Protein AF-C1FY36-F1 (afdb_monomer_lite)

Foldseek 3Di:
DDPVLLVVLQVVLVVCLVVVVLVSSLVSLVVSLVVLVVVLVVDPDPVVSVVSVVVSVVSVVVNVVSVVVVVVVVVVVVPDDDDDPDDDDDDPDDDPPDDDDDDPPPPDDDDDDDDDDDDDDDDDDDDDDDDDDDDDDDDDDDDDDDDDDDDDDDDDDDDDDDDDDDDDDDDDDPDDDDPQDPCVPHDPVVSVVCCVPPVDPDPPDDPLLQFDCVVVVVVCCVLPVCCLVCVVVCDDPNPRQDFPDDPDPDDDSVPTDDDDDDDLCPVPDDPVVLVSVQADGDDDAADLRRQLSLLCSLCVVAAADPVDDSSVLSVVCPQAHSVLSNQLSVQLQVVQLCVVCVPDDPVVVVVDDPVSSRDHRYPVSSVVSPVVRDHPDDPVSVVVVVVVCVVSHDD

InterPro domains:
  IPR003959 ATPase, AAA-type, core [PF00004] (253-285)
  IPR003960 ATPase, AAA-type, conserved site [PS00674] (257-276)
  IPR015415 Spastin/Vps4, C-terminal [PF09336] (354-393)
  IPR027417 P-loop containing nucleoside triphosphate hydrolase [G3DSA:3.40.50.300] (184-245)
  IPR027417 P-loop containing nucleoside triphosphate hydrolase [G3DSA:3.40.50.300] (254-386)
  IPR027417 P-loop containing nucleoside triphosphate hydrolase [SSF52540] (203-389)
  IPR041569 AAA ATPase, AAA+ lid domain [PF17862] (307-349)
  IPR048611 Katanin p60 ATPase-containing subunit A1, MIT domain [PF21126] (6-69)
  IPR048611 Katanin p60 ATPase-containing subunit A1, MIT domain [cd21748] (4-72)
  IPR050304 Microtubule-severing AAA ATPase [PTHR23074] (252-394)

Organism: Dasypus novemcinctus (NCBI:txid9361)

Structure (mmCIF, N/CA/C/O backbone):
data_AF-C1FY36-F1
#
_entry.id   AF-C1FY36-F1
#
loop_
_atom_site.group_PDB
_atom_site.id
_atom_site.type_symbol
_atom_site.label_atom_id
_atom_site.label_alt_id
_atom_site.label_comp_id
_atom_site.label_asym_id
_atom_site.label_entity_id
_atom_site.label_seq_id
_atom_site.pdbx_PDB_ins_code
_atom_site.Cartn_x
_atom_site.Cartn_y
_atom_site.Cartn_z
_atom_site.occupancy
_atom_site.B_iso_or_equiv
_atom_site.auth_seq_id
_atom_site.auth_comp_id
_atom_site.auth_asym_id
_atom_site.auth_atom_id
_atom_site.pdbx_PDB_model_num
ATOM 1 N N . MET A 1 1 ? 15.246 47.659 -27.496 1.00 62.78 1 MET A N 1
ATOM 2 C CA . MET A 1 1 ? 14.875 46.624 -26.509 1.00 62.78 1 MET A CA 1
ATOM 3 C C . MET A 1 1 ? 13.704 45.877 -27.103 1.00 62.78 1 MET A C 1
ATOM 5 O O . MET A 1 1 ? 12.718 46.534 -27.411 1.00 62.78 1 MET A O 1
ATOM 9 N N . ASN A 1 2 ? 13.821 44.571 -27.329 1.00 78.25 2 ASN A N 1
ATOM 10 C CA . ASN A 1 2 ? 12.680 43.774 -27.759 1.00 78.25 2 ASN A CA 1
ATOM 11 C C . ASN A 1 2 ? 11.994 43.206 -26.511 1.00 78.25 2 ASN A C 1
ATOM 13 O O . ASN A 1 2 ? 12.571 42.388 -25.798 1.00 78.25 2 ASN A O 1
ATOM 17 N N . LEU A 1 3 ? 10.787 43.686 -26.211 1.00 78.25 3 LEU A N 1
ATOM 18 C CA . LEU A 1 3 ? 10.040 43.248 -25.031 1.00 78.25 3 LEU A CA 1
ATOM 19 C C . LEU A 1 3 ? 9.672 41.757 -25.123 1.00 78.25 3 LEU A C 1
ATOM 21 O O . LEU A 1 3 ? 9.698 41.062 -24.111 1.00 78.25 3 LEU A O 1
ATOM 25 N N . ALA A 1 4 ? 9.408 41.257 -26.336 1.00 80.56 4 ALA A N 1
ATOM 26 C CA . ALA A 1 4 ? 9.060 39.858 -26.566 1.00 80.56 4 ALA A CA 1
ATOM 27 C C . ALA A 1 4 ? 10.217 38.906 -26.221 1.00 80.56 4 ALA A C 1
ATOM 29 O O . ALA A 1 4 ? 9.990 37.904 -25.552 1.00 80.56 4 ALA A O 1
ATOM 30 N N . GLU A 1 5 ? 11.458 39.249 -26.591 1.00 84.25 5 GLU A N 1
ATOM 31 C CA . GLU A 1 5 ? 12.657 38.470 -26.227 1.00 84.25 5 GLU A CA 1
ATOM 32 C C . GLU A 1 5 ? 12.860 38.404 -24.709 1.00 84.25 5 GLU A C 1
ATOM 34 O O . GLU A 1 5 ? 13.270 37.376 -24.181 1.00 84.25 5 GLU A O 1
ATOM 39 N N . ILE A 1 6 ? 12.567 39.486 -23.986 1.00 85.94 6 ILE A N 1
ATOM 40 C CA . ILE A 1 6 ? 12.712 39.534 -22.525 1.00 85.94 6 ILE A CA 1
ATOM 41 C C . ILE A 1 6 ? 11.669 38.642 -21.847 1.00 85.94 6 ILE A C 1
ATOM 43 O O . ILE A 1 6 ? 12.017 37.870 -20.954 1.00 85.94 6 ILE A O 1
ATOM 47 N N . CYS A 1 7 ? 10.415 38.689 -22.302 1.00 86.31 7 CYS A N 1
ATOM 48 C CA . CYS A 1 7 ? 9.356 37.814 -21.802 1.00 86.31 7 CYS A CA 1
ATOM 49 C C . CYS A 1 7 ? 9.603 36.334 -22.142 1.00 86.31 7 CYS A C 1
ATOM 51 O O . CYS A 1 7 ? 9.406 35.477 -21.283 1.00 86.31 7 CYS A O 1
ATOM 53 N N . ASP A 1 8 ? 10.063 36.029 -23.358 1.00 90.00 8 ASP A N 1
ATOM 54 C CA . ASP A 1 8 ? 10.371 34.662 -23.795 1.00 90.00 8 ASP 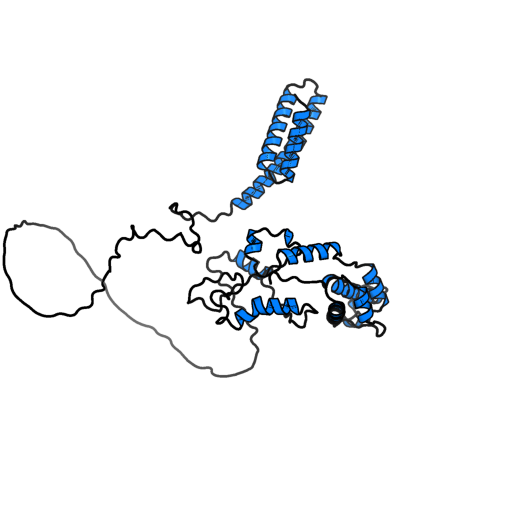A CA 1
ATOM 55 C C . ASP A 1 8 ? 11.569 34.070 -23.033 1.00 90.00 8 ASP A C 1
ATOM 57 O O . ASP A 1 8 ? 11.490 32.955 -22.521 1.00 90.00 8 ASP A O 1
ATOM 61 N N . ASN A 1 9 ? 12.647 34.840 -22.849 1.00 90.88 9 ASN A N 1
ATOM 62 C CA . ASN A 1 9 ? 13.802 34.401 -22.062 1.00 90.88 9 ASN A CA 1
ATOM 63 C C . ASN A 1 9 ? 13.467 34.236 -20.567 1.00 90.88 9 ASN A C 1
ATOM 65 O O . ASN A 1 9 ? 13.940 33.285 -19.947 1.00 90.88 9 ASN A O 1
ATOM 69 N N . ALA A 1 10 ? 12.623 35.099 -19.988 1.00 91.12 10 ALA A N 1
ATOM 70 C CA . ALA A 1 10 ? 12.152 34.930 -18.609 1.00 91.12 10 ALA A CA 1
ATOM 71 C C . ALA A 1 10 ? 11.277 33.672 -18.457 1.00 91.12 10 ALA A C 1
ATOM 73 O O . ALA A 1 10 ? 11.430 32.916 -17.497 1.00 91.12 10 ALA A O 1
ATOM 74 N N . LYS A 1 11 ? 10.400 33.401 -19.435 1.00 93.75 11 LYS A N 1
ATOM 75 C CA . LYS A 1 11 ? 9.596 32.174 -19.475 1.00 93.75 11 LYS A CA 1
ATOM 76 C C . LYS A 1 11 ? 10.481 30.926 -19.572 1.00 93.75 11 LYS A C 1
ATOM 78 O O . LYS A 1 11 ? 10.281 30.001 -18.791 1.00 93.75 11 LYS A O 1
ATOM 83 N N . LYS A 1 12 ? 11.488 30.930 -20.452 1.00 91.62 12 LYS A N 1
ATOM 84 C CA . LYS A 1 12 ? 12.477 29.844 -20.578 1.00 91.62 12 LYS A CA 1
ATOM 85 C C . LYS A 1 12 ? 13.265 29.622 -19.289 1.00 91.62 12 LYS A C 1
ATOM 87 O O . LYS A 1 12 ? 13.434 28.479 -18.888 1.00 91.62 12 LYS A O 1
ATOM 92 N N . GLY A 1 13 ? 13.688 30.687 -18.602 1.00 92.00 13 GLY A N 1
ATOM 93 C CA . GLY A 1 13 ? 14.336 30.588 -17.286 1.00 92.00 13 GLY A CA 1
ATOM 94 C C . GLY A 1 13 ? 13.490 29.809 -16.271 1.00 92.00 13 GLY A C 1
ATOM 95 O O . GLY A 1 13 ? 13.983 28.867 -15.647 1.00 92.00 13 GLY A O 1
ATOM 96 N N . ARG A 1 14 ? 12.195 30.137 -16.175 1.00 95.19 14 ARG A N 1
ATOM 97 C CA . ARG A 1 14 ? 11.223 29.431 -15.318 1.00 95.19 14 ARG A CA 1
ATOM 98 C C . ARG A 1 14 ? 10.979 27.984 -15.760 1.00 95.19 14 ARG A C 1
ATOM 100 O O . ARG A 1 14 ? 10.954 27.089 -14.923 1.00 95.19 14 ARG A O 1
ATOM 107 N N . GLU A 1 15 ? 10.842 27.741 -17.060 1.00 94.31 15 GLU A N 1
ATOM 108 C CA . GLU A 1 15 ? 10.626 26.403 -17.629 1.00 94.31 15 GLU A CA 1
ATOM 109 C C . GLU A 1 15 ? 11.820 25.468 -17.373 1.00 94.31 15 GLU A C 1
ATOM 111 O O . GLU A 1 15 ? 11.633 24.358 -16.880 1.00 94.31 15 GLU A O 1
ATOM 116 N N . TYR A 1 16 ? 13.057 25.932 -17.583 1.00 93.06 16 TYR A N 1
ATOM 117 C CA . TYR A 1 16 ? 14.257 25.148 -17.269 1.00 93.06 16 TYR A CA 1
ATOM 118 C C . TYR A 1 16 ? 14.433 24.883 -15.767 1.00 93.06 16 TYR A C 1
ATOM 120 O O . TYR A 1 16 ? 14.927 23.814 -15.412 1.00 93.06 16 TYR A O 1
ATOM 128 N N . ALA A 1 17 ? 13.996 25.795 -14.888 1.00 92.00 17 ALA A N 1
ATOM 129 C CA . ALA A 1 17 ? 13.980 25.548 -13.443 1.00 92.00 17 ALA A CA 1
ATOM 130 C C . ALA A 1 17 ? 12.999 24.422 -13.068 1.00 92.00 17 ALA A C 1
ATOM 132 O O . ALA A 1 17 ? 13.359 23.530 -12.306 1.00 92.00 17 ALA A O 1
ATOM 133 N N . LEU A 1 18 ? 11.790 24.422 -13.643 1.00 92.25 18 LEU A N 1
ATOM 134 C CA . LEU A 1 18 ? 10.784 23.372 -13.419 1.00 92.25 18 LEU A CA 1
ATOM 135 C C . LEU A 1 18 ? 11.202 22.007 -13.991 1.00 92.25 18 LEU A C 1
ATOM 137 O O . LEU A 1 18 ? 10.845 20.976 -13.431 1.00 92.25 18 LEU A O 1
ATOM 141 N N . LEU A 1 19 ? 11.978 21.996 -15.078 1.00 93.12 19 LEU A N 1
ATOM 142 C CA . LEU A 1 19 ? 12.549 20.786 -15.683 1.00 93.12 19 LEU A CA 1
ATOM 143 C C . LEU A 1 19 ? 13.853 20.311 -15.004 1.00 93.12 19 LEU A C 1
ATOM 145 O O . LEU A 1 19 ? 14.479 19.369 -15.486 1.00 93.12 19 LEU A O 1
ATOM 149 N N . GLY A 1 20 ? 14.295 20.957 -13.918 1.00 89.62 20 GLY A N 1
ATOM 150 C CA . GLY A 1 20 ? 15.498 20.575 -13.167 1.00 89.62 20 GLY A CA 1
ATOM 151 C C . GLY A 1 20 ? 16.837 20.915 -13.840 1.00 89.62 20 GLY A C 1
ATOM 152 O O . GLY A 1 20 ? 17.889 20.507 -13.353 1.00 89.62 20 GLY A O 1
ATOM 153 N N . ASN A 1 21 ? 16.833 21.672 -14.942 1.00 93.06 21 ASN A N 1
ATOM 154 C CA . ASN A 1 21 ? 18.039 22.120 -15.644 1.00 93.06 21 ASN A CA 1
ATOM 155 C C . ASN A 1 21 ? 18.460 23.508 -15.134 1.00 93.06 21 ASN A C 1
ATOM 157 O O . ASN A 1 21 ? 18.305 24.538 -15.803 1.00 93.06 21 ASN A O 1
ATOM 161 N N . TYR A 1 22 ? 18.951 23.526 -13.896 1.00 93.31 22 TYR A N 1
ATOM 162 C CA . TYR A 1 22 ? 19.238 24.756 -13.161 1.00 93.31 22 TYR A CA 1
ATOM 163 C C . TYR A 1 22 ? 20.382 25.578 -13.775 1.00 93.31 22 TYR A C 1
ATOM 165 O O . TYR A 1 22 ? 20.268 26.801 -13.835 1.00 93.31 22 TYR A O 1
ATOM 173 N N . ASP A 1 23 ? 21.421 24.934 -14.322 1.00 90.56 23 ASP A N 1
ATOM 174 C CA . ASP A 1 23 ? 22.532 25.618 -15.002 1.00 90.56 23 ASP A CA 1
ATOM 175 C C . ASP A 1 23 ? 22.037 26.462 -16.187 1.00 90.56 23 ASP A C 1
ATOM 177 O O . ASP A 1 23 ? 22.355 27.648 -16.307 1.00 90.56 23 ASP A O 1
ATOM 181 N N . SER A 1 24 ? 21.184 25.878 -17.039 1.00 92.31 24 SER A N 1
ATOM 182 C CA . SER A 1 24 ? 20.587 26.603 -18.167 1.00 92.31 24 SER A CA 1
ATOM 183 C C . SER A 1 24 ? 19.655 27.713 -17.676 1.00 92.31 24 SER A C 1
ATOM 185 O O . SER A 1 24 ? 19.707 28.833 -18.185 1.00 92.31 24 SER A O 1
ATOM 187 N N . SER A 1 25 ? 18.831 27.426 -16.660 1.00 94.06 25 SER A N 1
ATOM 188 C CA . SER A 1 25 ? 17.915 28.394 -16.042 1.00 94.06 25 SER A CA 1
ATOM 189 C C . SER A 1 25 ? 18.648 29.650 -15.547 1.00 94.06 25 SER A C 1
ATOM 191 O O . SER A 1 25 ? 18.265 30.769 -15.903 1.00 94.06 25 SER A O 1
ATOM 193 N N . MET A 1 26 ? 19.750 29.479 -14.805 1.00 93.25 26 MET A N 1
ATOM 194 C CA . MET A 1 26 ? 20.558 30.580 -14.271 1.00 93.25 26 MET A CA 1
ATOM 195 C C . MET A 1 26 ? 21.088 31.508 -15.371 1.00 93.25 26 MET A C 1
ATOM 197 O O . MET A 1 26 ? 21.032 32.730 -15.213 1.00 93.25 26 MET A O 1
ATOM 201 N N . VAL A 1 27 ? 21.536 30.958 -16.506 1.00 94.12 27 VAL A N 1
ATOM 202 C CA . VAL A 1 27 ? 22.015 31.748 -17.655 1.00 94.12 27 VAL A CA 1
ATOM 203 C C . VAL A 1 27 ? 20.896 32.614 -18.250 1.00 94.12 27 VAL A C 1
ATOM 205 O O . VAL A 1 27 ? 21.119 33.799 -18.523 1.00 94.12 27 VAL A O 1
ATOM 208 N N . TYR A 1 28 ? 19.677 32.077 -18.401 1.00 93.50 28 TYR A N 1
ATOM 209 C CA . TYR A 1 28 ? 18.528 32.855 -18.887 1.00 93.50 28 TYR A CA 1
ATOM 210 C C . TYR A 1 28 ? 18.156 33.994 -17.929 1.00 93.50 28 TYR A C 1
ATOM 212 O O . TYR A 1 28 ? 18.030 35.140 -18.370 1.00 93.50 28 TYR A O 1
ATOM 220 N N . TYR A 1 29 ? 18.049 33.722 -16.623 1.00 94.38 29 TYR A N 1
ATOM 221 C CA . TYR A 1 29 ? 17.773 34.759 -15.621 1.00 94.38 29 TYR A CA 1
ATOM 222 C C . TYR A 1 29 ? 18.849 35.854 -15.611 1.00 94.38 29 TYR A C 1
ATOM 224 O O . TYR A 1 29 ? 18.522 37.041 -15.686 1.00 94.38 29 TYR A O 1
ATOM 232 N N . GLN A 1 30 ? 20.133 35.481 -15.593 1.00 94.06 30 GLN A N 1
ATOM 233 C CA . GLN A 1 30 ? 21.247 36.433 -15.610 1.00 94.06 30 GLN A CA 1
ATOM 234 C C . GLN A 1 30 ? 21.208 37.322 -16.866 1.00 94.06 30 GLN A C 1
ATOM 236 O O . GLN A 1 30 ? 21.366 38.544 -16.769 1.00 94.06 30 GLN A O 1
ATOM 241 N N . GLY A 1 31 ? 20.932 36.733 -18.035 1.00 92.06 31 GLY A N 1
ATOM 242 C CA . GLY A 1 31 ? 20.764 37.455 -19.296 1.00 92.06 31 GLY A CA 1
ATOM 243 C C . GLY A 1 31 ? 19.615 38.467 -19.254 1.00 92.06 31 GLY A C 1
ATOM 244 O O . GLY A 1 31 ? 19.807 39.635 -19.605 1.00 92.06 31 GLY A O 1
ATOM 245 N N . VAL A 1 32 ? 18.441 38.057 -18.767 1.00 93.44 32 VAL A N 1
ATOM 246 C CA . VAL A 1 32 ? 17.261 38.929 -18.626 1.00 93.44 32 VAL A CA 1
ATOM 247 C C . VAL A 1 32 ? 17.523 40.073 -17.640 1.00 93.44 32 VAL A C 1
ATOM 249 O O . VAL A 1 32 ? 17.286 41.237 -17.974 1.00 93.44 32 VAL A O 1
ATOM 252 N N . ILE A 1 33 ? 18.089 39.786 -16.464 1.00 93.44 33 ILE A N 1
ATOM 253 C CA . ILE A 1 33 ? 18.414 40.794 -15.441 1.00 93.44 33 ILE A CA 1
ATOM 254 C C . ILE A 1 33 ? 19.389 41.846 -15.998 1.00 93.44 33 ILE A C 1
ATOM 256 O O . ILE A 1 33 ? 19.209 43.043 -15.753 1.00 93.44 33 ILE A O 1
ATOM 260 N N . GLN A 1 34 ? 20.388 41.443 -16.794 1.00 91.38 34 GLN A N 1
ATOM 261 C CA . GLN A 1 34 ? 21.317 42.372 -17.454 1.00 91.38 34 GLN A CA 1
ATOM 262 C C . GLN A 1 34 ? 20.665 43.201 -18.575 1.00 91.38 34 GLN A C 1
ATOM 264 O O . GLN A 1 34 ? 21.038 44.362 -18.780 1.00 91.38 34 GLN A O 1
ATOM 269 N N . GLN A 1 35 ? 19.709 42.638 -19.319 1.00 89.94 35 GLN A N 1
ATOM 270 C CA . GLN A 1 35 ? 18.953 43.373 -20.340 1.00 89.94 35 GLN A CA 1
ATOM 271 C C . GLN A 1 35 ? 18.037 44.428 -19.704 1.00 89.94 35 GLN A C 1
ATOM 273 O O . GLN A 1 35 ? 18.059 45.588 -20.123 1.00 89.94 35 GLN A O 1
ATOM 278 N N . ILE A 1 36 ? 17.309 44.066 -18.642 1.00 89.94 36 ILE A N 1
ATOM 279 C CA . ILE A 1 36 ? 16.473 45.004 -17.880 1.00 89.94 36 ILE A CA 1
ATOM 280 C C . ILE A 1 36 ? 17.344 46.077 -17.213 1.00 89.94 36 ILE A C 1
ATOM 282 O O . ILE A 1 36 ? 17.018 47.259 -17.295 1.00 89.94 36 ILE A O 1
ATOM 286 N N . HIS A 1 37 ? 18.495 45.716 -16.632 1.00 89.75 37 HIS A N 1
ATOM 287 C CA . HIS A 1 37 ? 19.413 46.691 -16.035 1.00 89.75 37 HIS A CA 1
ATOM 288 C C . HIS A 1 37 ? 19.891 47.746 -17.048 1.00 89.75 37 HIS A C 1
ATOM 290 O O . HIS A 1 37 ? 19.810 48.942 -16.760 1.00 89.75 37 HIS A O 1
ATOM 296 N N . ARG A 1 38 ? 20.314 47.332 -18.253 1.00 88.75 38 ARG A N 1
ATOM 297 C CA . ARG A 1 38 ? 20.663 48.265 -19.342 1.00 88.75 38 ARG A CA 1
ATOM 298 C C . ARG A 1 38 ? 19.474 49.128 -19.766 1.00 88.75 38 ARG A C 1
ATOM 300 O O . ARG A 1 38 ? 19.650 50.320 -20.008 1.00 88.75 38 ARG A O 1
ATOM 307 N N . HIS A 1 39 ? 18.259 48.580 -19.804 1.00 85.88 39 HIS A N 1
ATOM 308 C CA . HIS A 1 39 ? 17.081 49.389 -20.111 1.00 85.88 39 HIS A CA 1
ATOM 309 C C . HIS A 1 39 ? 16.791 50.442 -19.029 1.00 85.88 39 HIS A C 1
ATOM 311 O O . HIS A 1 39 ? 16.607 51.610 -19.369 1.00 85.88 39 HIS A O 1
ATOM 317 N N . CYS A 1 40 ? 16.862 50.091 -17.741 1.00 85.69 40 CYS A N 1
ATOM 318 C CA . CYS A 1 40 ? 16.690 51.025 -16.617 1.00 85.69 40 CYS A CA 1
ATOM 319 C C . CYS A 1 40 ? 17.679 52.205 -16.620 1.00 85.69 40 CYS A C 1
ATOM 321 O O . CYS A 1 40 ? 17.380 53.250 -16.039 1.00 85.69 40 CYS A O 1
ATOM 323 N N . GLN A 1 41 ? 18.848 52.058 -17.253 1.00 85.56 41 GLN A N 1
ATOM 324 C CA . GLN A 1 41 ? 19.798 53.156 -17.473 1.00 85.56 41 GLN A CA 1
ATOM 325 C C . GLN A 1 41 ? 19.359 54.093 -18.617 1.00 85.56 41 GLN A C 1
ATOM 327 O O . GLN A 1 41 ? 19.648 55.284 -18.575 1.00 85.56 41 GLN A O 1
ATOM 332 N N . SER A 1 42 ? 18.639 53.573 -19.618 1.00 85.44 42 SER A N 1
ATOM 333 C CA . SER A 1 42 ? 18.139 54.331 -20.779 1.00 85.44 42 SER A CA 1
ATOM 334 C C . SER A 1 42 ? 16.792 55.041 -20.557 1.00 85.44 42 SER A C 1
ATOM 336 O O . SER A 1 42 ? 16.481 56.005 -21.259 1.00 85.44 42 SER A O 1
ATOM 338 N N . VAL A 1 43 ? 15.985 54.586 -19.591 1.00 87.19 43 VAL A N 1
ATOM 339 C CA . VAL A 1 43 ? 14.660 55.155 -19.289 1.00 87.19 43 VAL A CA 1
ATOM 340 C C . VAL A 1 43 ? 14.793 56.478 -18.528 1.00 87.19 43 VAL A C 1
ATOM 342 O O . VAL A 1 43 ? 15.373 56.531 -17.443 1.00 87.19 43 VAL A O 1
ATOM 345 N N . ARG A 1 44 ? 14.207 57.545 -19.092 1.00 85.75 44 ARG A N 1
ATOM 346 C CA . ARG A 1 44 ? 14.178 58.897 -18.500 1.00 85.75 44 ARG A CA 1
ATOM 347 C C . ARG A 1 44 ? 13.007 59.136 -17.540 1.00 85.75 44 ARG A C 1
ATOM 349 O O . ARG A 1 44 ? 13.122 59.986 -16.667 1.00 85.75 44 ARG A O 1
ATOM 356 N N . ASP A 1 45 ? 11.900 58.413 -17.706 1.00 91.44 45 ASP A N 1
ATOM 357 C CA . ASP A 1 45 ? 10.695 58.539 -16.876 1.00 91.44 45 ASP A CA 1
ATOM 358 C C . ASP A 1 45 ? 10.880 57.821 -15.518 1.00 91.44 45 ASP A C 1
ATOM 360 O O . ASP A 1 45 ? 11.077 56.599 -15.507 1.00 91.44 45 ASP A O 1
ATOM 364 N N . PRO A 1 46 ? 10.799 58.530 -14.371 1.00 87.38 46 PRO A N 1
ATOM 365 C CA . PRO A 1 46 ? 10.929 57.926 -13.045 1.00 87.38 46 PRO A CA 1
ATOM 366 C C . PRO A 1 46 ? 9.890 56.836 -12.739 1.00 87.38 46 PRO A C 1
ATOM 368 O O . PRO A 1 46 ? 10.231 55.840 -12.103 1.00 87.38 46 PRO A O 1
ATOM 371 N N . ALA A 1 47 ? 8.644 56.985 -13.197 1.00 88.19 47 ALA A N 1
ATOM 372 C CA . ALA A 1 47 ? 7.560 56.052 -12.891 1.00 88.19 47 ALA A CA 1
ATOM 373 C C . ALA A 1 47 ? 7.719 54.731 -13.660 1.00 88.19 47 ALA A C 1
ATOM 375 O O . ALA A 1 47 ? 7.554 53.646 -13.098 1.00 88.19 47 ALA A O 1
ATOM 376 N N . VAL A 1 48 ? 8.103 54.810 -14.938 1.00 86.12 48 VAL A N 1
ATOM 377 C CA . VAL A 1 48 ? 8.419 53.626 -15.757 1.00 86.12 48 VAL A CA 1
ATOM 378 C C . VAL A 1 48 ? 9.703 52.953 -15.267 1.00 86.12 48 VAL A C 1
ATOM 380 O O . VAL A 1 48 ? 9.766 51.725 -15.200 1.00 86.12 48 VAL A O 1
ATOM 383 N N . LYS A 1 49 ? 10.708 53.735 -14.852 1.00 88.56 49 LYS A N 1
ATOM 384 C CA . LYS A 1 49 ? 11.947 53.214 -14.261 1.00 88.56 49 LYS A CA 1
ATOM 385 C C . LYS A 1 49 ? 11.689 52.446 -12.961 1.00 88.56 49 LYS A C 1
ATOM 387 O O . LYS A 1 49 ? 12.237 51.359 -12.808 1.00 88.56 49 LYS A O 1
ATOM 392 N N . GLY A 1 50 ? 10.815 52.951 -12.086 1.00 88.88 50 GLY A N 1
ATOM 393 C CA . GLY A 1 50 ? 10.404 52.255 -10.861 1.00 88.88 50 GLY A CA 1
ATOM 394 C C . GLY A 1 50 ? 9.767 50.888 -11.139 1.00 88.88 50 GLY A C 1
ATOM 395 O O . GLY A 1 50 ? 10.176 49.892 -10.548 1.00 88.88 50 GLY A O 1
ATOM 396 N N . LYS A 1 51 ? 8.849 50.804 -12.113 1.00 89.56 51 LYS A N 1
ATOM 397 C CA . LYS A 1 51 ? 8.225 49.529 -12.523 1.00 89.56 51 LYS A CA 1
ATOM 398 C C . LYS A 1 51 ? 9.245 48.515 -13.051 1.00 89.56 51 LYS A C 1
ATOM 400 O O . LYS A 1 51 ? 9.211 47.351 -12.666 1.00 89.56 51 LYS A O 1
ATOM 405 N N . TRP A 1 52 ? 10.190 48.946 -13.887 1.00 89.88 52 TRP A N 1
ATOM 406 C CA . TRP A 1 52 ? 11.260 48.062 -14.366 1.00 89.88 52 TRP A CA 1
ATOM 407 C C . TRP A 1 52 ? 12.255 47.655 -13.270 1.00 89.88 52 TRP A C 1
ATOM 409 O O . TRP A 1 52 ? 12.809 46.558 -13.327 1.00 89.88 52 TRP A O 1
ATOM 419 N N . GLN A 1 53 ? 12.482 48.507 -12.266 1.00 90.75 53 GLN A N 1
ATOM 420 C CA . GLN A 1 53 ? 13.266 48.145 -11.085 1.00 90.75 53 GLN A CA 1
ATOM 421 C C . GLN A 1 53 ? 12.550 47.095 -10.226 1.00 90.75 53 GLN A C 1
ATOM 423 O O . GLN A 1 53 ? 13.217 46.170 -9.774 1.00 90.75 53 GLN A O 1
ATOM 428 N N . GLN A 1 54 ? 11.224 47.180 -10.076 1.00 92.56 54 GLN A N 1
ATOM 429 C CA . GLN A 1 54 ? 10.423 46.161 -9.391 1.00 92.56 54 GLN A CA 1
ATOM 430 C C . GLN A 1 54 ? 10.492 44.802 -10.111 1.00 92.56 54 GLN A C 1
ATOM 432 O O . GLN A 1 54 ? 10.902 43.820 -9.504 1.00 92.56 54 GLN A O 1
ATOM 437 N N . VAL A 1 55 ? 10.210 44.748 -11.419 1.00 91.38 55 VAL A N 1
ATOM 438 C CA . VAL A 1 55 ? 10.289 43.493 -12.202 1.00 91.38 55 VAL A CA 1
ATOM 439 C C . VAL A 1 55 ? 11.701 42.889 -12.168 1.00 91.38 55 VAL A C 1
ATOM 441 O O . VAL A 1 55 ? 11.870 41.672 -12.132 1.00 91.38 55 VAL A O 1
ATOM 444 N N . ARG A 1 56 ? 12.746 43.729 -12.145 1.00 92.25 56 ARG A N 1
ATOM 445 C CA . ARG A 1 56 ? 14.129 43.265 -11.967 1.00 92.25 56 ARG A CA 1
ATOM 446 C C . ARG A 1 56 ? 14.369 42.651 -10.585 1.00 92.25 56 ARG A C 1
ATOM 448 O O . ARG A 1 56 ? 15.173 41.731 -10.501 1.00 92.25 56 ARG A O 1
ATOM 455 N N . GLN A 1 57 ? 13.742 43.180 -9.536 1.00 94.56 57 GLN A N 1
ATOM 456 C CA . GLN A 1 57 ? 13.869 42.672 -8.171 1.00 94.56 57 GLN A CA 1
ATOM 457 C C . GLN A 1 57 ? 13.193 41.299 -8.038 1.00 94.56 57 GLN A C 1
ATOM 459 O O . GLN A 1 57 ? 13.838 40.360 -7.587 1.00 94.56 57 GLN A O 1
ATOM 464 N N . GLU A 1 58 ? 11.969 41.156 -8.553 1.00 94.06 58 GLU A N 1
ATOM 465 C CA . GLU A 1 58 ? 11.226 39.884 -8.591 1.00 94.06 58 GLU A CA 1
ATOM 466 C C . GLU A 1 58 ? 12.026 38.778 -9.317 1.00 94.06 58 GLU A C 1
ATOM 468 O O . GLU A 1 58 ? 12.223 37.686 -8.788 1.00 94.06 58 GLU A O 1
ATOM 473 N N . LEU A 1 59 ? 12.597 39.080 -10.490 1.00 93.38 59 LEU A N 1
ATOM 474 C CA . LEU A 1 59 ? 13.444 38.131 -11.233 1.00 93.38 59 LEU A CA 1
ATOM 475 C C . LEU A 1 59 ? 14.788 37.824 -10.549 1.00 93.38 59 LEU A C 1
ATOM 477 O O . LEU A 1 59 ? 15.385 36.781 -10.815 1.00 93.38 59 LEU A O 1
ATOM 481 N N . LEU A 1 60 ? 15.294 38.723 -9.701 1.00 94.94 60 LEU A N 1
ATOM 482 C CA . LEU A 1 60 ? 16.522 38.504 -8.932 1.00 94.94 60 LEU A CA 1
ATOM 483 C C . LEU A 1 60 ? 16.258 37.589 -7.728 1.00 94.94 60 LEU A C 1
ATOM 485 O O . LEU A 1 60 ? 17.099 36.755 -7.408 1.00 94.94 60 LEU A O 1
ATOM 489 N N . GLU A 1 61 ? 15.077 37.687 -7.118 1.00 95.56 61 GLU A N 1
ATOM 490 C CA . GLU A 1 61 ? 14.613 36.758 -6.083 1.00 95.56 61 GLU A CA 1
ATOM 491 C C . GLU A 1 61 ? 14.398 35.345 -6.651 1.00 95.56 61 GLU A C 1
ATOM 493 O O . GLU A 1 61 ? 14.897 34.382 -6.071 1.00 95.56 61 GLU A O 1
ATOM 498 N N . GLU A 1 62 ? 13.771 35.210 -7.827 1.00 93.75 62 GLU A N 1
ATOM 499 C CA . GLU A 1 62 ? 13.669 33.922 -8.543 1.00 93.75 62 GLU A CA 1
ATOM 500 C C . GLU A 1 62 ? 15.053 33.329 -8.880 1.00 93.75 62 GLU A C 1
ATOM 502 O O . GLU A 1 62 ? 15.279 32.128 -8.717 1.00 93.75 62 GLU A O 1
ATOM 507 N N . TYR A 1 63 ? 16.013 34.162 -9.294 1.00 95.06 63 TYR A N 1
ATOM 508 C CA . TYR A 1 63 ? 17.386 33.727 -9.567 1.00 95.06 63 TYR A CA 1
ATOM 509 C C . TYR A 1 63 ? 18.116 33.220 -8.312 1.00 95.06 63 TYR A C 1
ATOM 511 O O . TYR A 1 63 ? 18.772 32.178 -8.364 1.00 95.06 63 TYR A O 1
ATOM 519 N N . GLU A 1 64 ? 18.003 33.918 -7.178 1.00 95.50 64 GLU A N 1
ATOM 520 C CA . GLU A 1 64 ? 18.627 33.478 -5.923 1.00 95.50 64 GLU A CA 1
ATOM 521 C C . GLU A 1 64 ? 17.965 32.202 -5.364 1.00 95.50 64 GLU A C 1
ATOM 523 O O . GLU A 1 64 ? 18.666 31.367 -4.793 1.00 95.50 64 GLU A O 1
ATOM 528 N N . GLN A 1 65 ? 16.668 31.966 -5.612 1.00 94.62 65 GLN A N 1
ATOM 529 C CA . GLN A 1 65 ? 16.023 30.675 -5.318 1.00 94.62 65 GLN A CA 1
ATOM 530 C C . GLN A 1 65 ? 16.645 29.528 -6.131 1.00 94.62 65 GLN A C 1
ATOM 532 O O . GLN A 1 65 ? 17.058 28.522 -5.553 1.00 94.62 65 GLN A O 1
ATOM 537 N N . VAL A 1 66 ? 16.782 29.685 -7.455 1.00 93.00 66 VAL A N 1
ATOM 538 C CA . VAL A 1 66 ? 17.428 28.675 -8.320 1.00 93.00 66 VAL A CA 1
ATOM 539 C C . VAL A 1 66 ? 18.878 28.423 -7.893 1.00 93.00 66 VAL A C 1
ATOM 541 O O . VAL A 1 66 ? 19.308 27.277 -7.786 1.00 93.00 66 VAL A O 1
ATOM 544 N N . LYS A 1 67 ? 19.621 29.484 -7.576 1.00 94.31 67 LYS A N 1
ATOM 545 C CA . LYS A 1 67 ? 21.004 29.412 -7.087 1.00 94.31 67 LYS A CA 1
ATOM 546 C C . LYS A 1 67 ? 21.115 28.716 -5.726 1.00 94.31 67 LYS A C 1
ATOM 548 O O . LYS A 1 67 ? 22.067 27.972 -5.505 1.00 94.31 67 LYS A O 1
ATOM 553 N N . SER A 1 68 ? 20.139 28.905 -4.835 1.00 95.19 68 SER A N 1
ATOM 554 C CA . SER A 1 68 ? 20.053 28.151 -3.580 1.00 95.19 68 SER A CA 1
ATOM 555 C C . SER A 1 68 ? 19.865 26.656 -3.842 1.00 95.19 68 SER A C 1
ATOM 557 O O . SER A 1 68 ? 20.546 25.853 -3.213 1.00 95.19 68 SER A O 1
ATOM 559 N N . ILE A 1 69 ? 19.000 26.277 -4.792 1.00 92.12 69 ILE A N 1
ATOM 560 C CA . ILE A 1 69 ? 18.803 24.871 -5.185 1.00 92.12 69 ILE A CA 1
ATOM 561 C C . ILE A 1 69 ? 20.107 24.277 -5.738 1.00 92.12 69 ILE A C 1
ATOM 563 O O . ILE A 1 69 ? 20.499 23.191 -5.314 1.00 92.12 69 ILE A O 1
ATOM 567 N N . VAL A 1 70 ? 20.826 24.997 -6.611 1.00 91.62 70 VAL A N 1
ATOM 568 C CA . VAL A 1 70 ? 22.146 24.564 -7.112 1.00 91.62 70 VAL A CA 1
ATOM 569 C C . VAL A 1 70 ? 23.139 24.363 -5.966 1.00 91.62 70 VAL A C 1
ATOM 571 O O . VAL A 1 70 ? 23.756 23.306 -5.894 1.00 91.62 70 VAL A O 1
ATOM 574 N N . SER A 1 71 ? 23.239 25.303 -5.023 1.00 91.50 71 SER A N 1
ATOM 575 C CA . SER A 1 71 ? 24.143 25.172 -3.872 1.00 91.50 71 SER A CA 1
ATOM 576 C C . SER A 1 71 ? 23.798 23.972 -2.979 1.00 91.50 71 SER A C 1
ATOM 578 O O . SER A 1 71 ? 24.697 23.269 -2.519 1.00 91.50 71 SER A O 1
ATOM 580 N N . THR A 1 72 ? 22.511 23.675 -2.780 1.00 89.75 72 THR A N 1
ATOM 581 C CA . THR A 1 72 ? 22.071 22.467 -2.067 1.00 89.75 72 THR A CA 1
ATOM 582 C C . THR A 1 72 ? 22.436 21.190 -2.841 1.00 89.75 72 THR A C 1
ATOM 584 O O . THR A 1 72 ? 22.972 20.247 -2.258 1.00 89.75 72 THR A O 1
ATOM 587 N N . LEU A 1 73 ? 22.249 21.168 -4.165 1.00 87.56 73 LEU A N 1
ATOM 588 C CA . LEU A 1 73 ? 22.683 20.057 -5.025 1.00 87.56 73 LEU A CA 1
ATOM 589 C C . LEU A 1 73 ? 24.208 19.884 -5.057 1.00 87.56 73 LEU A C 1
ATOM 591 O O . LEU A 1 73 ? 24.690 18.765 -5.217 1.00 87.56 73 LEU A O 1
ATOM 595 N N . GLU A 1 74 ? 24.975 20.962 -4.903 1.00 86.31 74 GLU A N 1
ATOM 596 C CA . GLU A 1 74 ? 26.430 20.914 -4.759 1.00 86.31 74 GLU A CA 1
ATOM 597 C C . GLU A 1 74 ? 26.859 20.410 -3.380 1.00 86.31 74 GLU A C 1
ATOM 599 O O . GLU A 1 74 ? 27.793 19.615 -3.317 1.00 86.31 74 GLU A O 1
ATOM 604 N N . SER A 1 75 ? 26.157 20.758 -2.291 1.00 83.00 75 SER A N 1
ATOM 605 C CA . SER A 1 75 ? 26.468 20.190 -0.969 1.00 83.00 75 SER A CA 1
ATOM 606 C C . SER A 1 75 ? 26.348 18.664 -0.948 1.00 83.00 75 SER A C 1
ATOM 608 O O . SER A 1 75 ? 27.238 18.000 -0.426 1.00 83.00 75 SER A O 1
ATOM 610 N N . PHE A 1 76 ? 25.361 18.090 -1.647 1.00 78.88 76 PHE A N 1
ATOM 611 C CA . PHE A 1 76 ? 25.237 16.635 -1.810 1.00 78.88 76 PHE A CA 1
ATOM 612 C C . PHE A 1 76 ? 26.342 15.991 -2.676 1.00 78.88 76 PHE A C 1
ATOM 614 O O . PHE A 1 76 ? 26.435 14.767 -2.730 1.00 78.88 76 PHE A O 1
ATOM 621 N N . LYS A 1 77 ? 27.184 16.779 -3.362 1.00 73.06 77 LYS A N 1
ATOM 622 C CA . LYS A 1 77 ? 28.356 16.293 -4.120 1.00 73.06 77 LYS A CA 1
ATOM 623 C C . LYS A 1 77 ? 29.670 16.402 -3.336 1.00 73.06 77 LYS A C 1
ATOM 625 O O . LYS A 1 77 ? 30.672 15.852 -3.790 1.00 73.06 77 LYS A O 1
ATOM 630 N N . ILE A 1 78 ? 29.688 17.138 -2.220 1.00 56.00 78 ILE A N 1
ATOM 631 C CA . ILE A 1 78 ? 30.908 17.433 -1.450 1.00 56.00 78 ILE A CA 1
ATOM 632 C C . ILE A 1 78 ? 31.277 16.291 -0.490 1.00 56.00 78 ILE A C 1
ATOM 634 O O . ILE A 1 78 ? 32.461 16.127 -0.202 1.00 56.00 78 ILE A O 1
ATOM 638 N N . ASP A 1 79 ? 30.328 15.426 -0.116 1.00 47.72 79 ASP A N 1
ATOM 639 C CA . ASP A 1 79 ? 30.584 14.181 0.631 1.00 47.72 79 ASP A CA 1
ATOM 640 C C . ASP A 1 79 ? 31.199 13.075 -0.253 1.00 47.72 79 ASP A C 1
ATOM 642 O O . ASP A 1 79 ? 30.719 11.943 -0.347 1.00 47.72 79 ASP A O 1
ATOM 646 N N . LYS A 1 80 ? 32.320 13.400 -0.904 1.00 46.12 80 LYS A N 1
ATOM 647 C CA . LYS A 1 80 ? 33.286 12.406 -1.370 1.00 46.12 80 LYS A CA 1
ATOM 648 C C . LYS A 1 80 ? 34.301 12.144 -0.251 1.00 46.12 80 LYS A C 1
ATOM 650 O O . LYS A 1 80 ? 34.950 13.094 0.191 1.00 46.12 80 LYS A O 1
ATOM 655 N N . PRO A 1 81 ? 34.516 10.884 0.176 1.00 47.25 81 PRO A N 1
ATOM 656 C CA . PRO A 1 81 ? 35.652 10.561 1.033 1.00 47.25 81 PRO A CA 1
ATOM 657 C C . PRO A 1 81 ? 36.973 10.888 0.306 1.00 47.25 81 PRO A C 1
ATOM 659 O O . PRO A 1 81 ? 37.009 10.863 -0.928 1.00 47.25 81 PRO A O 1
ATOM 662 N N . PRO A 1 82 ? 38.057 11.204 1.038 1.00 43.28 82 PRO A N 1
ATOM 663 C CA . PRO A 1 82 ? 39.306 11.674 0.442 1.00 43.28 82 PRO A CA 1
ATOM 664 C C . PRO A 1 82 ? 39.910 10.650 -0.528 1.00 43.28 82 PRO A C 1
ATOM 666 O O . PRO A 1 82 ? 40.018 9.464 -0.212 1.00 43.28 82 PRO A O 1
ATOM 669 N N . ASP A 1 83 ? 40.332 11.133 -1.700 1.00 37.09 83 ASP A N 1
ATOM 670 C CA . ASP A 1 83 ? 40.867 10.305 -2.782 1.00 37.09 83 ASP A CA 1
ATOM 671 C C . ASP A 1 83 ? 42.100 9.496 -2.337 1.00 37.09 83 ASP A C 1
ATOM 673 O O . ASP A 1 83 ? 43.149 10.045 -1.985 1.00 37.09 83 ASP A O 1
ATOM 677 N N . PHE A 1 84 ? 42.014 8.169 -2.455 1.00 35.12 84 PHE A N 1
ATOM 678 C CA . PHE A 1 84 ? 43.209 7.341 -2.604 1.00 35.12 84 PHE A CA 1
ATOM 679 C C . PHE A 1 84 ? 43.853 7.630 -3.972 1.00 35.12 84 PHE A C 1
ATOM 681 O O . PHE A 1 84 ? 43.133 7.839 -4.952 1.00 35.12 84 PHE A O 1
ATOM 688 N N . PRO A 1 85 ? 45.194 7.599 -4.095 1.00 38.50 85 PRO A N 1
ATOM 689 C CA . PRO A 1 85 ? 45.868 7.852 -5.362 1.00 38.50 85 PRO A CA 1
ATOM 690 C C . PRO A 1 85 ? 45.660 6.679 -6.330 1.00 38.50 85 PRO A C 1
ATOM 692 O O . PRO A 1 85 ? 46.462 5.744 -6.389 1.00 38.50 85 PRO A O 1
ATOM 695 N N . VAL A 1 86 ? 44.582 6.731 -7.114 1.00 33.25 86 VAL A N 1
ATOM 696 C CA . VAL A 1 86 ? 44.358 5.801 -8.223 1.00 33.25 86 VAL A CA 1
ATOM 697 C C . VAL A 1 86 ? 45.337 6.147 -9.340 1.00 33.25 86 VAL A C 1
ATOM 699 O O . VAL A 1 86 ? 45.213 7.168 -10.017 1.00 33.25 86 VAL A O 1
ATOM 702 N N . SER A 1 87 ? 46.331 5.283 -9.534 1.00 31.80 87 SER A N 1
ATOM 703 C CA . SER A 1 87 ? 47.175 5.326 -10.723 1.00 31.80 87 SER A CA 1
ATOM 704 C C . SER A 1 87 ? 46.300 5.050 -11.946 1.00 31.80 87 SER A C 1
ATOM 706 O O . SER A 1 87 ? 45.793 3.941 -12.103 1.00 31.80 87 SER A O 1
ATOM 708 N N . TYR A 1 88 ? 46.129 6.055 -12.806 1.00 34.97 88 TYR A N 1
ATOM 709 C CA . TYR A 1 88 ? 45.559 5.860 -14.136 1.00 34.97 88 TYR A CA 1
ATOM 710 C C . TYR A 1 88 ? 46.495 4.960 -14.950 1.00 34.97 88 TYR A C 1
ATOM 712 O O . TYR A 1 88 ? 47.497 5.411 -15.507 1.00 34.97 88 TYR A O 1
ATOM 720 N N . GLN A 1 89 ? 46.148 3.678 -15.024 1.00 32.62 89 GLN A N 1
ATOM 721 C CA . GLN A 1 89 ? 46.401 2.877 -16.210 1.00 32.62 89 GLN A CA 1
ATOM 722 C C . GLN A 1 89 ? 45.071 2.765 -16.951 1.00 32.62 89 GLN A C 1
ATOM 724 O O . GLN A 1 89 ? 44.152 2.103 -16.474 1.00 32.62 89 GLN A O 1
ATOM 729 N N . ASP A 1 90 ? 44.972 3.446 -18.094 1.00 39.97 90 ASP A N 1
ATOM 730 C CA . ASP A 1 90 ? 43.868 3.274 -19.038 1.00 39.97 90 ASP A CA 1
ATOM 731 C C . ASP A 1 90 ? 43.919 1.856 -19.624 1.00 39.97 90 ASP A C 1
ATOM 733 O O . ASP A 1 90 ? 44.566 1.604 -20.640 1.00 39.97 90 ASP A O 1
ATOM 737 N N . GLU A 1 91 ? 43.214 0.925 -18.988 1.00 32.50 91 GLU A N 1
ATOM 738 C CA . GLU A 1 91 ? 42.730 -0.295 -19.630 1.00 32.50 91 GLU A CA 1
ATOM 739 C C . GLU A 1 91 ? 41.198 -0.222 -19.671 1.00 32.50 91 GLU A C 1
ATOM 741 O O . GLU A 1 91 ? 40.561 -0.130 -18.615 1.00 32.50 91 GLU A O 1
ATOM 746 N N . PRO A 1 92 ? 40.569 -0.224 -20.863 1.00 41.06 92 PRO A N 1
ATOM 747 C CA . PRO A 1 92 ? 39.119 -0.166 -20.965 1.00 41.06 92 PRO A CA 1
ATOM 748 C C . PRO A 1 92 ? 38.505 -1.396 -20.296 1.00 41.06 92 PRO A C 1
ATOM 750 O O . PRO A 1 92 ? 38.864 -2.532 -20.607 1.00 41.06 92 PRO A O 1
ATOM 753 N N . PHE A 1 93 ? 37.558 -1.147 -19.390 1.00 47.50 93 PHE A N 1
ATOM 754 C CA . PHE A 1 93 ? 36.893 -2.146 -18.557 1.00 47.50 93 PHE A CA 1
ATOM 755 C C . PHE A 1 93 ? 36.308 -3.291 -19.406 1.00 47.50 93 PHE A C 1
ATOM 757 O O . PHE A 1 93 ? 35.226 -3.169 -19.985 1.00 47.50 93 PHE A O 1
ATOM 764 N N . ARG A 1 94 ? 37.037 -4.410 -19.506 1.00 45.81 94 ARG A N 1
ATOM 765 C CA . ARG A 1 94 ? 36.555 -5.622 -20.176 1.00 45.81 94 ARG A CA 1
ATOM 766 C C . ARG A 1 94 ? 35.687 -6.414 -19.214 1.00 45.81 94 ARG A C 1
ATOM 768 O O . ARG A 1 94 ? 36.172 -6.906 -18.199 1.00 45.81 94 ARG A O 1
ATOM 775 N N . ASP A 1 95 ? 34.427 -6.573 -19.592 1.00 47.88 95 ASP A N 1
ATOM 776 C CA . ASP A 1 95 ? 33.496 -7.509 -18.972 1.00 47.88 95 ASP A CA 1
ATOM 777 C C . ASP A 1 95 ? 34.093 -8.939 -18.964 1.00 47.88 95 ASP A C 1
ATOM 779 O O . ASP A 1 95 ? 34.385 -9.475 -20.042 1.00 47.88 95 ASP A O 1
ATOM 783 N N . PRO A 1 96 ? 34.271 -9.579 -17.788 1.00 54.53 96 PRO A N 1
ATOM 784 C CA . PRO A 1 96 ? 34.754 -10.957 -17.679 1.00 54.53 96 PRO A CA 1
ATOM 785 C C . PRO A 1 96 ? 33.891 -12.007 -18.399 1.00 54.53 96 PRO A C 1
ATOM 787 O O . PRO A 1 96 ? 34.364 -13.124 -18.611 1.00 54.53 96 PRO A O 1
ATOM 790 N N . ALA A 1 97 ? 32.646 -11.683 -18.769 1.00 54.16 97 ALA A N 1
ATOM 791 C CA . ALA A 1 97 ? 31.725 -12.579 -19.467 1.00 54.16 97 ALA A CA 1
ATOM 792 C C . ALA A 1 97 ? 31.787 -12.487 -21.008 1.00 54.16 97 ALA A C 1
ATOM 794 O O . ALA A 1 97 ? 31.227 -13.348 -21.692 1.00 54.16 97 ALA A O 1
ATOM 795 N N . VAL A 1 98 ? 32.469 -11.488 -21.588 1.00 54.53 98 VAL A N 1
ATOM 796 C CA . VAL A 1 98 ? 32.530 -11.310 -23.052 1.00 54.53 98 VAL A CA 1
ATOM 797 C C . VAL A 1 98 ? 33.735 -12.043 -23.641 1.00 54.53 98 VAL A C 1
ATOM 799 O O . VAL A 1 98 ? 34.872 -11.570 -23.601 1.00 54.53 98 VAL A O 1
ATOM 802 N N . TRP A 1 99 ? 33.477 -13.203 -24.248 1.00 47.75 99 TRP A N 1
ATOM 803 C CA . TRP A 1 99 ? 34.504 -13.988 -24.934 1.00 47.75 99 TRP A CA 1
ATOM 804 C C . TRP A 1 99 ? 34.976 -13.271 -26.218 1.00 47.75 99 TRP A C 1
ATOM 806 O O . TRP A 1 99 ? 34.163 -13.050 -27.120 1.00 47.75 99 TRP A O 1
ATOM 816 N N . PRO A 1 100 ? 36.268 -12.912 -26.363 1.00 54.84 100 PRO A N 1
ATOM 817 C CA . PRO A 1 100 ? 36.773 -12.334 -27.606 1.00 54.84 100 PRO A CA 1
ATOM 818 C C . PRO A 1 100 ? 36.794 -13.393 -28.723 1.00 54.84 100 PRO A C 1
ATOM 820 O O . PRO A 1 100 ? 37.026 -14.572 -28.440 1.00 54.84 100 PRO A O 1
ATOM 823 N N . PRO A 1 101 ? 36.600 -13.015 -30.002 1.00 48.84 101 PRO A N 1
ATOM 824 C CA . PRO A 1 101 ? 36.669 -13.969 -31.107 1.00 48.84 101 PRO A CA 1
ATOM 825 C C . PRO A 1 101 ? 38.034 -14.685 -31.132 1.00 48.84 101 PRO A C 1
ATOM 827 O O . PRO A 1 101 ? 39.058 -14.066 -30.826 1.00 48.84 101 PRO A O 1
ATOM 830 N N . PRO A 1 102 ? 38.077 -15.987 -31.474 1.00 48.19 102 PRO A N 1
ATOM 831 C CA . PRO A 1 102 ? 39.297 -16.780 -31.386 1.00 48.19 102 PRO A CA 1
ATOM 832 C C . PRO A 1 102 ? 40.388 -16.238 -32.314 1.00 48.19 102 PRO A C 1
ATOM 834 O O . PRO A 1 102 ? 40.165 -16.008 -33.503 1.00 48.19 102 PRO A O 1
ATOM 837 N N . VAL A 1 103 ? 41.588 -16.059 -31.760 1.00 52.12 103 VAL A N 1
ATOM 838 C CA . VAL A 1 103 ? 42.750 -15.532 -32.487 1.00 52.12 103 VAL A CA 1
ATOM 839 C C . VAL A 1 103 ? 43.179 -16.522 -33.584 1.00 52.12 103 VAL A C 1
ATOM 841 O O . VAL A 1 103 ? 43.354 -17.705 -33.272 1.00 52.12 103 VAL A O 1
ATOM 844 N N . PRO A 1 104 ? 43.394 -16.085 -34.842 1.00 43.44 104 PRO A N 1
ATOM 845 C CA . PRO A 1 104 ? 43.924 -16.945 -35.898 1.00 43.44 104 PRO A CA 1
ATOM 846 C C . PRO A 1 104 ? 45.256 -17.604 -35.507 1.00 43.44 104 PRO A C 1
ATOM 848 O O . PRO A 1 104 ? 46.094 -17.005 -34.831 1.00 43.44 104 PRO A O 1
ATOM 851 N N . ALA A 1 105 ? 45.452 -18.849 -35.947 1.00 50.25 105 ALA A N 1
ATOM 852 C CA . ALA A 1 105 ? 46.449 -19.776 -35.399 1.00 50.25 105 ALA A CA 1
ATOM 853 C C . ALA A 1 105 ? 47.932 -19.371 -35.574 1.00 50.25 105 ALA A C 1
ATOM 855 O O . ALA A 1 105 ? 48.807 -20.008 -34.990 1.00 50.25 105 ALA A O 1
ATOM 856 N N . GLU A 1 106 ? 48.230 -18.326 -36.345 1.00 47.00 106 GLU A N 1
ATOM 857 C CA . GLU A 1 106 ? 49.591 -17.967 -36.768 1.00 47.00 106 GLU A CA 1
ATOM 858 C C . GLU A 1 106 ? 50.406 -17.189 -35.715 1.00 47.00 106 GLU A C 1
ATOM 860 O O . GLU A 1 106 ? 51.621 -17.082 -35.844 1.00 47.00 106 GLU A O 1
ATOM 865 N N . HIS A 1 107 ? 49.777 -16.683 -34.643 1.00 47.41 107 HIS A N 1
ATOM 866 C CA . HIS A 1 107 ? 50.424 -15.778 -33.671 1.00 47.41 107 HIS A CA 1
ATOM 867 C C . HIS A 1 107 ? 50.638 -16.358 -32.256 1.00 47.41 107 HIS A C 1
ATOM 869 O O . HIS A 1 107 ? 50.879 -15.613 -31.303 1.00 47.41 107 HIS A O 1
ATOM 875 N N . ARG A 1 108 ? 50.583 -17.685 -32.070 1.00 38.56 108 ARG A N 1
ATOM 876 C CA . ARG A 1 108 ? 50.789 -18.302 -30.744 1.00 38.56 108 ARG A CA 1
ATOM 877 C C . ARG A 1 108 ? 52.266 -18.618 -30.468 1.00 38.56 108 ARG A C 1
ATOM 879 O O . ARG A 1 108 ? 52.773 -19.657 -30.880 1.00 38.56 108 ARG A O 1
ATOM 886 N N . ALA A 1 109 ? 52.940 -17.755 -29.706 1.00 42.31 109 ALA A N 1
ATOM 887 C CA . ALA A 1 109 ? 54.288 -18.032 -29.200 1.00 42.31 109 ALA A CA 1
ATOM 888 C C . ALA A 1 109 ? 54.303 -19.227 -28.205 1.00 42.31 109 ALA A C 1
ATOM 890 O O . ALA A 1 109 ? 53.326 -19.413 -27.469 1.00 42.31 109 ALA A O 1
ATOM 891 N N . PRO A 1 110 ? 55.382 -20.039 -28.134 1.00 41.69 110 PRO A N 1
ATOM 892 C CA . PRO A 1 110 ? 55.421 -21.221 -27.268 1.00 41.69 110 PRO A CA 1
ATOM 893 C C . PRO A 1 110 ? 55.562 -20.859 -25.776 1.00 41.69 110 PRO A C 1
ATOM 895 O O . PRO A 1 110 ? 56.343 -19.966 -25.438 1.00 41.69 110 PRO A O 1
ATOM 898 N N . PRO A 1 111 ? 54.886 -21.567 -24.851 1.00 37.72 111 PRO A N 1
ATOM 899 C CA . PRO A 1 111 ? 54.988 -21.289 -23.420 1.00 37.72 111 PRO A CA 1
ATOM 900 C C . PRO A 1 111 ? 56.321 -21.776 -22.826 1.00 37.72 111 PRO A C 1
ATOM 902 O O . PRO A 1 111 ? 56.707 -22.935 -22.992 1.00 37.72 111 PRO A O 1
ATOM 905 N N . GLN A 1 112 ? 57.002 -20.918 -22.059 1.00 37.47 112 GLN A N 1
ATOM 906 C CA . GLN A 1 112 ? 58.171 -21.331 -21.277 1.00 37.47 112 GLN A CA 1
ATOM 907 C C . GLN A 1 112 ? 57.762 -22.100 -20.014 1.00 37.47 112 GLN A C 1
ATOM 909 O O . GLN A 1 112 ? 57.175 -21.550 -19.083 1.00 37.47 112 GLN A O 1
ATOM 914 N N . ILE A 1 113 ? 58.140 -23.377 -19.954 1.00 37.72 113 ILE A N 1
ATOM 915 C CA . ILE A 1 113 ? 57.914 -24.240 -18.791 1.00 37.72 113 ILE A CA 1
ATOM 916 C C . ILE A 1 113 ? 58.974 -23.943 -17.719 1.00 37.72 113 ILE A C 1
ATOM 918 O O . ILE A 1 113 ? 60.111 -24.410 -17.811 1.00 37.72 113 ILE A O 1
ATOM 922 N N . ARG A 1 114 ? 58.598 -23.225 -16.652 1.00 32.72 114 ARG A N 1
ATOM 923 C CA . ARG A 1 114 ? 59.398 -23.173 -15.416 1.00 32.72 114 ARG A CA 1
ATOM 924 C C . ARG A 1 114 ? 59.312 -24.526 -14.700 1.00 32.72 114 ARG A C 1
ATOM 926 O O . ARG A 1 114 ? 58.305 -24.833 -14.070 1.00 32.72 114 ARG A O 1
ATOM 933 N N . ARG A 1 115 ? 60.369 -25.339 -14.789 1.00 31.27 115 ARG A N 1
ATOM 934 C CA . ARG A 1 115 ? 60.494 -26.579 -14.004 1.00 31.27 115 ARG A CA 1
ATOM 935 C C . ARG A 1 115 ? 60.896 -26.269 -12.562 1.00 31.27 115 ARG A C 1
ATOM 937 O O . ARG A 1 115 ? 61.873 -25.561 -12.331 1.00 31.27 115 ARG A O 1
ATOM 944 N N . LEU A 1 116 ? 60.176 -26.854 -11.608 1.00 31.52 116 LEU A N 1
ATOM 945 C CA . LEU A 1 116 ? 60.562 -26.887 -10.199 1.00 31.52 116 LEU A CA 1
ATOM 946 C C . LEU A 1 116 ? 61.657 -27.954 -10.011 1.00 31.52 116 LEU A C 1
ATOM 948 O O . LEU A 1 116 ? 61.480 -29.095 -10.439 1.00 31.52 116 LEU A O 1
ATOM 952 N N . ASN A 1 117 ? 62.791 -27.592 -9.407 1.00 29.38 117 ASN A N 1
ATOM 953 C CA . ASN A 1 117 ? 63.902 -28.524 -9.190 1.00 29.38 117 ASN A CA 1
ATOM 954 C C . ASN A 1 117 ? 63.595 -29.497 -8.039 1.00 29.38 117 ASN A C 1
ATOM 956 O O . ASN A 1 117 ? 63.188 -29.072 -6.960 1.00 29.38 117 ASN A O 1
ATOM 960 N N . ARG A 1 118 ? 63.854 -30.792 -8.255 1.00 30.84 118 ARG A N 1
ATOM 961 C CA . ARG A 1 118 ? 63.861 -31.831 -7.216 1.00 30.84 118 ARG A CA 1
ATOM 962 C C . ARG A 1 118 ? 65.119 -32.682 -7.388 1.00 30.84 118 ARG A C 1
ATOM 964 O O . ARG A 1 118 ? 65.317 -33.268 -8.449 1.00 30.84 118 ARG A O 1
ATOM 971 N N . ASP A 1 119 ? 65.963 -32.723 -6.362 1.00 30.42 119 ASP A N 1
ATOM 972 C CA . ASP A 1 119 ? 67.281 -33.363 -6.402 1.00 30.42 119 ASP A CA 1
ATOM 973 C C . ASP A 1 119 ? 67.238 -34.883 -6.622 1.00 30.42 119 ASP A C 1
ATOM 975 O O . ASP A 1 119 ? 66.676 -35.614 -5.807 1.00 30.42 119 ASP A O 1
ATOM 979 N N . VAL A 1 120 ? 67.955 -35.363 -7.648 1.00 30.44 120 VAL A N 1
ATOM 980 C CA . VAL A 1 120 ? 68.526 -36.722 -7.720 1.00 30.44 120 VAL A CA 1
ATOM 981 C C . VAL A 1 120 ? 69.866 -36.659 -8.475 1.00 30.44 120 VAL A C 1
ATOM 983 O O . VAL A 1 120 ? 69.924 -36.180 -9.605 1.00 30.44 120 VAL A O 1
ATOM 986 N N . ARG A 1 121 ? 70.958 -37.150 -7.868 1.00 28.89 121 ARG A N 1
ATOM 987 C CA . ARG A 1 121 ? 72.284 -37.311 -8.517 1.00 28.89 121 ARG A CA 1
ATOM 988 C C . ARG A 1 121 ? 72.352 -38.632 -9.301 1.00 28.89 121 ARG A C 1
ATOM 990 O O . ARG A 1 121 ? 71.772 -39.611 -8.834 1.00 28.89 121 ARG A O 1
ATOM 997 N N . PRO A 1 122 ? 73.156 -38.720 -10.382 1.00 28.70 122 PRO A N 1
ATOM 998 C CA . PRO A 1 122 ? 74.350 -39.583 -10.284 1.00 28.70 122 PRO A CA 1
ATOM 999 C C . PRO A 1 122 ? 75.620 -39.159 -11.082 1.00 28.70 122 PRO A C 1
ATOM 1001 O O . PRO A 1 122 ? 75.569 -38.809 -12.251 1.00 28.70 122 PRO A O 1
ATOM 1004 N N . LEU A 1 123 ? 76.769 -39.292 -10.400 1.00 24.97 123 LEU A N 1
ATOM 1005 C CA . LEU A 1 123 ? 78.073 -39.881 -10.802 1.00 24.97 123 LEU A CA 1
ATOM 1006 C C . LEU A 1 123 ? 78.805 -39.561 -12.154 1.00 24.97 123 LEU A C 1
ATOM 1008 O O . LEU A 1 123 ? 78.414 -40.062 -13.196 1.00 24.97 123 LEU A O 1
ATOM 1012 N N . ARG A 1 124 ? 79.989 -38.900 -12.041 1.00 24.69 124 ARG A N 1
ATOM 1013 C CA . ARG A 1 124 ? 81.283 -38.975 -12.821 1.00 24.69 124 ARG A CA 1
ATOM 1014 C C . ARG A 1 124 ? 81.267 -39.154 -14.368 1.00 24.69 124 ARG A C 1
ATOM 1016 O O . ARG A 1 124 ? 80.702 -40.116 -14.860 1.00 24.69 124 ARG A O 1
ATOM 1023 N N . LYS A 1 125 ? 82.079 -38.415 -15.163 1.00 26.33 125 LYS A N 1
ATOM 1024 C CA . LYS A 1 125 ? 83.572 -38.509 -15.196 1.00 26.33 125 LYS A CA 1
ATOM 1025 C C . LYS A 1 125 ? 84.304 -37.382 -16.003 1.00 26.33 125 LYS A C 1
ATOM 1027 O O . LYS A 1 125 ? 83.801 -36.961 -17.031 1.00 26.33 125 LYS A O 1
ATOM 1032 N N . GLU A 1 126 ? 85.486 -36.972 -15.504 1.00 24.20 126 GLU A N 1
ATOM 1033 C CA . GLU A 1 126 ? 86.741 -36.400 -16.110 1.00 24.20 126 GLU A CA 1
ATOM 1034 C C . GLU A 1 126 ? 86.753 -35.439 -17.359 1.00 24.20 126 GLU A C 1
ATOM 1036 O O . GLU A 1 126 ? 86.309 -35.848 -18.421 1.00 24.20 126 GLU A O 1
ATOM 1041 N N . ILE A 1 127 ? 87.103 -34.120 -17.271 1.00 26.39 127 ILE A N 1
ATOM 1042 C CA . ILE A 1 127 ? 88.398 -33.329 -17.454 1.00 26.39 127 ILE A CA 1
ATOM 1043 C C . ILE A 1 127 ? 89.190 -33.464 -18.800 1.00 26.39 127 ILE A C 1
ATOM 1045 O O . ILE A 1 127 ? 89.048 -34.511 -19.422 1.00 26.39 127 ILE A O 1
ATOM 1049 N N . PRO A 1 128 ? 90.109 -32.529 -19.234 1.00 38.84 128 PRO A N 1
ATOM 1050 C CA . PRO A 1 128 ? 90.446 -31.138 -18.792 1.00 38.84 128 PRO A CA 1
ATOM 1051 C C . PRO A 1 128 ? 90.782 -30.050 -19.881 1.00 38.84 128 PRO A C 1
ATOM 1053 O O . PRO A 1 128 ? 91.094 -30.363 -21.024 1.00 38.84 128 PRO A O 1
ATOM 1056 N N . GLY A 1 129 ? 90.912 -28.772 -19.451 1.00 26.33 129 GLY A N 1
ATOM 1057 C CA . GLY A 1 129 ? 91.803 -27.731 -20.046 1.00 26.33 129 GLY A CA 1
ATOM 1058 C C . GLY A 1 129 ? 91.128 -26.434 -20.562 1.00 26.33 129 GLY A C 1
ATOM 1059 O O . GLY A 1 129 ? 90.100 -26.517 -21.216 1.00 26.33 129 GLY A O 1
ATOM 1060 N N . GLY A 1 130 ? 91.632 -25.203 -20.338 1.00 27.91 130 GLY A N 1
ATOM 1061 C CA . GLY A 1 130 ? 92.715 -24.728 -19.452 1.00 27.91 130 GLY A CA 1
ATOM 1062 C C . GLY A 1 130 ? 93.045 -23.213 -19.601 1.00 27.91 130 GLY A C 1
ATOM 1063 O O . GLY A 1 130 ? 92.949 -22.690 -20.701 1.00 27.91 130 GLY A O 1
ATOM 1064 N N . ALA A 1 131 ? 93.508 -22.566 -18.508 1.00 27.66 131 ALA A N 1
ATOM 1065 C CA . ALA A 1 131 ? 94.228 -21.261 -18.410 1.00 27.66 131 ALA A CA 1
ATOM 1066 C C . ALA A 1 131 ? 93.504 -19.949 -18.892 1.00 27.66 131 ALA A C 1
ATOM 1068 O O . ALA A 1 131 ? 92.597 -20.010 -19.704 1.00 27.66 131 ALA A O 1
ATOM 1069 N N . ALA A 1 132 ? 93.814 -18.709 -18.446 1.00 28.67 132 ALA A N 1
ATOM 1070 C CA . ALA A 1 132 ? 94.885 -18.195 -17.567 1.00 28.67 132 ALA A CA 1
ATOM 1071 C C . ALA A 1 132 ? 94.602 -16.779 -16.947 1.00 28.67 132 ALA A C 1
ATOM 1073 O O . ALA A 1 132 ? 93.847 -16.005 -17.522 1.00 28.67 132 ALA A O 1
ATOM 1074 N N . ARG A 1 133 ? 95.385 -16.414 -15.902 1.00 28.95 133 ARG A N 1
ATOM 1075 C CA . ARG A 1 133 ? 95.831 -15.054 -15.438 1.00 28.95 133 ARG A CA 1
ATOM 1076 C C . ARG A 1 133 ? 94.901 -14.124 -14.599 1.00 28.95 133 ARG A C 1
ATOM 1078 O O . ARG A 1 133 ? 93.799 -13.785 -14.997 1.00 28.95 133 ARG A O 1
ATOM 1085 N N . GLY A 1 134 ? 95.438 -13.657 -13.450 1.00 24.44 134 GLY A N 1
ATOM 1086 C CA . GLY A 1 134 ? 94.987 -12.496 -12.629 1.00 24.44 134 GLY A CA 1
ATOM 1087 C C . GLY A 1 134 ? 95.782 -11.205 -12.964 1.00 24.44 134 GLY A C 1
ATOM 1088 O O . GLY A 1 134 ? 96.139 -11.100 -14.138 1.00 24.44 134 GLY A O 1
ATOM 1089 N N . PRO A 1 135 ? 96.162 -10.279 -12.027 1.00 40.19 135 PRO A N 1
ATOM 1090 C CA . PRO A 1 135 ? 96.107 -10.334 -10.544 1.00 40.19 135 PRO A CA 1
ATOM 1091 C C . PRO A 1 135 ? 95.733 -9.020 -9.750 1.00 40.19 135 PRO A C 1
ATOM 1093 O O . PRO A 1 135 ? 95.853 -7.910 -10.244 1.00 40.19 135 PRO A O 1
ATOM 1096 N N . VAL A 1 136 ? 95.341 -9.190 -8.470 1.00 27.50 136 VAL A N 1
ATOM 1097 C CA . VAL A 1 136 ? 95.801 -8.554 -7.185 1.00 27.50 136 VAL A CA 1
ATOM 1098 C C . VAL A 1 136 ? 96.100 -7.031 -7.006 1.00 27.50 136 VAL A C 1
ATOM 1100 O O . VAL A 1 136 ? 97.023 -6.494 -7.606 1.00 27.50 136 VAL A O 1
ATOM 1103 N N . GLY A 1 137 ? 95.509 -6.441 -5.938 1.00 27.16 137 GLY A N 1
ATOM 1104 C CA . GLY A 1 137 ? 96.020 -5.315 -5.098 1.00 27.16 137 GLY A CA 1
ATOM 1105 C C . GLY A 1 137 ? 94.957 -4.834 -4.069 1.00 27.16 137 GLY A C 1
ATOM 1106 O O . GLY A 1 137 ? 93.864 -4.490 -4.491 1.00 27.16 137 GLY A O 1
ATOM 1107 N N . ARG A 1 138 ? 95.051 -5.030 -2.731 1.00 26.36 138 ARG A N 1
ATOM 1108 C CA . ARG A 1 138 ? 95.817 -4.318 -1.652 1.00 26.36 138 ARG A CA 1
ATOM 1109 C C . ARG A 1 138 ? 95.597 -2.781 -1.596 1.00 26.36 138 ARG A C 1
ATOM 1111 O O . ARG A 1 138 ? 95.737 -2.159 -2.633 1.00 26.36 138 ARG A O 1
ATOM 1118 N N . ALA A 1 139 ? 95.381 -2.096 -0.452 1.00 24.75 139 ALA A N 1
ATOM 1119 C CA . ALA A 1 139 ? 95.079 -2.479 0.950 1.00 24.75 139 ALA A CA 1
ATOM 1120 C C . ALA A 1 139 ? 94.594 -1.257 1.814 1.00 24.75 139 ALA A C 1
ATOM 1122 O O . ALA A 1 139 ? 94.797 -0.125 1.401 1.00 24.75 139 ALA A O 1
ATOM 1123 N N . HIS A 1 140 ? 93.993 -1.548 2.990 1.00 26.73 140 HIS A N 1
ATOM 1124 C CA . HIS A 1 140 ? 93.761 -0.822 4.288 1.00 26.73 140 HIS A CA 1
ATOM 1125 C C . HIS A 1 140 ? 94.614 0.437 4.694 1.00 26.73 140 HIS A C 1
ATOM 1127 O O . HIS A 1 140 ? 95.541 0.722 3.943 1.00 26.73 140 HIS A O 1
ATOM 1133 N N . PRO A 1 141 ? 94.464 1.119 5.893 1.00 42.19 141 PRO A N 1
ATOM 1134 C CA . PRO A 1 141 ? 93.679 0.812 7.143 1.00 42.19 141 PRO A CA 1
ATOM 1135 C C . PRO A 1 141 ? 93.053 1.981 8.018 1.00 42.19 141 PRO A C 1
ATOM 1137 O O . PRO A 1 141 ? 93.411 3.136 7.852 1.00 42.19 141 PRO A O 1
ATOM 1140 N N . ILE A 1 142 ? 92.287 1.607 9.086 1.00 28.66 142 ILE A N 1
ATOM 1141 C CA . ILE A 1 142 ? 92.221 2.191 10.488 1.00 28.66 142 ILE A CA 1
ATOM 1142 C C . ILE A 1 142 ? 91.570 3.609 10.697 1.00 28.66 142 ILE A C 1
ATOM 1144 O O . ILE A 1 142 ? 91.707 4.463 9.839 1.00 28.66 142 ILE A O 1
ATOM 1148 N N . ALA A 1 143 ? 90.815 3.966 11.772 1.00 27.64 143 ALA A N 1
ATOM 1149 C CA . ALA A 1 143 ? 90.745 3.501 13.183 1.00 27.64 143 ALA A CA 1
ATOM 1150 C C . ALA A 1 143 ? 89.383 3.708 13.934 1.00 27.64 143 ALA A C 1
ATOM 1152 O O . ALA A 1 143 ? 88.733 4.714 13.694 1.00 27.64 143 ALA A O 1
ATOM 1153 N N . LYS A 1 144 ? 89.124 2.863 14.968 1.00 27.09 144 LYS A N 1
ATOM 1154 C CA . LYS A 1 144 ? 88.501 3.129 16.316 1.00 27.09 144 LYS A CA 1
ATOM 1155 C C . LYS A 1 144 ? 87.047 3.693 16.424 1.00 27.09 144 LYS A C 1
ATOM 1157 O O . LYS A 1 144 ? 86.633 4.480 15.595 1.00 27.09 144 LYS A O 1
ATOM 1162 N N . SER A 1 145 ? 86.212 3.366 17.433 1.00 28.25 145 SER A N 1
ATOM 1163 C CA . SER A 1 145 ? 86.353 2.504 18.638 1.00 28.25 145 SER A CA 1
ATOM 1164 C C . SER A 1 145 ? 85.001 2.048 19.257 1.00 28.25 145 SER A C 1
ATOM 1166 O O . SER A 1 145 ? 84.078 2.837 19.388 1.00 28.25 145 SER A O 1
ATOM 1168 N N . GLU A 1 146 ? 84.962 0.781 19.694 1.00 26.00 146 GLU A N 1
ATOM 1169 C CA . GLU A 1 146 ? 84.416 0.247 20.973 1.00 26.00 146 GLU A CA 1
ATOM 1170 C C . GLU A 1 146 ? 82.917 0.373 21.392 1.00 26.00 146 GLU A C 1
ATOM 1172 O O . GLU A 1 146 ? 82.458 1.306 22.039 1.00 26.00 146 GLU A O 1
ATOM 1177 N N . LYS A 1 147 ? 82.209 -0.730 21.088 1.00 26.09 147 LYS A N 1
ATOM 1178 C CA . LYS A 1 147 ? 81.234 -1.564 21.856 1.00 26.09 147 LYS A CA 1
ATOM 1179 C C . LYS A 1 147 ? 81.509 -1.750 23.389 1.00 26.09 147 LYS A C 1
ATOM 1181 O O . LYS A 1 147 ? 82.588 -1.352 23.810 1.00 26.09 1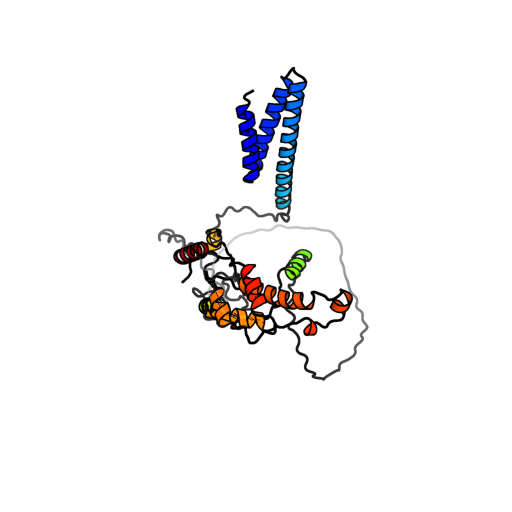47 LYS A O 1
ATOM 1186 N N . PRO A 1 148 ? 80.741 -2.569 24.181 1.00 40.94 148 PRO A N 1
ATOM 1187 C CA . PRO A 1 148 ? 79.324 -3.033 24.113 1.00 40.94 148 PRO A CA 1
ATOM 1188 C C . PRO A 1 148 ? 78.588 -3.209 25.492 1.00 40.94 148 PRO A C 1
ATOM 1190 O O . PRO A 1 148 ? 79.164 -3.051 26.563 1.00 40.94 148 PRO A O 1
ATOM 1193 N N . SER A 1 149 ? 77.379 -3.800 25.431 1.00 24.62 149 SER A N 1
ATOM 1194 C CA . SER A 1 149 ? 76.915 -4.979 26.224 1.00 24.62 149 SER A CA 1
ATOM 1195 C C . SER A 1 149 ? 75.853 -4.801 27.321 1.00 24.62 149 SER A C 1
ATOM 1197 O O . SER A 1 149 ? 75.579 -3.709 27.801 1.00 24.62 149 SER A O 1
ATOM 1199 N N . ALA A 1 150 ? 75.183 -5.920 27.622 1.00 29.80 150 ALA A N 1
ATOM 1200 C CA . ALA A 1 150 ? 73.904 -6.012 28.321 1.00 29.80 150 ALA A CA 1
ATOM 1201 C C . ALA A 1 150 ? 73.929 -7.048 29.466 1.00 29.80 150 ALA A C 1
ATOM 1203 O O . ALA A 1 150 ? 74.917 -7.759 29.652 1.00 29.80 150 ALA A O 1
ATOM 1204 N N . SER A 1 151 ? 72.762 -7.200 30.110 1.00 26.97 151 SER A N 1
ATOM 1205 C CA . SER A 1 151 ? 72.300 -8.272 31.019 1.00 26.97 151 SER A CA 1
ATOM 1206 C C . SER A 1 151 ? 72.348 -7.999 32.530 1.00 26.97 151 SER A C 1
ATOM 1208 O O . SER A 1 151 ? 73.397 -7.695 33.094 1.00 26.97 151 SER A O 1
ATOM 1210 N N . ARG A 1 152 ? 71.195 -8.215 33.190 1.00 28.55 152 ARG A N 1
ATOM 1211 C CA . ARG A 1 152 ? 71.020 -9.232 34.250 1.00 28.55 152 ARG A CA 1
ATOM 1212 C C . ARG A 1 152 ? 69.559 -9.391 34.701 1.00 28.55 152 ARG A C 1
ATOM 1214 O O . ARG A 1 152 ? 68.849 -8.410 34.887 1.00 28.55 152 ARG A O 1
ATOM 1221 N N . ASP A 1 153 ? 69.171 -10.650 34.899 1.00 27.61 153 ASP A N 1
ATOM 1222 C CA . ASP A 1 153 ? 67.966 -11.133 35.590 1.00 27.61 153 ASP A CA 1
ATOM 1223 C C . ASP A 1 153 ? 67.741 -10.533 36.995 1.00 27.61 153 ASP A C 1
ATOM 1225 O O . ASP A 1 153 ? 68.720 -10.328 37.716 1.00 27.61 153 ASP A O 1
ATOM 1229 N N . LYS A 1 154 ? 66.473 -10.427 37.453 1.00 30.11 154 LYS A N 1
ATOM 1230 C CA . LYS A 1 154 ? 65.855 -11.445 38.352 1.00 30.11 154 LYS A CA 1
ATOM 1231 C C . LYS A 1 154 ? 64.430 -11.138 38.881 1.00 30.11 154 LYS A C 1
ATOM 1233 O O . LYS A 1 154 ? 64.217 -10.145 39.560 1.00 30.11 154 LYS A O 1
ATOM 1238 N N . ASP A 1 155 ? 63.547 -12.123 38.676 1.00 26.84 155 ASP A N 1
ATOM 1239 C CA . ASP A 1 155 ? 62.655 -12.798 39.652 1.00 26.84 155 ASP A CA 1
ATOM 1240 C C . ASP A 1 155 ? 61.496 -12.131 40.454 1.00 26.84 155 ASP A C 1
ATOM 1242 O O . ASP A 1 155 ? 61.621 -11.081 41.072 1.00 26.84 155 ASP A O 1
ATOM 1246 N N . HIS A 1 156 ? 60.431 -12.950 40.595 1.00 27.31 156 HIS A N 1
ATOM 1247 C CA . HIS A 1 156 ? 59.342 -12.975 41.609 1.00 27.31 156 HIS A CA 1
ATOM 1248 C C . HIS A 1 156 ? 58.265 -11.851 41.579 1.00 27.31 156 HIS A C 1
ATOM 1250 O O . HIS A 1 156 ? 58.552 -10.682 41.781 1.00 27.31 156 HIS A O 1
ATOM 1256 N N . ARG A 1 157 ? 56.950 -12.131 41.478 1.00 28.72 157 ARG A N 1
ATOM 1257 C CA . ARG A 1 157 ? 56.134 -13.048 42.314 1.00 28.72 157 ARG A CA 1
ATOM 1258 C C . ARG A 1 157 ? 54.836 -13.520 41.631 1.00 28.72 157 ARG A C 1
ATOM 1260 O O . ARG A 1 157 ? 54.260 -12.815 40.813 1.00 28.72 157 ARG A O 1
ATOM 1267 N N . ALA A 1 158 ? 54.325 -14.669 42.081 1.00 28.80 158 ALA A N 1
ATOM 1268 C CA . ALA A 1 158 ? 53.052 -15.261 41.657 1.00 28.80 158 ALA A CA 1
ATOM 1269 C C . ALA A 1 158 ? 51.880 -15.002 42.631 1.00 28.80 158 ALA A C 1
ATOM 1271 O O . ALA A 1 158 ? 52.095 -14.816 43.831 1.00 28.80 158 ALA A O 1
ATOM 1272 N N . ARG A 1 159 ? 50.643 -15.147 42.127 1.00 29.95 159 ARG A N 1
ATOM 1273 C CA . ARG A 1 159 ? 49.463 -15.632 42.874 1.00 29.95 159 ARG A CA 1
ATOM 1274 C C . ARG A 1 159 ? 48.548 -16.469 41.955 1.00 29.95 159 ARG A C 1
ATOM 1276 O O . ARG A 1 159 ? 48.015 -15.933 40.992 1.00 29.95 159 ARG A O 1
ATOM 1283 N N . GLY A 1 160 ? 48.347 -17.755 42.280 1.00 27.11 160 GLY A N 1
ATOM 1284 C CA . GLY A 1 160 ? 47.082 -18.474 41.983 1.00 27.11 160 GLY A CA 1
ATOM 1285 C C . GLY A 1 160 ? 45.976 -17.998 42.955 1.00 27.11 160 GLY A C 1
ATOM 1286 O O . GLY A 1 160 ? 46.237 -17.071 43.718 1.00 27.11 160 GLY A O 1
ATOM 1287 N N . ARG A 1 161 ? 44.758 -18.542 43.090 1.00 30.92 161 ARG A N 1
ATOM 1288 C CA . ARG A 1 161 ? 44.160 -19.895 42.942 1.00 30.92 161 ARG A CA 1
ATOM 1289 C C . ARG A 1 161 ? 42.611 -19.718 43.021 1.00 30.92 161 ARG A C 1
ATOM 1291 O O . ARG A 1 161 ? 42.198 -18.677 43.523 1.00 30.92 161 ARG A O 1
ATOM 1298 N N . ASP A 1 162 ? 41.688 -20.611 42.641 1.00 30.33 162 ASP A N 1
ATOM 1299 C CA . ASP A 1 162 ? 41.711 -21.966 42.050 1.00 30.33 162 ASP A CA 1
ATOM 1300 C C . ASP A 1 162 ? 40.339 -22.271 41.364 1.00 30.33 162 ASP A C 1
ATOM 1302 O O . ASP A 1 162 ? 39.432 -21.444 41.364 1.00 30.33 162 ASP A O 1
ATOM 1306 N N . ASP A 1 163 ? 40.202 -23.475 40.803 1.00 32.06 163 ASP A N 1
ATOM 1307 C CA . ASP A 1 163 ? 39.008 -24.152 40.249 1.00 32.06 163 ASP A CA 1
ATOM 1308 C C . ASP A 1 163 ? 37.815 -24.366 41.236 1.00 32.06 163 ASP A C 1
ATOM 1310 O O . ASP A 1 163 ? 38.043 -24.739 42.389 1.00 32.06 163 ASP A O 1
ATOM 1314 N N . LYS A 1 164 ? 36.556 -24.220 40.752 1.00 33.44 164 LYS A N 1
ATOM 1315 C CA . LYS A 1 164 ? 35.392 -25.165 40.863 1.00 33.44 164 LYS A CA 1
ATOM 1316 C C . LYS A 1 164 ? 33.995 -24.523 40.938 1.00 33.44 164 LYS A C 1
ATOM 1318 O O . LYS A 1 164 ? 33.691 -23.758 41.846 1.00 33.44 164 LYS A O 1
ATOM 1323 N N . GLY A 1 165 ? 33.082 -25.015 40.092 1.00 26.70 165 GLY A N 1
ATOM 1324 C CA . GLY A 1 165 ? 31.628 -24.821 40.219 1.00 26.70 165 GLY A CA 1
ATOM 1325 C C . GLY A 1 165 ? 30.842 -25.530 39.108 1.00 26.70 165 GLY A C 1
ATOM 1326 O O . GLY A 1 165 ? 30.689 -24.987 38.021 1.00 26.70 165 GLY A O 1
ATOM 1327 N N . ARG A 1 166 ? 30.369 -26.764 39.343 1.00 33.53 166 ARG A N 1
ATOM 1328 C CA . ARG A 1 166 ? 29.684 -27.602 38.332 1.00 33.53 166 ARG A CA 1
ATOM 1329 C C . ARG A 1 166 ? 28.209 -27.814 38.711 1.00 33.53 166 ARG A C 1
ATOM 1331 O O . ARG A 1 166 ? 27.959 -28.188 39.852 1.00 33.53 166 ARG A O 1
ATOM 1338 N N . LYS A 1 167 ? 27.305 -27.730 37.716 1.00 31.05 167 LYS A N 1
ATOM 1339 C CA . LYS A 1 167 ? 25.826 -27.915 37.770 1.00 31.05 167 LYS A CA 1
ATOM 1340 C C . LYS A 1 167 ? 25.067 -26.755 38.448 1.00 31.05 167 LYS A C 1
ATOM 1342 O O . LYS A 1 167 ? 25.430 -26.333 39.532 1.00 31.05 167 LYS A O 1
ATOM 1347 N N . ASN A 1 168 ? 24.016 -26.207 37.836 1.00 26.41 168 ASN A N 1
ATOM 1348 C CA . ASN A 1 168 ? 22.794 -26.942 37.484 1.00 26.41 168 ASN A CA 1
ATOM 1349 C C . ASN A 1 168 ? 22.217 -26.627 36.092 1.00 26.41 168 ASN A C 1
ATOM 1351 O O . ASN A 1 168 ? 22.465 -25.566 35.534 1.00 26.41 168 ASN A O 1
ATOM 1355 N N . MET A 1 169 ? 21.418 -27.561 35.570 1.00 36.06 169 MET A N 1
ATOM 1356 C CA . MET A 1 169 ? 20.531 -27.330 34.424 1.00 36.06 169 MET A CA 1
ATOM 1357 C C . MET A 1 169 ? 19.252 -26.651 34.925 1.00 36.06 169 MET A C 1
ATOM 1359 O O . MET A 1 169 ? 18.682 -27.099 35.920 1.00 36.06 169 MET A O 1
ATOM 1363 N N . GLN A 1 170 ? 18.795 -25.618 34.227 1.00 29.19 170 GLN A N 1
ATOM 1364 C CA . GLN A 1 170 ? 17.424 -25.124 34.300 1.00 29.19 170 GLN A CA 1
ATOM 1365 C C . GLN A 1 170 ? 17.087 -24.561 32.920 1.00 29.19 170 GLN A C 1
ATOM 1367 O O . GLN A 1 170 ? 17.799 -23.687 32.426 1.00 29.19 170 GLN A O 1
ATOM 1372 N N . ASP A 1 171 ? 16.055 -25.106 32.286 1.00 36.03 171 ASP A N 1
ATOM 1373 C CA . ASP A 1 171 ? 15.650 -24.715 30.942 1.00 36.03 171 ASP A CA 1
ATOM 1374 C C . ASP A 1 171 ? 15.165 -23.261 30.909 1.00 36.03 171 ASP A C 1
ATOM 1376 O O . ASP A 1 171 ? 14.294 -22.852 31.677 1.00 36.03 171 ASP A O 1
ATOM 1380 N N . GLY A 1 172 ? 15.724 -22.491 29.982 1.00 26.55 172 GLY A N 1
ATOM 1381 C CA . GLY A 1 172 ? 15.279 -21.154 29.627 1.00 26.55 172 GLY A CA 1
ATOM 1382 C C . GLY A 1 172 ? 15.602 -20.952 28.158 1.00 26.55 172 GLY A C 1
ATOM 1383 O O . GLY A 1 172 ? 16.774 -20.966 27.786 1.00 26.55 172 GLY A O 1
ATOM 1384 N N . ALA A 1 173 ? 14.571 -20.845 27.319 1.00 33.22 173 ALA A N 1
ATOM 1385 C CA . ALA A 1 173 ? 14.745 -20.659 25.886 1.00 33.22 173 ALA A CA 1
ATOM 1386 C C . ALA A 1 173 ? 15.492 -19.342 25.640 1.00 33.22 173 ALA A C 1
ATOM 1388 O O . ALA A 1 173 ? 14.946 -18.263 25.869 1.00 33.22 173 ALA A O 1
ATOM 1389 N N . SER A 1 174 ? 16.750 -19.438 25.210 1.00 30.44 174 SER A N 1
ATOM 1390 C CA . SER A 1 174 ? 17.517 -18.283 24.766 1.00 30.44 174 SER A CA 1
ATOM 1391 C C . SER A 1 174 ? 16.923 -17.802 23.450 1.00 30.44 174 SER A C 1
ATOM 1393 O O . SER A 1 174 ? 17.119 -18.442 22.413 1.00 30.44 174 SER A O 1
ATOM 1395 N N . ASP A 1 175 ? 16.189 -16.694 23.523 1.00 35.81 175 ASP A N 1
ATOM 1396 C CA . ASP A 1 175 ? 15.833 -15.892 22.359 1.00 35.81 175 ASP A CA 1
ATOM 1397 C C . ASP A 1 175 ? 17.103 -15.650 21.531 1.00 35.81 175 ASP A C 1
ATOM 1399 O O . ASP A 1 175 ? 18.170 -15.354 22.081 1.00 35.81 175 ASP A O 1
ATOM 1403 N N . GLY A 1 176 ? 17.026 -15.911 20.229 1.00 37.34 176 GLY A N 1
ATOM 1404 C CA . GLY A 1 176 ? 18.211 -15.986 19.384 1.00 37.34 176 GLY A CA 1
ATOM 1405 C C . GLY A 1 176 ? 18.784 -14.597 19.151 1.00 37.34 176 GLY A C 1
ATOM 1406 O O . GLY A 1 176 ? 18.306 -13.902 18.258 1.00 37.34 176 GLY A O 1
ATOM 1407 N N . GLU A 1 177 ? 19.808 -14.201 19.916 1.00 42.25 177 GLU A N 1
ATOM 1408 C CA . GLU A 1 177 ? 20.540 -12.959 19.656 1.00 42.25 177 GLU A CA 1
ATOM 1409 C C . GLU A 1 177 ? 21.066 -12.976 18.216 1.00 42.25 177 GLU A C 1
ATOM 1411 O O . GLU A 1 177 ? 22.011 -13.693 17.877 1.00 42.25 177 GLU A O 1
ATOM 1416 N N . ILE A 1 178 ? 20.422 -12.177 17.362 1.00 57.06 178 ILE A N 1
ATOM 1417 C CA . ILE A 1 178 ? 20.855 -11.938 15.989 1.00 57.06 178 ILE A CA 1
ATOM 1418 C C . ILE A 1 178 ? 22.293 -11.402 16.068 1.00 57.06 178 ILE A C 1
ATOM 1420 O O . ILE A 1 178 ? 22.522 -10.436 16.805 1.00 57.06 178 ILE A O 1
ATOM 1424 N N . PRO A 1 179 ? 23.268 -11.998 15.352 1.00 57.00 179 PRO A N 1
ATOM 1425 C CA . PRO A 1 179 ? 24.645 -11.525 15.379 1.00 57.00 179 PRO A CA 1
ATOM 1426 C C . PRO A 1 179 ? 24.706 -10.047 14.990 1.00 57.00 179 PRO A C 1
ATOM 1428 O O . PRO A 1 179 ? 24.398 -9.689 13.854 1.00 57.00 179 PRO A O 1
ATOM 1431 N N . LYS A 1 180 ? 25.083 -9.187 15.942 1.00 60.50 180 LYS A N 1
ATOM 1432 C CA . LYS A 1 180 ? 25.253 -7.753 15.684 1.00 60.50 180 LYS A CA 1
ATOM 1433 C C . LYS A 1 180 ? 26.355 -7.544 14.657 1.00 60.50 180 LYS A C 1
ATOM 1435 O O . LYS A 1 180 ? 27.390 -8.213 14.718 1.00 60.50 180 LYS A O 1
ATOM 1440 N N . PHE A 1 181 ? 26.134 -6.616 13.734 1.00 70.31 181 PHE A N 1
ATOM 1441 C CA . PHE A 1 181 ? 27.114 -6.312 12.706 1.00 70.31 181 PHE A CA 1
ATOM 1442 C C . PHE A 1 181 ? 28.356 -5.673 13.343 1.00 70.31 181 PHE A C 1
ATOM 1444 O O . PHE A 1 181 ? 28.256 -4.679 14.066 1.00 70.31 181 PHE A O 1
ATOM 1451 N N . ASP A 1 182 ? 29.540 -6.236 13.089 1.00 65.25 182 ASP A N 1
ATOM 1452 C CA . ASP A 1 182 ? 30.790 -5.615 13.526 1.00 65.25 182 ASP A CA 1
ATOM 1453 C C . ASP A 1 182 ? 31.107 -4.422 12.616 1.00 65.25 182 ASP A C 1
ATOM 1455 O O . ASP A 1 182 ? 31.717 -4.558 11.556 1.00 65.25 182 ASP A O 1
ATOM 1459 N N . GLY A 1 183 ? 30.668 -3.235 13.037 1.00 63.28 183 GLY A N 1
ATOM 1460 C CA . GLY A 1 183 ? 30.890 -1.967 12.339 1.00 63.28 183 GLY A CA 1
ATOM 1461 C C . GLY A 1 183 ? 32.349 -1.490 12.300 1.00 63.28 183 GLY A C 1
ATOM 1462 O O . GLY A 1 183 ? 32.591 -0.332 11.961 1.00 63.28 183 GLY A O 1
ATOM 1463 N N . ALA A 1 184 ? 33.332 -2.324 12.658 1.00 66.06 184 ALA A N 1
ATOM 1464 C CA . ALA A 1 184 ? 34.753 -1.996 12.599 1.00 66.06 184 ALA A CA 1
ATOM 1465 C C . ALA A 1 184 ? 35.208 -1.619 11.172 1.00 66.06 184 ALA A C 1
ATOM 1467 O O . ALA A 1 184 ? 35.499 -2.472 10.336 1.00 66.06 184 ALA A O 1
ATOM 1468 N N . GLY A 1 185 ? 35.312 -0.311 10.913 1.00 69.56 185 GLY A N 1
ATOM 1469 C CA . GLY A 1 185 ? 35.709 0.259 9.617 1.00 69.56 185 GLY A CA 1
ATOM 1470 C C . GLY A 1 185 ? 34.612 1.058 8.905 1.00 69.56 185 GLY A C 1
ATOM 1471 O O . GLY A 1 185 ? 34.902 1.687 7.890 1.00 69.56 185 GLY A O 1
ATOM 1472 N N . TYR A 1 186 ? 33.392 1.081 9.447 1.00 79.12 186 TYR A N 1
ATOM 1473 C CA . TYR A 1 186 ? 32.268 1.880 8.955 1.00 79.12 186 TYR A CA 1
ATOM 1474 C C . TYR A 1 186 ? 31.885 2.971 9.962 1.00 79.12 186 TYR A C 1
ATOM 1476 O O . TYR A 1 186 ? 32.280 2.924 11.130 1.00 79.12 186 TYR A O 1
ATOM 1484 N N . ASP A 1 187 ? 31.118 3.965 9.512 1.00 84.62 187 ASP A N 1
ATOM 1485 C CA . ASP A 1 187 ? 30.544 4.960 10.417 1.00 84.62 187 ASP A CA 1
ATOM 1486 C C . ASP A 1 187 ? 29.515 4.283 11.336 1.00 84.62 187 ASP A C 1
ATOM 1488 O O . ASP A 1 187 ? 28.550 3.666 10.875 1.00 84.62 187 ASP A O 1
ATOM 1492 N N . ARG A 1 188 ? 29.749 4.375 12.647 1.00 83.69 188 ARG A N 1
ATOM 1493 C CA . ARG A 1 188 ? 28.918 3.727 13.663 1.00 83.69 188 ARG A CA 1
ATOM 1494 C C . ARG A 1 188 ? 27.526 4.340 13.737 1.00 83.69 188 ARG A C 1
ATOM 1496 O O . ARG A 1 188 ? 26.574 3.596 13.951 1.00 83.69 188 ARG A O 1
ATOM 1503 N N . ASP A 1 189 ? 27.409 5.645 13.512 1.00 84.56 189 ASP A N 1
ATOM 1504 C CA . ASP A 1 189 ? 26.134 6.357 13.592 1.00 84.56 189 ASP A CA 1
ATOM 1505 C C . ASP A 1 189 ? 25.255 5.997 12.380 1.00 84.56 189 ASP A C 1
ATOM 1507 O O . ASP A 1 189 ? 24.039 5.838 12.505 1.00 84.56 189 ASP A O 1
ATOM 1511 N N . LEU A 1 190 ? 25.881 5.767 11.215 1.00 86.00 190 LEU A N 1
ATOM 1512 C CA . LEU A 1 190 ? 25.212 5.235 10.025 1.00 86.00 190 LEU A CA 1
ATOM 1513 C C . LEU A 1 190 ? 24.731 3.793 10.246 1.00 86.00 190 LEU A C 1
ATOM 1515 O O . LEU A 1 190 ? 23.585 3.480 9.929 1.00 86.00 190 LEU A O 1
ATOM 1519 N N . VAL A 1 191 ? 25.583 2.917 10.795 1.00 86.81 191 VAL A N 1
ATOM 1520 C CA . VAL A 1 191 ? 25.207 1.524 11.098 1.00 86.81 191 VAL A CA 1
ATOM 1521 C C . VAL A 1 191 ? 24.044 1.482 12.092 1.00 86.81 191 VAL A C 1
ATOM 1523 O O . VAL A 1 191 ? 23.070 0.783 11.834 1.00 86.81 191 VAL A O 1
ATOM 1526 N N . GLU A 1 192 ? 24.086 2.268 13.171 1.00 85.38 192 GLU A N 1
ATOM 1527 C CA . GLU A 1 192 ? 23.006 2.312 14.166 1.00 85.38 192 GLU A CA 1
ATOM 1528 C C . GLU A 1 192 ? 21.692 2.865 13.581 1.00 85.38 192 GLU A C 1
ATOM 1530 O O . GLU A 1 192 ? 20.616 2.345 13.882 1.00 85.38 192 GLU A O 1
ATOM 1535 N N . ALA A 1 193 ? 21.754 3.859 12.686 1.00 86.12 193 ALA A N 1
ATOM 1536 C CA . ALA A 1 193 ? 20.575 4.343 11.965 1.00 86.12 193 ALA A CA 1
ATOM 1537 C C . ALA A 1 193 ? 19.960 3.259 11.058 1.00 86.12 193 ALA A C 1
ATOM 1539 O O . ALA A 1 193 ? 18.743 3.066 11.070 1.00 86.12 193 ALA A O 1
ATOM 1540 N N . LEU A 1 194 ? 20.786 2.513 10.315 1.00 86.50 194 LEU A N 1
ATOM 1541 C CA . LEU A 1 194 ? 20.330 1.419 9.450 1.00 86.50 194 LEU A CA 1
ATOM 1542 C C . LEU A 1 194 ? 19.779 0.234 10.263 1.00 86.50 194 LEU A C 1
ATOM 1544 O O . LEU A 1 194 ? 18.722 -0.295 9.921 1.00 86.50 194 LEU A O 1
ATOM 1548 N N . GLU A 1 195 ? 20.437 -0.158 11.360 1.00 85.25 195 GLU A N 1
ATOM 1549 C CA . GLU A 1 195 ? 19.941 -1.203 12.267 1.00 85.25 195 GLU A CA 1
ATOM 1550 C C . GLU A 1 195 ? 18.599 -0.810 12.904 1.00 85.25 195 GLU A C 1
ATOM 1552 O O . GLU A 1 195 ? 17.704 -1.647 13.012 1.00 85.25 195 GLU A O 1
ATOM 1557 N N . ARG A 1 196 ? 18.412 0.462 13.277 1.00 83.62 196 ARG A N 1
ATOM 1558 C CA . ARG A 1 196 ? 17.152 0.955 13.854 1.00 83.62 196 ARG A CA 1
ATOM 1559 C C . ARG A 1 196 ? 16.007 1.005 12.838 1.00 83.62 196 ARG A C 1
ATOM 1561 O O . ARG A 1 196 ? 14.884 0.647 13.191 1.00 83.62 196 ARG A O 1
ATOM 1568 N N . ASP A 1 197 ? 16.277 1.476 11.621 1.00 83.06 197 ASP A N 1
ATOM 1569 C CA . ASP A 1 197 ? 15.226 1.843 10.661 1.00 83.06 197 ASP A CA 1
ATOM 1570 C C . ASP A 1 197 ? 14.921 0.741 9.626 1.00 83.06 197 ASP A C 1
ATOM 1572 O O . ASP A 1 197 ? 13.808 0.698 9.101 1.00 83.06 197 ASP A O 1
ATOM 1576 N N . ILE A 1 198 ? 15.869 -0.166 9.341 1.00 82.06 198 ILE A N 1
ATOM 1577 C CA . ILE A 1 198 ? 15.714 -1.239 8.335 1.00 82.06 198 ILE A CA 1
ATOM 1578 C C . ILE A 1 198 ? 15.497 -2.615 8.976 1.00 82.06 198 ILE A C 1
ATOM 1580 O O . ILE A 1 198 ? 14.712 -3.411 8.452 1.00 82.06 198 ILE A O 1
ATOM 1584 N N . VAL A 1 199 ? 16.158 -2.927 10.100 1.00 77.38 199 VAL A N 1
ATOM 1585 C CA . VAL A 1 199 ? 16.042 -4.252 10.738 1.00 77.38 199 VAL A CA 1
ATOM 1586 C C . VAL A 1 199 ? 14.727 -4.342 11.512 1.00 77.38 199 VAL A C 1
ATOM 1588 O O . VAL A 1 199 ? 14.644 -4.139 12.724 1.00 77.38 199 VAL A O 1
ATOM 1591 N N . SER A 1 200 ? 13.662 -4.671 10.782 1.00 65.00 200 SER A N 1
ATOM 1592 C CA . SER A 1 200 ? 12.367 -4.990 11.369 1.00 65.00 200 SER A CA 1
ATOM 1593 C C . SER A 1 200 ? 12.511 -6.189 12.309 1.00 65.00 200 SER A C 1
ATOM 1595 O O . SER A 1 200 ? 12.895 -7.278 11.880 1.00 65.00 200 SER A O 1
ATOM 1597 N N . ARG A 1 201 ? 12.194 -5.995 13.596 1.00 64.56 201 ARG A N 1
ATOM 1598 C CA . ARG A 1 201 ? 12.104 -7.090 14.574 1.00 64.56 201 ARG A CA 1
ATOM 1599 C C . ARG A 1 201 ? 11.080 -8.093 14.063 1.00 64.56 201 ARG A C 1
ATOM 1601 O O . ARG A 1 201 ? 9.909 -7.731 13.979 1.00 64.56 201 ARG A O 1
ATOM 1608 N N . ASN A 1 202 ? 11.541 -9.299 13.728 1.00 60.00 202 ASN A N 1
ATOM 1609 C CA . ASN A 1 202 ? 10.826 -10.337 12.985 1.00 60.00 202 ASN A CA 1
ATOM 1610 C C . ASN A 1 202 ? 9.300 -10.299 13.198 1.00 60.00 202 ASN A C 1
ATOM 1612 O O . ASN A 1 202 ? 8.814 -10.846 14.192 1.00 60.00 202 ASN A O 1
ATOM 1616 N N . PRO A 1 203 ? 8.522 -9.690 12.282 1.00 65.94 203 PRO A N 1
ATOM 1617 C CA . PRO A 1 203 ? 7.084 -9.865 12.301 1.00 65.94 203 PRO A CA 1
ATOM 1618 C C . PRO A 1 203 ? 6.830 -11.320 11.899 1.00 65.94 203 PRO A C 1
ATOM 1620 O O . PRO A 1 203 ? 7.112 -11.706 10.766 1.00 65.94 203 PRO A O 1
ATOM 1623 N N . SER A 1 204 ? 6.363 -12.138 12.845 1.00 74.25 204 SER A N 1
ATOM 1624 C CA . SER A 1 204 ? 6.165 -13.588 12.688 1.00 74.25 204 SER A CA 1
ATOM 1625 C C . SER A 1 204 ? 4.977 -13.925 11.775 1.00 74.25 204 SER A C 1
ATOM 1627 O O . SER A 1 204 ? 4.012 -14.556 12.201 1.00 74.25 204 SER A O 1
ATOM 1629 N N . ILE A 1 205 ? 5.039 -13.468 10.525 1.00 84.06 205 ILE A N 1
ATOM 1630 C CA . ILE A 1 205 ? 4.053 -13.704 9.472 1.00 84.06 205 ILE A CA 1
ATOM 1631 C C . ILE A 1 205 ? 4.322 -15.070 8.849 1.00 84.06 205 ILE A C 1
ATOM 1633 O O . ILE A 1 205 ? 5.398 -15.311 8.296 1.00 84.06 205 ILE A O 1
ATOM 1637 N N . HIS A 1 206 ? 3.333 -15.955 8.906 1.00 85.75 206 HIS A N 1
ATOM 1638 C CA . HIS A 1 206 ? 3.405 -17.273 8.293 1.00 85.75 206 HIS A CA 1
ATOM 1639 C C . HIS A 1 206 ? 2.675 -17.280 6.947 1.00 85.75 206 HIS A C 1
ATOM 164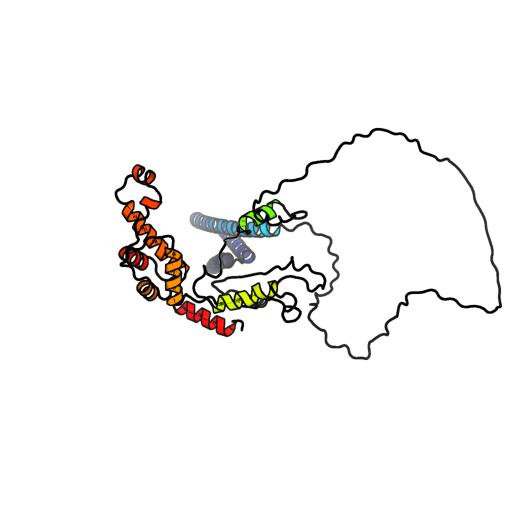1 O O . HIS A 1 206 ? 1.855 -16.417 6.636 1.00 85.75 206 HIS A O 1
ATOM 1647 N N . TRP A 1 207 ? 2.944 -18.299 6.128 1.00 86.00 207 TRP A N 1
ATOM 1648 C CA . TRP A 1 207 ? 2.274 -18.469 4.833 1.00 86.00 207 TRP A CA 1
ATOM 1649 C C . TRP A 1 207 ? 0.752 -18.637 4.933 1.00 86.00 207 TRP A C 1
ATOM 1651 O O . TRP A 1 207 ? 0.059 -18.386 3.946 1.00 86.00 207 TRP A O 1
ATOM 1661 N N . ASP A 1 208 ? 0.271 -19.051 6.106 1.00 83.06 208 ASP A N 1
ATOM 1662 C CA . ASP A 1 208 ? -1.137 -19.296 6.421 1.00 83.06 208 ASP A CA 1
ATOM 1663 C C . ASP A 1 208 ? -1.862 -18.022 6.908 1.00 83.06 208 ASP A C 1
ATOM 1665 O O . ASP A 1 208 ? -3.091 -17.974 6.903 1.00 83.06 208 ASP A O 1
ATOM 1669 N N . ASP A 1 209 ? -1.117 -16.968 7.273 1.00 82.88 209 ASP A N 1
ATOM 1670 C CA . ASP A 1 209 ? -1.659 -15.639 7.607 1.00 82.88 209 ASP A CA 1
ATOM 1671 C C . ASP A 1 209 ? -1.914 -14.781 6.349 1.00 82.88 209 ASP A C 1
ATOM 1673 O O . ASP A 1 209 ? -2.547 -13.726 6.408 1.00 82.88 209 ASP A O 1
ATOM 1677 N N . ILE A 1 210 ? -1.428 -15.237 5.191 1.00 86.44 210 ILE A N 1
ATOM 1678 C CA . ILE A 1 210 ? -1.658 -14.633 3.878 1.00 86.44 210 ILE A CA 1
ATOM 1679 C C . ILE A 1 210 ? -2.796 -15.416 3.214 1.00 86.44 210 ILE A C 1
ATOM 1681 O O . ILE A 1 210 ? -2.640 -16.604 2.948 1.00 86.44 210 ILE A O 1
ATOM 1685 N N . ALA A 1 211 ? -3.922 -14.781 2.900 1.00 86.25 211 ALA A N 1
ATOM 1686 C CA . ALA A 1 211 ? -4.994 -15.415 2.121 1.00 86.25 211 ALA A CA 1
ATOM 1687 C C . ALA A 1 211 ? -4.652 -15.487 0.619 1.00 86.25 211 ALA A C 1
ATOM 1689 O O . ALA A 1 211 ? -3.895 -14.647 0.128 1.00 86.25 211 ALA A O 1
ATOM 1690 N N . ASP A 1 212 ? -5.262 -16.434 -0.109 1.00 85.81 212 ASP A N 1
ATOM 1691 C CA . ASP A 1 212 ? -5.142 -16.560 -1.580 1.00 85.81 212 ASP A CA 1
ATOM 1692 C C . ASP A 1 212 ? -3.668 -16.718 -2.047 1.00 85.81 212 ASP A C 1
ATOM 1694 O O . ASP A 1 212 ? -2.798 -17.169 -1.288 1.00 85.81 212 ASP A O 1
ATOM 1698 N N . LEU A 1 213 ? -3.364 -16.312 -3.284 1.00 88.62 213 LEU A N 1
ATOM 1699 C CA . LEU A 1 213 ? -2.021 -16.146 -3.843 1.00 88.62 213 LEU A CA 1
ATOM 1700 C C . LEU A 1 213 ? -1.202 -17.445 -3.932 1.00 88.62 213 LEU A C 1
ATOM 1702 O O . LEU A 1 213 ? 0.027 -17.396 -3.881 1.00 88.62 213 LEU A O 1
ATOM 1706 N N . GLU A 1 214 ? -1.832 -18.612 -4.091 1.00 89.00 214 GLU A N 1
ATOM 1707 C CA . GLU A 1 214 ? -1.151 -19.915 -4.104 1.00 89.00 214 GLU A CA 1
ATOM 1708 C C . GLU A 1 214 ? -0.025 -19.995 -5.147 1.00 89.00 214 GLU A C 1
ATOM 1710 O O . GLU A 1 214 ? 1.071 -20.462 -4.828 1.00 89.00 214 GLU A O 1
ATOM 1715 N N . GLU A 1 215 ? -0.249 -19.493 -6.366 1.00 87.19 215 GLU A N 1
ATOM 1716 C CA . GLU A 1 215 ? 0.769 -19.521 -7.424 1.00 87.19 215 GLU A CA 1
ATOM 1717 C C . GLU A 1 215 ? 1.916 -18.537 -7.135 1.00 87.19 215 GLU A C 1
ATOM 1719 O O . GLU A 1 215 ? 3.083 -18.895 -7.273 1.00 87.19 215 GLU A O 1
ATOM 1724 N N . ALA A 1 216 ? 1.623 -17.337 -6.621 1.00 88.19 216 ALA A N 1
ATOM 1725 C CA . ALA A 1 216 ? 2.657 -16.383 -6.214 1.00 88.19 216 ALA A CA 1
ATOM 1726 C C . ALA A 1 216 ? 3.481 -16.907 -5.021 1.00 88.19 216 ALA A C 1
ATOM 1728 O O . ALA A 1 216 ? 4.708 -16.830 -5.041 1.00 88.19 216 ALA A O 1
ATOM 1729 N N . LYS A 1 217 ? 2.834 -17.517 -4.017 1.00 90.31 217 LYS A N 1
ATOM 1730 C CA . LYS A 1 217 ? 3.492 -18.201 -2.889 1.00 90.31 217 LYS A CA 1
ATOM 1731 C C . LYS A 1 217 ? 4.386 -19.342 -3.370 1.00 90.31 217 LYS A C 1
ATOM 1733 O O . LYS A 1 217 ? 5.494 -19.496 -2.866 1.00 90.31 217 LYS A O 1
ATOM 1738 N N . LYS A 1 218 ? 3.924 -20.145 -4.332 1.00 88.88 218 LYS A N 1
ATOM 1739 C CA . LYS A 1 218 ? 4.689 -21.241 -4.943 1.00 88.88 218 LYS A CA 1
ATOM 1740 C C . LYS A 1 218 ? 5.921 -20.716 -5.684 1.00 88.88 218 LYS A C 1
ATOM 1742 O O . LYS A 1 218 ? 7.020 -21.170 -5.382 1.00 88.88 218 LYS A O 1
ATOM 1747 N N . LEU A 1 219 ? 5.755 -19.727 -6.564 1.00 87.00 219 LEU A N 1
ATOM 1748 C CA . LEU A 1 219 ? 6.853 -19.096 -7.307 1.00 87.00 219 LEU A CA 1
ATOM 1749 C C . LEU A 1 219 ? 7.879 -18.433 -6.376 1.00 87.00 219 LEU A C 1
ATOM 1751 O O . LEU A 1 219 ? 9.080 -18.544 -6.607 1.00 87.00 219 LEU A O 1
ATOM 1755 N N . LEU A 1 220 ? 7.428 -17.788 -5.297 1.00 86.25 220 LEU A N 1
ATOM 1756 C CA . LEU A 1 220 ? 8.306 -17.174 -4.299 1.00 86.25 220 LEU A CA 1
ATOM 1757 C C . LEU A 1 220 ? 9.046 -18.252 -3.486 1.00 86.25 220 LEU A C 1
ATOM 1759 O O . LEU A 1 220 ? 10.262 -18.178 -3.339 1.00 86.25 220 LEU A O 1
ATOM 1763 N N . ARG A 1 221 ? 8.365 -19.316 -3.034 1.00 86.56 221 ARG A N 1
ATOM 1764 C CA . ARG A 1 221 ? 9.014 -20.475 -2.387 1.00 86.56 221 ARG A CA 1
ATOM 1765 C C . ARG A 1 221 ? 10.058 -21.135 -3.295 1.00 86.56 221 ARG A C 1
ATOM 1767 O O . ARG A 1 221 ? 11.122 -21.505 -2.808 1.00 86.56 221 ARG A O 1
ATOM 1774 N N . GLU A 1 222 ? 9.784 -21.251 -4.591 1.00 83.75 222 GLU A N 1
ATOM 1775 C CA . GLU A 1 222 ? 10.727 -21.782 -5.579 1.00 83.75 222 GLU A CA 1
ATOM 1776 C C . GLU A 1 222 ? 11.941 -20.866 -5.788 1.00 83.75 222 GLU A C 1
ATOM 1778 O O . GLU A 1 222 ? 13.070 -21.349 -5.769 1.00 83.75 222 GLU A O 1
ATOM 1783 N N . ALA A 1 223 ? 11.732 -19.554 -5.918 1.00 78.94 223 ALA A N 1
ATOM 1784 C CA . ALA A 1 223 ? 12.807 -18.587 -6.140 1.00 78.94 223 ALA A CA 1
ATOM 1785 C C . ALA A 1 223 ? 13.677 -18.321 -4.894 1.00 78.94 223 ALA A C 1
ATOM 1787 O O . ALA A 1 223 ? 14.856 -18.009 -5.032 1.00 78.94 223 ALA A O 1
ATOM 1788 N N . VAL A 1 224 ? 13.101 -18.431 -3.691 1.00 80.62 224 VAL A N 1
ATOM 1789 C CA . VAL A 1 224 ? 13.723 -18.002 -2.423 1.00 80.62 224 VAL A CA 1
ATOM 1790 C C . VAL A 1 224 ? 14.071 -19.173 -1.510 1.00 80.62 224 VAL A C 1
ATOM 1792 O O . VAL A 1 224 ? 15.199 -19.288 -1.041 1.00 80.62 224 VAL A O 1
ATOM 1795 N N . VAL A 1 225 ? 13.110 -20.060 -1.241 1.00 80.50 225 VAL A N 1
ATOM 1796 C CA . VAL A 1 225 ? 13.242 -21.078 -0.185 1.00 80.50 225 VAL A CA 1
ATOM 1797 C C . VAL A 1 225 ? 13.965 -22.326 -0.693 1.00 80.50 225 VAL A C 1
ATOM 1799 O O . VAL A 1 225 ? 14.812 -22.868 0.017 1.00 80.50 225 VAL A O 1
ATOM 1802 N N . LEU A 1 226 ? 13.695 -22.773 -1.926 1.00 78.81 226 LEU A N 1
ATOM 1803 C CA . LEU A 1 226 ? 14.376 -23.945 -2.494 1.00 78.81 226 LEU A CA 1
ATOM 1804 C C . LEU A 1 226 ? 15.906 -23.778 -2.605 1.00 78.81 226 LEU A C 1
ATOM 1806 O O . LEU A 1 226 ? 16.603 -24.731 -2.253 1.00 78.81 226 LEU A O 1
ATOM 1810 N N . PRO A 1 227 ? 16.462 -22.612 -2.992 1.00 75.81 227 PRO A N 1
ATOM 1811 C CA . PRO A 1 227 ? 17.902 -22.370 -2.919 1.00 75.81 227 PRO A CA 1
ATOM 1812 C C . PRO A 1 227 ? 18.507 -22.503 -1.523 1.00 75.81 227 PRO A C 1
ATOM 1814 O O . PRO A 1 227 ? 19.590 -23.067 -1.382 1.00 75.81 227 PRO A O 1
ATOM 1817 N N . MET A 1 228 ? 17.804 -22.018 -0.495 1.00 76.31 228 MET A N 1
ATOM 1818 C CA . MET A 1 228 ? 18.247 -22.127 0.898 1.00 76.31 228 MET A CA 1
ATOM 1819 C C . MET A 1 228 ? 18.213 -23.581 1.388 1.00 76.31 228 MET A C 1
ATOM 1821 O O . MET A 1 228 ? 19.058 -23.988 2.180 1.00 76.31 228 MET A O 1
ATOM 1825 N N . TRP A 1 229 ? 17.242 -24.375 0.924 1.00 77.25 229 TRP A N 1
ATOM 1826 C CA . TRP A 1 229 ? 17.073 -25.778 1.321 1.00 77.25 229 TRP A CA 1
ATOM 1827 C C . TRP A 1 229 ? 17.932 -26.756 0.508 1.00 77.25 229 TRP A C 1
ATOM 1829 O O . TRP A 1 229 ? 18.240 -27.843 0.995 1.00 77.25 229 TRP A O 1
ATOM 1839 N N . MET A 1 230 ? 18.311 -26.407 -0.724 1.00 74.50 230 MET A N 1
ATOM 1840 C CA . MET A 1 230 ? 19.045 -27.291 -1.637 1.00 74.50 230 MET A CA 1
ATOM 1841 C C . MET A 1 230 ? 20.203 -26.572 -2.365 1.00 74.50 230 MET A C 1
ATOM 1843 O O . MET A 1 230 ? 20.270 -26.598 -3.600 1.00 74.50 230 MET A O 1
ATOM 1847 N N . PRO A 1 231 ? 21.165 -25.971 -1.637 1.00 73.00 231 PRO A N 1
ATOM 1848 C CA . PRO A 1 231 ? 22.245 -25.173 -2.229 1.00 73.00 231 PRO A CA 1
ATOM 1849 C C . PRO A 1 231 ? 23.145 -25.965 -3.195 1.00 73.00 231 PRO A C 1
ATOM 1851 O O . PRO A 1 231 ? 23.781 -25.381 -4.068 1.00 73.00 231 PRO A O 1
ATOM 1854 N N . ASP A 1 232 ? 23.185 -27.298 -3.093 1.00 73.69 232 ASP A N 1
ATOM 1855 C CA . ASP A 1 232 ? 23.913 -28.162 -4.030 1.00 73.69 232 ASP A CA 1
ATOM 1856 C C . ASP A 1 232 ? 23.263 -28.282 -5.416 1.00 73.69 232 ASP A C 1
ATOM 1858 O O . ASP A 1 232 ? 23.963 -28.513 -6.402 1.00 73.69 232 ASP A O 1
ATOM 1862 N N . PHE A 1 233 ? 21.943 -28.108 -5.514 1.00 75.56 233 PHE A N 1
ATOM 1863 C CA . PHE A 1 233 ? 21.203 -28.205 -6.776 1.00 75.56 233 PHE A CA 1
ATOM 1864 C C . PHE A 1 233 ? 21.168 -26.872 -7.531 1.00 75.56 233 PHE A C 1
ATOM 1866 O O . PHE A 1 233 ? 21.223 -26.856 -8.764 1.00 75.56 233 PHE A O 1
ATOM 1873 N N . PHE A 1 234 ? 21.135 -25.755 -6.798 1.00 69.12 234 PHE A N 1
ATOM 1874 C CA . PHE A 1 234 ? 21.100 -24.392 -7.335 1.00 69.12 234 PHE A CA 1
ATOM 1875 C C . PHE A 1 234 ? 22.514 -23.849 -7.648 1.00 69.12 234 PHE A C 1
ATOM 1877 O O . PHE A 1 234 ? 22.895 -22.741 -7.273 1.00 69.12 234 PHE A O 1
ATOM 1884 N N . LYS A 1 235 ? 23.321 -24.658 -8.352 1.00 68.19 235 LYS A N 1
ATOM 1885 C CA . LYS A 1 235 ? 24.695 -24.334 -8.781 1.00 68.19 235 LYS A CA 1
ATOM 1886 C C . LYS A 1 235 ? 24.778 -24.071 -10.290 1.00 68.19 235 LYS A C 1
ATOM 1888 O O . LYS A 1 235 ? 23.977 -24.566 -11.085 1.00 68.19 235 LYS A O 1
ATOM 1893 N N . GLY A 1 236 ? 25.791 -23.308 -10.705 1.00 70.94 236 GLY A N 1
ATOM 1894 C CA . GLY A 1 236 ? 26.064 -23.033 -12.122 1.00 70.94 236 GLY A CA 1
ATOM 1895 C C . GLY A 1 236 ? 24.959 -22.208 -12.789 1.00 70.94 236 GLY A C 1
ATOM 1896 O O . GLY A 1 236 ? 24.749 -21.064 -12.406 1.00 70.94 236 GLY A O 1
ATOM 1897 N N . ILE A 1 237 ? 24.275 -22.791 -13.779 1.00 67.50 237 ILE A N 1
ATOM 1898 C CA . ILE A 1 237 ? 23.162 -22.162 -14.522 1.00 67.50 237 ILE A CA 1
ATOM 1899 C C . ILE A 1 237 ? 21.888 -22.075 -13.661 1.00 67.50 237 ILE A C 1
ATOM 1901 O O . ILE A 1 237 ? 21.037 -21.232 -13.904 1.00 67.50 237 ILE A O 1
ATOM 1905 N N . ARG A 1 238 ? 21.757 -22.922 -12.631 1.00 64.25 238 ARG A N 1
ATOM 1906 C CA . ARG A 1 238 ? 20.602 -22.945 -11.718 1.00 64.25 238 ARG A CA 1
ATOM 1907 C C . ARG A 1 238 ? 20.800 -22.069 -10.480 1.00 64.25 238 ARG A C 1
ATOM 1909 O O . ARG A 1 238 ? 20.197 -22.349 -9.453 1.00 64.25 238 ARG A O 1
ATOM 1916 N N . ARG A 1 239 ? 21.690 -21.075 -10.517 1.00 66.94 239 ARG A N 1
ATOM 1917 C CA . ARG A 1 239 ? 21.822 -20.143 -9.387 1.00 66.94 239 ARG A CA 1
ATOM 1918 C C . ARG A 1 239 ? 20.510 -19.364 -9.206 1.00 66.94 239 ARG A C 1
ATOM 1920 O O . ARG A 1 239 ? 19.820 -19.137 -10.198 1.00 66.94 239 ARG A O 1
ATOM 1927 N N . PRO A 1 240 ? 20.164 -18.951 -7.979 1.00 64.31 240 PRO A N 1
ATOM 1928 C CA . PRO A 1 240 ? 19.044 -18.041 -7.758 1.00 64.31 240 PRO A CA 1
ATOM 1929 C C . PRO A 1 240 ? 19.311 -16.705 -8.452 1.00 64.31 240 PRO A C 1
ATOM 1931 O O . PRO A 1 240 ? 20.470 -16.288 -8.544 1.00 64.31 240 PRO A O 1
ATOM 1934 N N . CYS A 1 241 ? 18.249 -16.040 -8.906 1.00 56.50 241 CYS A N 1
ATOM 1935 C CA . CYS A 1 241 ? 18.324 -14.712 -9.515 1.00 56.50 241 CYS A CA 1
ATOM 1936 C C . CYS A 1 241 ? 19.080 -13.734 -8.596 1.00 56.50 241 CYS A C 1
ATOM 1938 O O . CYS A 1 241 ? 18.843 -13.722 -7.389 1.00 56.50 241 CYS A O 1
ATOM 1940 N N . GLU A 1 242 ? 19.999 -12.965 -9.190 1.00 55.06 242 GLU A N 1
ATOM 1941 C CA . GLU A 1 242 ? 21.084 -12.178 -8.571 1.00 55.06 242 GLU A CA 1
ATOM 1942 C C . GLU A 1 242 ? 21.047 -11.978 -7.038 1.00 55.06 242 GLU A C 1
ATOM 1944 O O . GLU A 1 242 ? 20.704 -10.916 -6.517 1.00 55.06 242 GLU A O 1
ATOM 1949 N N . GLY A 1 243 ? 21.558 -12.974 -6.309 1.00 43.12 243 GLY A N 1
ATOM 1950 C CA . GLY A 1 243 ? 22.232 -12.725 -5.037 1.00 43.12 243 GLY A CA 1
ATOM 1951 C C . GLY A 1 243 ? 23.690 -12.336 -5.294 1.00 43.12 243 GLY A C 1
ATOM 1952 O O . GLY A 1 243 ? 24.391 -13.041 -6.022 1.00 43.12 243 GLY A O 1
ATOM 1953 N N . VAL A 1 244 ? 24.172 -11.239 -4.695 1.00 39.12 244 VAL A N 1
ATOM 1954 C CA . VAL A 1 244 ? 25.577 -10.790 -4.820 1.00 39.12 244 VAL A CA 1
ATOM 1955 C C . VAL A 1 244 ? 26.483 -11.658 -3.935 1.00 39.12 244 VAL A C 1
ATOM 1957 O O . VAL A 1 244 ? 27.009 -11.225 -2.915 1.00 39.12 244 VAL A O 1
ATOM 1960 N N . GLY A 1 245 ? 26.634 -12.920 -4.334 1.00 39.06 245 GLY A N 1
ATOM 1961 C CA . GLY A 1 245 ? 27.596 -13.878 -3.801 1.00 39.06 245 GLY A CA 1
ATOM 1962 C C . GLY A 1 245 ? 28.569 -14.269 -4.906 1.00 39.06 245 GLY A C 1
ATOM 1963 O O . GLY A 1 245 ? 28.162 -14.811 -5.938 1.00 39.06 245 GLY A O 1
ATOM 1964 N N . GLY A 1 246 ? 29.853 -13.968 -4.712 1.00 39.22 246 GLY A N 1
ATOM 1965 C CA . GLY A 1 246 ? 30.894 -14.281 -5.684 1.00 39.22 246 GLY A CA 1
ATOM 1966 C C . GLY A 1 246 ? 30.921 -15.774 -6.016 1.00 39.22 246 GLY A C 1
ATOM 1967 O O . GLY A 1 246 ? 30.763 -16.633 -5.156 1.00 39.22 246 GLY A O 1
ATOM 1968 N N . ALA A 1 247 ? 31.142 -16.114 -7.285 1.00 40.31 247 ALA A N 1
ATOM 1969 C CA . ALA A 1 247 ? 31.344 -17.498 -7.698 1.00 40.31 247 ALA A CA 1
ATOM 1970 C C . ALA A 1 247 ? 32.772 -17.979 -7.367 1.00 40.31 247 ALA A C 1
ATOM 1972 O O . ALA A 1 247 ? 33.510 -18.383 -8.263 1.00 40.31 247 ALA A O 1
ATOM 1973 N N . LEU A 1 248 ? 33.160 -17.937 -6.090 1.00 41.50 248 LEU A N 1
ATOM 1974 C CA . LEU A 1 248 ? 34.382 -18.559 -5.588 1.00 41.50 248 LEU A CA 1
ATOM 1975 C C . LEU A 1 248 ? 34.015 -19.828 -4.814 1.00 41.50 248 LEU A C 1
ATOM 1977 O O . LEU A 1 248 ? 33.087 -19.846 -4.013 1.00 41.50 248 LEU A O 1
ATOM 1981 N N . GLU A 1 249 ? 34.750 -20.914 -5.054 1.00 47.41 249 GLU A N 1
ATOM 1982 C CA . GLU A 1 249 ? 34.415 -22.270 -4.579 1.00 47.41 249 GLU A CA 1
ATOM 1983 C C . GLU A 1 249 ? 34.564 -22.474 -3.052 1.00 47.41 249 GLU A C 1
ATOM 1985 O O . GLU A 1 249 ? 34.560 -23.606 -2.580 1.00 47.41 249 GLU A O 1
ATOM 1990 N N . ASN A 1 250 ? 34.711 -21.391 -2.279 1.00 44.59 250 ASN A N 1
ATOM 1991 C CA . ASN A 1 250 ? 34.930 -21.391 -0.830 1.00 44.59 250 ASN A CA 1
ATOM 1992 C C . ASN A 1 250 ? 34.088 -20.335 -0.079 1.00 44.59 250 ASN A C 1
ATOM 1994 O O . ASN A 1 250 ? 34.425 -19.999 1.056 1.00 44.59 250 ASN A O 1
ATOM 1998 N N . ASP A 1 251 ? 33.030 -19.785 -0.685 1.00 51.16 251 ASP A N 1
ATOM 1999 C CA . ASP A 1 251 ? 32.117 -18.901 0.048 1.00 51.16 251 ASP A CA 1
ATOM 2000 C C . ASP A 1 251 ? 31.211 -19.691 1.008 1.00 51.16 251 ASP A C 1
ATOM 2002 O O . ASP A 1 251 ? 30.617 -20.715 0.663 1.00 51.16 251 ASP A O 1
ATOM 2006 N N . ASP A 1 252 ? 31.145 -19.203 2.245 1.00 54.66 252 ASP A N 1
ATOM 2007 C CA . ASP A 1 252 ? 30.363 -19.775 3.339 1.00 54.66 252 ASP A CA 1
ATOM 2008 C C . ASP A 1 252 ? 28.854 -19.663 3.028 1.00 54.66 252 ASP A C 1
ATOM 2010 O O . ASP A 1 252 ? 28.387 -18.552 2.751 1.00 54.66 252 ASP A O 1
ATOM 2014 N N . PRO A 1 253 ? 28.064 -20.759 3.093 1.00 54.78 253 PRO A N 1
ATOM 2015 C CA . PRO A 1 253 ? 26.619 -20.717 2.850 1.00 54.78 253 PRO A CA 1
ATOM 2016 C C . PRO A 1 253 ? 25.853 -19.755 3.775 1.00 54.78 253 PRO A C 1
ATOM 2018 O O . PRO A 1 253 ? 24.715 -19.410 3.464 1.00 54.78 253 PRO A O 1
ATOM 2021 N N . SER A 1 254 ? 26.457 -19.284 4.874 1.00 56.72 254 SER A N 1
ATOM 2022 C CA . SER A 1 254 ? 25.890 -18.234 5.732 1.00 56.72 254 SER A CA 1
ATOM 2023 C C . SER A 1 254 ? 25.758 -16.856 5.055 1.00 56.72 254 SER A C 1
ATOM 2025 O O . SER A 1 254 ? 24.990 -16.021 5.530 1.00 56.72 254 SER A O 1
ATOM 2027 N N . LYS A 1 255 ? 26.467 -16.598 3.944 1.00 64.19 255 LYS A N 1
ATOM 2028 C CA . LYS A 1 255 ? 26.586 -15.268 3.307 1.00 64.19 255 LYS A CA 1
ATOM 2029 C C . LYS A 1 255 ? 25.675 -15.060 2.090 1.00 64.19 255 LYS A C 1
ATOM 2031 O O . LYS A 1 255 ? 26.038 -14.363 1.143 1.00 64.19 255 LYS A O 1
ATOM 2036 N N . MET A 1 256 ? 24.488 -15.662 2.088 1.00 66.00 256 MET A N 1
ATOM 2037 C CA . MET A 1 256 ? 23.509 -15.463 1.016 1.00 66.00 256 MET A CA 1
ATOM 2038 C C . MET A 1 256 ? 22.753 -14.138 1.203 1.00 66.00 256 MET A C 1
ATOM 2040 O O . MET A 1 256 ? 21.914 -14.018 2.092 1.00 66.00 256 MET A O 1
ATOM 2044 N N . VAL A 1 257 ? 23.014 -13.157 0.334 1.00 75.94 257 VAL A N 1
ATOM 2045 C CA . VAL A 1 257 ? 22.216 -11.923 0.236 1.00 75.94 257 VAL A CA 1
ATOM 2046 C C . VAL A 1 257 ? 21.208 -12.069 -0.897 1.00 75.94 257 VAL A C 1
ATOM 2048 O O . VAL A 1 257 ? 21.583 -12.409 -2.017 1.00 75.94 257 VAL A O 1
ATOM 2051 N N . MET A 1 258 ? 19.941 -11.778 -0.614 1.00 76.06 258 MET A N 1
ATOM 2052 C CA . MET A 1 258 ? 18.841 -11.802 -1.576 1.00 76.06 258 MET A CA 1
ATOM 2053 C C . MET A 1 258 ? 18.137 -10.446 -1.588 1.00 76.06 258 MET A C 1
ATOM 2055 O O . MET A 1 258 ? 17.873 -9.876 -0.530 1.00 76.06 258 MET A O 1
ATOM 2059 N N . VAL A 1 259 ? 17.790 -9.956 -2.779 1.00 84.00 259 VAL A N 1
ATOM 2060 C CA . VAL A 1 259 ? 17.041 -8.707 -2.958 1.00 84.00 259 VAL A CA 1
ATOM 2061 C C . VAL A 1 259 ? 15.622 -9.028 -3.418 1.00 84.00 259 VAL A C 1
ATOM 2063 O O . VAL A 1 259 ? 15.424 -9.606 -4.483 1.00 84.00 259 VAL A O 1
ATOM 2066 N N . LEU A 1 260 ? 14.628 -8.626 -2.625 1.00 86.75 260 LEU A N 1
ATOM 2067 C CA . LEU A 1 260 ? 13.218 -8.640 -3.015 1.00 86.75 260 LEU A CA 1
ATOM 2068 C C . LEU A 1 260 ? 12.758 -7.198 -3.239 1.00 86.75 260 LEU A C 1
ATOM 2070 O O . LEU A 1 260 ? 12.988 -6.335 -2.394 1.00 86.75 260 LEU A O 1
ATOM 2074 N N . ALA A 1 261 ? 12.106 -6.943 -4.371 1.00 89.88 261 ALA A N 1
ATOM 2075 C CA . ALA A 1 261 ? 11.582 -5.631 -4.737 1.00 89.88 261 ALA A CA 1
ATOM 2076 C C . ALA A 1 261 ? 10.074 -5.712 -5.000 1.00 89.88 261 ALA A C 1
ATOM 2078 O O . ALA A 1 261 ? 9.586 -6.690 -5.565 1.00 89.88 261 ALA A O 1
ATOM 2079 N N . ALA A 1 262 ? 9.346 -4.662 -4.623 1.00 91.88 262 ALA A N 1
ATOM 2080 C CA . ALA A 1 262 ? 7.921 -4.504 -4.889 1.00 91.88 262 ALA A CA 1
ATOM 2081 C C . ALA A 1 262 ? 7.662 -3.118 -5.494 1.00 91.88 262 ALA A C 1
ATOM 2083 O O . ALA A 1 262 ? 8.267 -2.131 -5.077 1.00 91.88 262 ALA A O 1
ATOM 2084 N N . THR A 1 263 ? 6.768 -3.038 -6.481 1.00 92.56 263 THR A N 1
ATOM 2085 C CA . THR A 1 263 ? 6.355 -1.776 -7.108 1.00 92.56 263 THR A CA 1
ATOM 2086 C C . THR A 1 263 ? 4.902 -1.850 -7.562 1.00 92.56 263 THR A C 1
ATOM 2088 O O . THR A 1 263 ? 4.439 -2.902 -7.997 1.00 92.56 263 THR A O 1
ATOM 2091 N N . ASN A 1 264 ? 4.212 -0.710 -7.523 1.00 92.88 264 ASN A N 1
ATOM 2092 C CA . ASN A 1 264 ? 2.901 -0.524 -8.152 1.00 92.88 264 ASN A CA 1
ATOM 2093 C C . ASN A 1 264 ? 3.027 0.049 -9.580 1.00 92.88 264 ASN A C 1
ATOM 2095 O O . ASN A 1 264 ? 2.040 0.186 -10.291 1.00 92.88 264 ASN A O 1
ATOM 2099 N N . PHE A 1 265 ? 4.238 0.409 -10.013 1.00 92.06 265 PHE A N 1
ATOM 2100 C CA . PHE A 1 265 ? 4.487 1.083 -11.286 1.00 92.06 265 PHE A CA 1
ATOM 2101 C C . PHE A 1 265 ? 5.625 0.386 -12.057 1.00 92.06 265 PHE A C 1
ATOM 2103 O O . PHE A 1 265 ? 6.718 0.933 -12.204 1.00 92.06 265 PHE A O 1
ATOM 2110 N N . PRO A 1 266 ? 5.418 -0.857 -12.536 1.00 91.12 266 PRO A N 1
ATOM 2111 C CA . PRO A 1 266 ? 6.481 -1.667 -13.142 1.00 91.12 266 PRO A CA 1
ATOM 2112 C C . PRO A 1 266 ? 6.949 -1.151 -14.516 1.00 91.12 266 PRO A C 1
ATOM 2114 O O . PRO A 1 266 ? 8.052 -1.465 -14.958 1.00 91.12 266 PRO A O 1
ATOM 2117 N N . TRP A 1 267 ? 6.142 -0.319 -15.180 1.00 92.69 267 TRP A N 1
ATOM 2118 C CA . TRP A 1 267 ? 6.498 0.394 -16.414 1.00 92.69 267 TRP A CA 1
ATOM 2119 C C . TRP A 1 267 ? 7.479 1.557 -16.192 1.00 92.69 267 TRP A C 1
ATOM 2121 O O . TRP A 1 267 ? 8.175 1.919 -17.135 1.00 92.69 267 TRP A O 1
ATOM 2131 N N . ASP A 1 268 ? 7.570 2.103 -14.973 1.00 93.81 268 ASP A N 1
ATOM 2132 C CA . ASP A 1 268 ? 8.506 3.187 -14.631 1.00 93.81 268 ASP A CA 1
ATOM 2133 C C . ASP A 1 268 ? 9.905 2.650 -14.249 1.00 93.81 268 ASP A C 1
ATOM 2135 O O . ASP A 1 268 ? 10.832 3.422 -14.011 1.00 93.81 268 ASP A O 1
ATOM 2139 N N . ILE A 1 269 ? 10.086 1.320 -14.223 1.00 90.75 269 ILE A N 1
ATOM 2140 C CA . ILE A 1 269 ? 11.392 0.678 -14.029 1.00 90.75 269 ILE A CA 1
ATOM 2141 C C . ILE A 1 269 ? 12.193 0.729 -15.337 1.00 90.75 269 ILE A C 1
ATOM 2143 O O . ILE A 1 269 ? 11.771 0.207 -16.377 1.00 90.75 269 ILE A O 1
ATOM 2147 N N . ASP A 1 270 ? 13.388 1.311 -15.273 1.00 92.69 270 ASP A N 1
ATOM 2148 C CA . ASP A 1 270 ? 14.319 1.400 -16.395 1.00 92.69 270 ASP A CA 1
ATOM 2149 C C . ASP A 1 270 ? 14.805 0.015 -16.868 1.00 92.69 270 ASP A C 1
ATOM 2151 O O . ASP A 1 270 ? 14.620 -1.009 -16.207 1.00 92.69 270 ASP A O 1
ATOM 2155 N N . GLU A 1 271 ? 15.418 -0.049 -18.050 1.00 87.44 271 GLU A N 1
ATOM 2156 C CA . GLU A 1 271 ? 15.882 -1.327 -18.601 1.00 87.44 271 GLU A CA 1
ATOM 2157 C C . GLU A 1 271 ? 17.005 -1.952 -17.753 1.00 87.44 271 GLU A C 1
ATOM 2159 O O . GLU A 1 271 ? 17.041 -3.175 -17.591 1.00 87.44 271 GLU A O 1
ATOM 2164 N N . ALA A 1 272 ? 17.898 -1.143 -17.168 1.00 88.56 272 ALA A N 1
ATOM 2165 C CA . ALA A 1 272 ? 19.039 -1.662 -16.423 1.00 88.56 272 ALA A CA 1
ATOM 2166 C C . ALA A 1 272 ? 18.607 -2.341 -15.115 1.00 88.56 272 ALA A C 1
ATOM 2168 O O . ALA A 1 272 ? 19.100 -3.431 -14.814 1.00 88.56 272 ALA A O 1
ATOM 2169 N N . LEU A 1 273 ? 17.652 -1.768 -14.370 1.00 86.62 273 LEU A N 1
ATOM 2170 C CA . LEU A 1 273 ? 17.112 -2.414 -13.174 1.00 86.62 273 LEU A CA 1
ATOM 2171 C C . LEU A 1 273 ? 16.189 -3.593 -13.526 1.00 86.62 273 LEU A C 1
ATOM 2173 O O . LEU A 1 273 ? 16.267 -4.633 -12.869 1.00 86.62 273 LEU A O 1
ATOM 2177 N N . ARG A 1 274 ? 15.393 -3.507 -14.608 1.00 85.62 274 ARG A N 1
ATOM 2178 C CA . ARG A 1 274 ? 14.590 -4.651 -15.102 1.00 85.62 274 ARG A CA 1
ATOM 2179 C C . ARG A 1 274 ? 15.445 -5.875 -15.424 1.00 85.62 274 ARG A C 1
ATOM 2181 O O . ARG A 1 274 ? 15.003 -6.996 -15.176 1.00 85.62 274 ARG A O 1
ATOM 2188 N N . ARG A 1 275 ? 16.651 -5.679 -15.968 1.00 85.81 275 ARG A N 1
ATOM 2189 C CA . ARG A 1 275 ? 17.585 -6.772 -16.288 1.00 85.81 275 ARG A CA 1
ATOM 2190 C C . ARG A 1 275 ? 18.121 -7.499 -15.052 1.00 85.81 275 ARG A C 1
ATOM 2192 O O . ARG A 1 275 ? 18.363 -8.692 -15.160 1.00 85.81 275 ARG A O 1
ATOM 2199 N N . ARG A 1 276 ? 18.261 -6.817 -13.909 1.00 85.75 276 ARG A N 1
ATOM 2200 C CA . ARG A 1 276 ? 18.684 -7.420 -12.625 1.00 85.75 276 ARG A CA 1
ATOM 2201 C C . ARG A 1 276 ? 17.538 -8.131 -11.906 1.00 85.75 276 ARG A C 1
ATOM 2203 O O . ARG A 1 276 ? 17.710 -9.187 -11.307 1.00 85.75 276 ARG A O 1
ATOM 2210 N N . LEU A 1 277 ? 16.334 -7.572 -11.999 1.00 86.19 277 LEU A N 1
ATOM 2211 C CA . LEU A 1 277 ? 15.111 -8.167 -11.461 1.00 86.19 277 LEU A CA 1
ATOM 2212 C C . LEU A 1 277 ? 14.575 -9.244 -12.420 1.00 86.19 277 LEU A C 1
ATOM 2214 O O . LEU A 1 277 ? 13.571 -9.023 -13.089 1.00 86.19 277 LEU A O 1
ATOM 2218 N N . GLU A 1 278 ? 15.261 -10.384 -12.542 1.00 81.88 278 GLU A N 1
ATOM 2219 C CA . GLU A 1 278 ? 14.948 -11.432 -13.535 1.00 81.88 278 GLU A CA 1
ATOM 2220 C C . GLU A 1 278 ? 13.568 -12.089 -13.351 1.00 81.88 278 GLU A C 1
ATOM 2222 O O . GLU A 1 278 ? 12.809 -12.211 -14.317 1.00 81.88 278 GLU A O 1
ATOM 2227 N N . LYS A 1 279 ? 13.221 -12.506 -12.125 1.00 84.19 279 LYS A N 1
ATOM 2228 C CA . LYS A 1 279 ? 11.921 -13.119 -11.810 1.00 84.19 279 LYS A CA 1
ATOM 2229 C C . LYS A 1 279 ? 10.926 -12.026 -11.408 1.00 84.19 279 LYS A C 1
ATOM 2231 O O . LYS A 1 279 ? 11.154 -11.304 -10.441 1.00 84.19 279 LYS A O 1
ATOM 2236 N N . ARG A 1 280 ? 9.809 -11.912 -12.134 1.00 88.50 280 ARG A N 1
ATOM 2237 C CA . ARG A 1 280 ? 8.725 -10.952 -11.862 1.00 88.50 280 ARG A CA 1
ATOM 2238 C C . ARG A 1 280 ? 7.433 -11.712 -11.602 1.00 88.50 280 ARG A C 1
ATOM 2240 O O . ARG A 1 280 ? 6.885 -12.340 -12.504 1.00 88.50 280 ARG A O 1
ATOM 2247 N N . ILE A 1 281 ? 6.962 -11.656 -10.361 1.00 88.88 281 ILE A N 1
ATOM 2248 C CA . ILE A 1 281 ? 5.740 -12.327 -9.915 1.00 88.88 281 ILE A CA 1
ATOM 2249 C C . ILE A 1 281 ? 4.627 -11.279 -9.857 1.00 88.88 281 ILE A C 1
ATOM 2251 O O . ILE A 1 281 ? 4.758 -10.280 -9.152 1.00 88.88 281 ILE A O 1
ATOM 2255 N N . TYR A 1 282 ? 3.536 -11.502 -10.590 1.00 90.38 282 TYR A N 1
ATOM 2256 C CA . TYR A 1 282 ? 2.341 -10.670 -10.467 1.00 90.38 282 TYR A CA 1
ATOM 2257 C C . TYR A 1 282 ? 1.577 -11.033 -9.193 1.00 90.38 282 TYR A C 1
ATOM 2259 O O . TYR A 1 282 ? 1.342 -12.211 -8.923 1.00 90.38 282 TYR A O 1
ATOM 2267 N N . ILE A 1 283 ? 1.178 -10.018 -8.427 1.00 92.00 283 ILE A N 1
ATOM 2268 C CA . ILE A 1 283 ? 0.326 -10.165 -7.246 1.00 92.00 283 ILE A CA 1
ATOM 2269 C C . ILE A 1 283 ? -1.073 -9.650 -7.622 1.00 92.00 283 ILE A C 1
ATOM 2271 O O . ILE A 1 283 ? -1.275 -8.434 -7.652 1.00 92.00 283 ILE A O 1
ATOM 2275 N N . PRO A 1 284 ? -2.025 -10.537 -7.973 1.00 91.75 284 PRO A N 1
ATOM 2276 C CA . PRO A 1 284 ? -3.380 -10.137 -8.339 1.00 91.75 284 PRO A CA 1
ATOM 2277 C C . PRO A 1 284 ? -4.187 -9.629 -7.136 1.00 91.75 284 PRO A C 1
ATOM 2279 O O . PRO A 1 284 ? -3.835 -9.840 -5.973 1.00 91.75 284 PRO A O 1
ATOM 2282 N N . LEU A 1 285 ? -5.327 -8.998 -7.429 1.00 93.00 285 LEU A N 1
ATOM 2283 C CA . LEU A 1 285 ? -6.365 -8.741 -6.430 1.00 93.00 285 LEU A CA 1
ATOM 2284 C C . LEU A 1 285 ? -6.979 -10.063 -5.923 1.00 93.00 285 LEU A C 1
ATOM 2286 O O . LEU A 1 285 ? -7.075 -11.023 -6.690 1.00 93.00 285 LEU A O 1
ATOM 2290 N N . PRO A 1 286 ? -7.438 -10.118 -4.659 1.00 92.62 286 PRO A N 1
ATOM 2291 C CA . PRO A 1 286 ? -7.969 -11.341 -4.063 1.00 92.62 286 PRO A CA 1
ATOM 2292 C C . PRO A 1 286 ? -9.255 -11.824 -4.755 1.00 92.62 286 PRO A C 1
ATOM 2294 O O . PRO A 1 286 ? -10.200 -11.057 -4.998 1.00 92.62 286 PRO A O 1
ATOM 2297 N N . THR A 1 287 ? -9.318 -13.132 -5.010 1.00 91.81 287 THR A N 1
ATOM 2298 C CA . THR A 1 287 ? -10.502 -13.828 -5.539 1.00 91.81 287 THR A CA 1
ATOM 2299 C C . THR A 1 287 ? -11.662 -13.794 -4.538 1.00 91.81 287 THR A C 1
ATOM 2301 O O . THR A 1 287 ? -11.469 -13.482 -3.366 1.00 91.81 287 THR A O 1
ATOM 2304 N N . ALA A 1 288 ? -12.885 -14.156 -4.943 1.00 90.19 288 ALA A N 1
ATOM 2305 C CA . ALA A 1 288 ? -14.028 -14.207 -4.017 1.00 90.19 288 ALA A CA 1
ATOM 2306 C C . ALA A 1 288 ? -13.753 -15.078 -2.767 1.00 90.19 288 ALA A C 1
ATOM 2308 O O . ALA A 1 288 ? -14.089 -14.680 -1.651 1.00 90.19 288 ALA A O 1
ATOM 2309 N N . LYS A 1 289 ? -13.056 -16.213 -2.939 1.00 89.88 289 LYS A N 1
ATOM 2310 C CA . LYS A 1 289 ? -12.587 -17.067 -1.834 1.00 89.88 289 LYS A CA 1
ATOM 2311 C C . LYS A 1 289 ? -11.531 -16.356 -0.981 1.00 89.88 289 LYS A C 1
ATOM 2313 O O . LYS A 1 289 ? -11.686 -16.294 0.237 1.00 89.88 289 LYS A O 1
ATOM 2318 N N . GLY A 1 290 ? -10.516 -15.764 -1.613 1.00 90.75 290 GLY A N 1
ATOM 2319 C CA . GLY A 1 290 ? -9.478 -14.992 -0.929 1.00 90.75 290 GLY A CA 1
ATOM 2320 C C . GLY A 1 290 ? -10.032 -13.832 -0.103 1.00 90.75 290 GLY A C 1
ATOM 2321 O O . GLY A 1 290 ? -9.595 -13.607 1.020 1.00 90.75 290 GLY A O 1
ATOM 2322 N N . ARG A 1 291 ? -11.060 -13.130 -0.598 1.00 93.06 291 ARG A N 1
ATOM 2323 C CA . ARG A 1 291 ? -11.735 -12.045 0.135 1.00 93.06 291 ARG A CA 1
ATOM 2324 C C . ARG A 1 291 ? -12.483 -12.562 1.364 1.00 93.06 291 ARG A C 1
ATOM 2326 O O . ARG A 1 291 ? -12.376 -11.949 2.423 1.00 93.06 291 ARG A O 1
ATOM 2333 N N . ALA A 1 292 ? -13.165 -13.705 1.268 1.00 91.50 292 ALA A N 1
ATOM 2334 C CA . ALA A 1 292 ? -13.801 -14.341 2.424 1.00 91.50 292 ALA A CA 1
ATOM 2335 C C . ALA A 1 292 ? -12.774 -14.801 3.482 1.00 91.50 292 ALA A C 1
ATOM 2337 O O . ALA A 1 292 ? -13.024 -14.672 4.681 1.00 91.50 292 ALA A O 1
ATOM 2338 N N . GLU A 1 293 ? -11.606 -15.294 3.061 1.00 90.31 293 GLU A N 1
ATOM 2339 C CA . GLU A 1 293 ? -10.492 -15.639 3.958 1.00 90.31 293 GLU A CA 1
ATOM 2340 C C . GLU A 1 293 ? -9.863 -14.392 4.603 1.00 90.31 293 GLU A C 1
ATOM 2342 O O . GLU A 1 293 ? -9.674 -14.370 5.819 1.00 90.31 293 GLU A O 1
ATOM 2347 N N . LEU A 1 294 ? -9.634 -13.315 3.842 1.00 91.06 294 LEU A N 1
ATOM 2348 C CA . LEU A 1 294 ? -9.153 -12.033 4.373 1.00 91.06 294 LEU A CA 1
ATOM 2349 C C . LEU A 1 294 ? -10.105 -11.446 5.417 1.00 91.06 294 LEU A C 1
ATOM 2351 O O . LEU A 1 294 ? -9.636 -10.981 6.455 1.00 91.06 294 LEU A O 1
ATOM 2355 N N . LEU A 1 295 ? -11.421 -11.482 5.182 1.00 91.38 295 LEU A N 1
ATOM 2356 C CA . LEU A 1 295 ? -12.412 -11.060 6.178 1.00 91.38 295 LEU A CA 1
ATOM 2357 C C . LEU A 1 295 ? -12.287 -11.901 7.461 1.00 91.38 295 LEU A C 1
ATOM 2359 O O . LEU A 1 295 ? -12.208 -11.340 8.550 1.00 91.38 295 LEU A O 1
ATOM 2363 N N . LYS A 1 296 ? -12.175 -13.232 7.345 1.00 89.56 296 LYS A N 1
ATOM 2364 C CA . LYS A 1 296 ? -12.014 -14.149 8.492 1.00 89.56 296 LYS A CA 1
ATOM 2365 C C . LYS A 1 296 ? -10.713 -13.914 9.274 1.00 89.56 296 LYS A C 1
ATOM 2367 O O . LYS A 1 296 ? -10.711 -14.060 10.492 1.00 89.56 296 LYS A O 1
ATOM 2372 N N . ILE A 1 297 ? -9.625 -13.524 8.607 1.00 89.06 297 ILE A N 1
ATOM 2373 C CA . ILE A 1 297 ? -8.354 -13.166 9.261 1.00 89.06 297 ILE A CA 1
ATOM 2374 C C . ILE A 1 297 ? -8.471 -11.811 9.975 1.00 89.06 297 ILE A C 1
ATOM 2376 O O . ILE A 1 297 ? -8.161 -11.720 11.160 1.00 89.06 297 ILE A O 1
ATOM 2380 N N . ASN A 1 298 ? -8.972 -10.775 9.294 1.00 89.00 298 ASN A N 1
ATOM 2381 C CA . ASN A 1 298 ? -9.090 -9.420 9.853 1.00 89.00 298 ASN A CA 1
ATOM 2382 C C . ASN A 1 298 ? -10.098 -9.319 11.011 1.00 89.00 298 ASN A C 1
ATOM 2384 O O . ASN A 1 298 ? -9.961 -8.448 11.865 1.00 89.00 298 ASN A O 1
ATOM 2388 N N . LEU A 1 299 ? -11.107 -10.192 11.040 1.00 88.12 299 LEU A N 1
ATOM 2389 C CA . LEU A 1 299 ? -12.160 -10.201 12.059 1.00 88.12 299 LEU A CA 1
ATOM 2390 C C . LEU A 1 299 ? -11.908 -11.235 13.171 1.00 88.12 299 LEU A C 1
ATOM 2392 O O . LEU A 1 299 ? -12.747 -11.392 14.048 1.00 88.12 299 LEU A O 1
ATOM 2396 N N . ARG A 1 300 ? -10.743 -11.903 13.195 1.00 86.38 300 ARG A N 1
ATOM 2397 C CA . ARG A 1 300 ? -10.380 -12.891 14.234 1.00 86.38 300 ARG A CA 1
ATOM 2398 C C . ARG A 1 300 ? -10.391 -12.308 15.659 1.00 86.38 300 ARG A C 1
ATOM 2400 O O . ARG A 1 300 ? -10.635 -13.044 16.608 1.00 86.38 300 ARG A O 1
ATOM 2407 N N . GLU A 1 301 ? -10.133 -11.008 15.804 1.00 84.25 301 GLU A N 1
ATOM 2408 C CA . GLU A 1 301 ? -10.117 -10.280 17.088 1.00 84.25 301 GLU A CA 1
ATOM 2409 C C . GLU A 1 301 ? -11.422 -9.503 17.376 1.00 84.25 301 GLU A C 1
ATOM 2411 O O . GLU A 1 301 ? -11.484 -8.710 18.319 1.00 84.25 301 GLU A O 1
ATOM 2416 N N . VAL A 1 302 ? -12.457 -9.660 16.544 1.00 86.25 302 VAL A N 1
ATOM 2417 C CA . VAL A 1 302 ? -13.657 -8.812 16.565 1.00 86.25 302 VAL A CA 1
ATOM 2418 C C . VAL A 1 302 ? -14.913 -9.671 16.661 1.00 86.25 302 VAL A C 1
ATOM 2420 O O . VAL A 1 302 ? -15.138 -10.553 15.837 1.00 86.25 302 VAL A O 1
ATOM 2423 N N . GLU A 1 303 ? -15.762 -9.387 17.647 1.00 87.00 303 GLU A N 1
ATOM 2424 C CA . GLU A 1 303 ? -17.062 -10.046 17.760 1.00 87.00 303 GLU A CA 1
ATOM 2425 C C . GLU A 1 303 ? -18.000 -9.596 16.630 1.00 87.00 303 GLU A C 1
ATOM 2427 O O . GLU A 1 303 ? -18.114 -8.405 16.322 1.00 87.00 303 GLU A O 1
ATOM 2432 N N . LEU A 1 304 ? -18.674 -10.564 16.011 1.00 88.56 304 LEU A N 1
ATOM 2433 C CA . LEU A 1 304 ? -19.607 -10.355 14.908 1.00 88.56 304 LEU A CA 1
ATOM 2434 C C . LEU A 1 304 ? -21.020 -10.739 15.340 1.00 88.56 304 LEU A C 1
ATOM 2436 O O . LEU A 1 304 ? -21.227 -11.761 15.992 1.00 88.56 304 LEU A O 1
ATOM 2440 N N . ASP A 1 305 ? -21.986 -9.929 14.926 1.00 89.56 305 ASP A N 1
ATOM 2441 C CA . ASP A 1 305 ? -23.409 -10.247 15.017 1.00 89.56 305 ASP A CA 1
ATOM 2442 C C . ASP A 1 305 ? -23.720 -11.507 14.163 1.00 89.56 305 ASP A C 1
ATOM 2444 O O . ASP A 1 305 ? -23.293 -11.547 13.002 1.00 89.56 305 ASP A O 1
ATOM 2448 N N . PRO A 1 306 ? -24.426 -12.544 14.673 1.00 86.25 306 PRO A N 1
ATOM 2449 C CA . PRO A 1 306 ? -24.763 -13.759 13.909 1.00 86.25 306 PRO A CA 1
ATOM 2450 C C . PRO A 1 306 ? -25.512 -13.504 12.590 1.00 86.25 306 PRO A C 1
ATOM 2452 O O . PRO A 1 306 ? -25.494 -14.358 11.704 1.00 86.25 306 PRO A O 1
ATOM 2455 N N . ASP A 1 307 ? -26.125 -12.330 12.437 1.00 87.38 307 ASP A N 1
ATOM 2456 C CA . ASP A 1 307 ? -26.806 -11.879 11.219 1.00 87.38 307 ASP A CA 1
ATOM 2457 C C . ASP A 1 307 ? -25.838 -11.525 10.058 1.00 87.38 307 ASP A C 1
ATOM 2459 O O . ASP A 1 307 ? -26.272 -11.211 8.942 1.00 87.38 307 ASP A O 1
ATOM 2463 N N . ILE A 1 308 ? -24.519 -11.537 10.296 1.00 87.25 308 ILE A N 1
ATOM 2464 C CA . ILE A 1 308 ? -23.488 -11.211 9.301 1.00 87.25 308 ILE A CA 1
ATOM 2465 C C . ILE A 1 308 ? -23.049 -12.459 8.528 1.00 87.25 308 ILE A C 1
ATOM 2467 O O . ILE A 1 308 ? -22.340 -13.323 9.039 1.00 87.25 308 ILE A O 1
ATOM 2471 N N . GLN A 1 309 ? -23.376 -12.489 7.235 1.00 87.81 309 GLN A N 1
ATOM 2472 C CA . GLN A 1 309 ? -22.823 -13.453 6.284 1.00 87.81 309 GLN A CA 1
ATOM 2473 C C . GLN A 1 309 ? -21.575 -12.859 5.614 1.00 87.81 309 GLN A C 1
ATOM 2475 O O . GLN A 1 309 ? -21.639 -11.841 4.922 1.00 87.81 309 GLN A O 1
ATOM 2480 N N . LEU A 1 310 ? -20.419 -13.482 5.858 1.00 87.81 310 LEU A N 1
ATOM 2481 C CA . LEU A 1 310 ? -19.112 -13.044 5.346 1.00 87.81 310 LEU A CA 1
ATOM 2482 C C . LEU A 1 310 ? -19.011 -13.245 3.829 1.00 87.81 310 LEU A C 1
ATOM 2484 O O . LEU A 1 310 ? -18.349 -12.476 3.137 1.00 87.81 310 LEU A O 1
ATOM 2488 N N . GLU A 1 311 ? -19.687 -14.271 3.326 1.00 89.25 311 GLU A N 1
ATOM 2489 C CA . GLU A 1 311 ? -19.758 -14.662 1.924 1.00 89.25 311 GLU A CA 1
ATOM 2490 C C . GLU A 1 311 ? -20.480 -13.591 1.074 1.00 89.25 311 GLU A C 1
ATOM 2492 O O . GLU A 1 311 ? -19.912 -13.137 0.079 1.00 89.25 311 GLU A O 1
ATOM 2497 N N . ASP A 1 312 ? -21.636 -13.081 1.522 1.00 90.50 312 ASP A N 1
ATOM 2498 C CA . ASP A 1 312 ? -22.344 -11.940 0.905 1.00 90.50 312 ASP A CA 1
ATOM 2499 C C . ASP A 1 312 ? -21.458 -10.684 0.827 1.00 90.50 312 ASP A C 1
ATOM 2501 O O . ASP A 1 312 ? -21.448 -9.949 -0.166 1.00 90.50 312 ASP A O 1
ATOM 2505 N N . ILE A 1 313 ? -20.707 -10.409 1.900 1.00 90.38 313 ILE A N 1
ATOM 2506 C CA . ILE A 1 313 ? -19.795 -9.262 1.955 1.00 90.38 313 ILE A CA 1
ATOM 2507 C C . ILE A 1 313 ? -18.640 -9.475 0.966 1.00 90.38 313 ILE A C 1
ATOM 2509 O O . ILE A 1 313 ? -18.299 -8.543 0.240 1.00 90.38 313 ILE A O 1
ATOM 2513 N N . ALA A 1 314 ? -18.080 -10.688 0.886 1.00 92.25 314 ALA A N 1
ATOM 2514 C CA . ALA A 1 314 ? -16.997 -11.046 -0.032 1.00 92.25 314 ALA A CA 1
ATOM 2515 C C . ALA A 1 314 ? -17.390 -10.917 -1.518 1.00 92.25 314 ALA A C 1
ATOM 2517 O O . ALA A 1 314 ? -16.555 -10.510 -2.336 1.00 92.25 314 ALA A O 1
ATOM 2518 N N . GLU A 1 315 ? -18.645 -11.211 -1.870 1.00 92.00 315 GLU A N 1
ATOM 2519 C CA . GLU A 1 315 ? -19.198 -10.955 -3.206 1.00 92.00 315 GLU A CA 1
ATOM 2520 C C . GLU A 1 315 ? -19.299 -9.443 -3.478 1.00 92.00 315 GLU A C 1
ATOM 2522 O O . GLU A 1 315 ? -18.792 -8.952 -4.486 1.00 92.00 315 GLU A O 1
ATOM 2527 N N . LYS A 1 316 ? -19.842 -8.674 -2.525 1.00 90.69 316 LYS A N 1
ATOM 2528 C CA . LYS A 1 316 ? -20.067 -7.223 -2.658 1.00 90.69 316 LYS A CA 1
ATOM 2529 C C . LYS A 1 316 ? -18.786 -6.375 -2.732 1.00 90.69 316 LYS A C 1
ATOM 2531 O O . LYS A 1 316 ? -18.828 -5.272 -3.276 1.00 90.69 316 LYS A O 1
ATOM 2536 N N . ILE A 1 317 ? -17.660 -6.867 -2.209 1.00 91.94 317 ILE A N 1
ATOM 2537 C CA . ILE A 1 317 ? -16.340 -6.198 -2.234 1.00 91.94 317 ILE A CA 1
ATOM 2538 C C . ILE A 1 317 ? -15.455 -6.628 -3.416 1.00 91.94 317 ILE A C 1
ATOM 2540 O O . ILE A 1 317 ? -14.228 -6.696 -3.314 1.00 91.94 317 ILE A O 1
ATOM 2544 N N . GLU A 1 318 ? -16.053 -6.932 -4.566 1.00 92.25 318 GLU A N 1
ATOM 2545 C CA . GLU A 1 318 ? -15.292 -7.251 -5.772 1.00 92.25 318 GLU A CA 1
ATOM 2546 C C . GLU A 1 318 ? -14.381 -6.092 -6.229 1.00 92.25 318 GLU A C 1
ATOM 2548 O O . GLU A 1 318 ? -14.782 -4.927 -6.324 1.00 92.25 318 GLU A O 1
ATOM 2553 N N . GLY A 1 319 ? -13.119 -6.425 -6.517 1.00 91.06 319 GLY A N 1
ATOM 2554 C CA . GLY A 1 319 ? -12.085 -5.466 -6.913 1.00 91.06 319 GLY A CA 1
ATOM 2555 C C . GLY A 1 319 ? -11.451 -4.677 -5.761 1.00 91.06 319 GLY A C 1
ATOM 2556 O O . GLY A 1 319 ? -10.687 -3.755 -6.028 1.00 91.06 319 GLY A O 1
ATOM 2557 N N . TYR A 1 320 ? -11.744 -5.007 -4.499 1.00 93.88 320 TYR A N 1
ATOM 2558 C CA . TYR A 1 320 ? -11.059 -4.423 -3.341 1.00 93.88 320 TYR A CA 1
ATOM 2559 C C . TYR A 1 320 ? -9.682 -5.072 -3.152 1.00 93.88 320 TYR A C 1
ATOM 2561 O O . TYR A 1 320 ? -9.540 -6.292 -3.263 1.00 93.88 320 TYR A O 1
ATOM 2569 N N . SER A 1 321 ? -8.669 -4.267 -2.827 1.00 94.00 321 SER A N 1
ATOM 2570 C CA . SER A 1 321 ? -7.364 -4.778 -2.398 1.00 94.00 321 SER A CA 1
ATOM 2571 C C . SER A 1 321 ? -7.427 -5.318 -0.965 1.00 94.00 321 SER A C 1
ATOM 2573 O O . SER A 1 321 ? -8.326 -4.970 -0.198 1.00 94.00 321 SER A O 1
ATOM 2575 N N . GLY A 1 322 ? -6.437 -6.118 -0.552 1.00 90.88 322 GLY A N 1
ATOM 2576 C CA . GLY A 1 322 ? -6.349 -6.578 0.841 1.00 90.88 322 GLY A CA 1
ATOM 2577 C C . GLY A 1 322 ? -6.319 -5.425 1.855 1.00 90.88 322 GLY A C 1
ATOM 2578 O O . GLY A 1 322 ? -6.960 -5.513 2.900 1.00 90.88 322 GLY A O 1
ATOM 2579 N N . ALA A 1 323 ? -5.673 -4.306 1.507 1.00 92.12 323 ALA A N 1
ATOM 2580 C CA . ALA A 1 323 ? -5.652 -3.100 2.332 1.00 92.12 323 ALA A CA 1
ATOM 2581 C C . ALA A 1 323 ? -7.039 -2.441 2.444 1.00 92.12 323 ALA A C 1
ATOM 2583 O O . ALA A 1 323 ? -7.429 -2.026 3.535 1.00 92.12 323 ALA A O 1
ATOM 2584 N N . ASP A 1 324 ? -7.810 -2.388 1.353 1.00 94.62 324 ASP A N 1
ATOM 2585 C CA . ASP A 1 324 ? -9.178 -1.852 1.377 1.00 94.62 324 ASP A CA 1
ATOM 2586 C C . ASP A 1 324 ? -10.087 -2.714 2.272 1.00 94.62 324 ASP A C 1
ATOM 2588 O O . ASP A 1 324 ? -10.868 -2.178 3.057 1.00 94.62 324 ASP A O 1
ATOM 2592 N N . ILE A 1 325 ? -9.936 -4.044 2.226 1.00 93.50 325 ILE A N 1
ATOM 2593 C CA . ILE A 1 325 ? -10.687 -4.995 3.066 1.00 93.50 325 ILE A CA 1
ATOM 2594 C C . ILE A 1 325 ? -10.332 -4.819 4.549 1.00 93.50 325 ILE A C 1
ATOM 2596 O O . ILE A 1 325 ? -11.232 -4.709 5.386 1.00 93.50 325 ILE A O 1
ATOM 2600 N N . THR A 1 326 ? -9.042 -4.719 4.887 1.00 92.75 326 THR A N 1
ATOM 2601 C CA . THR A 1 326 ? -8.587 -4.399 6.252 1.00 92.75 326 THR A CA 1
ATOM 2602 C C . THR A 1 326 ? -9.134 -3.052 6.728 1.00 92.75 326 THR A C 1
ATOM 2604 O O . THR A 1 326 ? -9.588 -2.942 7.868 1.00 92.75 326 THR A O 1
ATOM 2607 N N . ASN A 1 327 ? -9.158 -2.034 5.864 1.00 94.12 327 ASN A N 1
ATOM 2608 C CA . ASN A 1 327 ? -9.715 -0.724 6.197 1.00 94.12 327 ASN A CA 1
ATOM 2609 C C . ASN A 1 327 ? -11.233 -0.776 6.431 1.00 94.12 327 ASN A C 1
ATOM 2611 O O . ASN A 1 327 ? -11.706 -0.146 7.375 1.00 94.12 327 ASN A O 1
ATOM 2615 N N . VAL A 1 328 ? -11.990 -1.556 5.648 1.00 94.06 328 VAL A N 1
ATOM 2616 C CA . VAL A 1 328 ? -13.431 -1.786 5.872 1.00 94.06 328 VAL A CA 1
ATOM 2617 C C . VAL A 1 328 ? -13.673 -2.478 7.215 1.00 94.06 328 VAL A C 1
ATOM 2619 O O . VAL A 1 328 ? -14.500 -2.006 7.994 1.00 94.06 328 VAL A O 1
ATOM 2622 N N . CYS A 1 329 ? -12.917 -3.534 7.535 1.00 92.94 329 CYS A N 1
ATOM 2623 C CA . CYS A 1 329 ? -13.021 -4.228 8.825 1.00 92.94 329 CYS A CA 1
ATOM 2624 C C . CYS A 1 329 ? -12.697 -3.292 10.002 1.00 92.94 329 CYS A C 1
ATOM 2626 O O . CYS A 1 329 ? -13.418 -3.263 11.001 1.00 92.94 329 CYS A O 1
ATOM 2628 N N . ARG A 1 330 ? -11.642 -2.476 9.866 1.00 92.62 330 ARG A N 1
ATOM 2629 C CA . ARG A 1 330 ? -11.226 -1.491 10.872 1.00 92.62 330 ARG A CA 1
ATOM 2630 C C . ARG A 1 330 ? -12.260 -0.380 11.062 1.00 92.62 330 ARG A C 1
ATOM 2632 O O . ARG A 1 330 ? -12.544 -0.023 12.200 1.00 92.62 330 ARG A O 1
ATOM 2639 N N . ASP A 1 331 ? -12.826 0.170 9.989 1.00 93.69 331 ASP A N 1
ATOM 2640 C CA . ASP A 1 331 ? -13.845 1.224 10.080 1.00 93.69 331 ASP A CA 1
ATOM 2641 C C . ASP A 1 331 ? -15.154 0.679 10.677 1.00 93.69 331 ASP A C 1
ATOM 2643 O O . ASP A 1 331 ? -15.732 1.334 11.541 1.00 93.69 331 ASP A O 1
ATOM 2647 N N . ALA A 1 332 ? -15.563 -0.548 10.330 1.00 92.12 332 ALA A N 1
ATOM 2648 C CA . ALA A 1 332 ? -16.723 -1.212 10.932 1.00 92.12 332 ALA A CA 1
ATOM 2649 C C . ALA A 1 332 ? -16.528 -1.494 12.441 1.00 92.12 332 ALA A C 1
ATOM 2651 O O . ALA A 1 332 ? -17.400 -1.171 13.250 1.00 92.12 332 ALA A O 1
ATOM 2652 N N . SER A 1 333 ? -15.353 -1.995 12.843 1.00 90.31 333 SER A N 1
ATOM 2653 C CA . SER A 1 333 ? -14.972 -2.157 14.259 1.00 90.31 333 SER A CA 1
ATOM 2654 C C . SER A 1 333 ? -14.983 -0.819 15.018 1.00 90.31 333 SER A C 1
ATOM 2656 O O . SER A 1 333 ? -15.577 -0.701 16.093 1.00 90.31 333 SER A O 1
ATOM 2658 N N . LEU A 1 334 ? -14.420 0.238 14.421 1.00 90.12 334 LEU A N 1
ATOM 2659 C CA . LEU A 1 334 ? -14.447 1.585 14.995 1.00 90.12 334 LEU A CA 1
ATOM 2660 C C . LEU A 1 334 ? -15.861 2.180 15.060 1.00 90.12 334 LEU A C 1
ATOM 2662 O O . LEU A 1 334 ? -16.126 2.976 15.958 1.00 90.12 334 LEU A O 1
ATOM 2666 N N . MET A 1 335 ? -16.780 1.832 14.154 1.00 88.69 335 MET A N 1
ATOM 2667 C CA . MET A 1 335 ? -18.182 2.262 14.240 1.00 88.69 335 MET A CA 1
ATOM 2668 C C . MET A 1 335 ? -18.904 1.618 15.425 1.00 88.69 335 MET A C 1
ATOM 2670 O O . MET A 1 335 ? -19.564 2.339 16.178 1.00 88.69 335 MET A O 1
ATOM 2674 N N . ALA A 1 336 ? -18.714 0.316 15.655 1.00 87.81 336 ALA A N 1
ATOM 2675 C CA . ALA A 1 336 ? -19.256 -0.366 16.829 1.00 87.81 336 ALA A CA 1
ATOM 2676 C C . ALA A 1 336 ? -18.748 0.274 18.136 1.00 87.81 336 ALA A C 1
ATOM 2678 O O . ALA A 1 336 ? -19.551 0.647 18.995 1.00 87.81 336 ALA A O 1
ATOM 2679 N N . MET A 1 337 ? -17.437 0.533 18.231 1.00 85.88 337 MET A N 1
ATOM 2680 C CA . MET A 1 337 ? -16.831 1.247 19.362 1.00 85.88 337 MET A CA 1
ATOM 2681 C C . MET A 1 337 ? -17.368 2.684 19.510 1.00 85.88 337 MET A C 1
ATOM 2683 O O . MET A 1 337 ? -17.680 3.127 20.615 1.00 85.88 337 MET A O 1
ATOM 2687 N N . ARG A 1 338 ? -17.537 3.428 18.407 1.00 87.56 338 ARG A N 1
ATOM 2688 C CA . ARG A 1 338 ? -18.111 4.787 18.433 1.00 87.56 338 ARG A CA 1
ATOM 2689 C C . ARG A 1 338 ? -19.540 4.792 18.960 1.00 87.56 338 ARG A C 1
ATOM 2691 O O . ARG A 1 338 ? -19.866 5.679 19.738 1.00 87.56 338 ARG A O 1
ATOM 2698 N N . ARG A 1 339 ? -20.383 3.814 18.605 1.00 85.31 339 ARG A N 1
ATOM 2699 C CA . ARG A 1 339 ? -21.731 3.691 19.194 1.00 85.31 339 ARG A CA 1
ATOM 2700 C C . ARG A 1 339 ? -21.683 3.471 20.703 1.00 85.31 339 ARG A C 1
ATOM 2702 O O . ARG A 1 339 ? -22.505 4.049 21.400 1.00 85.31 339 ARG A O 1
ATOM 2709 N N . ARG A 1 340 ? -20.722 2.680 21.196 1.00 83.94 340 ARG A N 1
ATOM 2710 C CA . ARG A 1 340 ? -20.521 2.442 22.635 1.00 83.94 340 ARG A CA 1
ATOM 2711 C C . ARG A 1 340 ? -20.089 3.707 23.379 1.00 83.94 340 ARG A C 1
ATOM 2713 O O . ARG A 1 340 ? -20.568 3.951 24.478 1.00 83.94 340 ARG A O 1
ATOM 2720 N N . ILE A 1 341 ? -19.203 4.496 22.769 1.00 85.12 341 ILE A N 1
ATOM 2721 C CA . ILE A 1 341 ? -18.650 5.742 23.322 1.00 85.12 341 ILE A CA 1
ATOM 2722 C C . ILE A 1 341 ? -19.641 6.918 23.225 1.00 85.12 341 ILE A C 1
ATOM 2724 O O . ILE A 1 341 ? -19.643 7.800 24.084 1.00 85.12 341 ILE A O 1
ATOM 2728 N N . ASN A 1 342 ? -20.501 6.946 22.204 1.00 85.06 342 ASN A N 1
ATOM 2729 C CA . ASN A 1 342 ? -21.492 8.003 21.998 1.00 85.06 342 ASN A CA 1
ATOM 2730 C C . ASN A 1 342 ? -22.505 8.060 23.156 1.00 85.06 342 ASN A C 1
ATOM 2732 O O . ASN A 1 342 ? -23.416 7.240 23.240 1.00 85.06 342 ASN A O 1
ATOM 2736 N N . GLY A 1 343 ? -22.377 9.083 24.004 1.00 78.50 343 GLY A N 1
ATOM 2737 C CA . GLY A 1 343 ? -23.235 9.308 25.172 1.00 78.50 343 GLY A CA 1
ATOM 2738 C C . GLY A 1 343 ? -22.536 9.106 26.519 1.00 78.50 343 GLY A C 1
ATOM 2739 O O . GLY A 1 343 ? -23.118 9.465 27.537 1.00 78.50 343 GLY A O 1
ATOM 2740 N N . LEU A 1 344 ? -21.298 8.599 26.531 1.00 84.38 344 LEU A N 1
ATOM 2741 C CA . LEU A 1 344 ? -20.458 8.514 27.729 1.00 84.38 344 LEU A CA 1
ATOM 2742 C C . LEU A 1 344 ? -19.602 9.776 27.907 1.00 84.38 344 LEU A C 1
ATOM 2744 O O . LEU A 1 344 ? -19.173 10.411 26.940 1.00 84.38 344 LEU A O 1
ATOM 2748 N N . SER A 1 345 ? -19.310 10.116 29.159 1.00 85.50 345 SER A N 1
ATOM 2749 C CA . SER A 1 345 ? -18.362 11.169 29.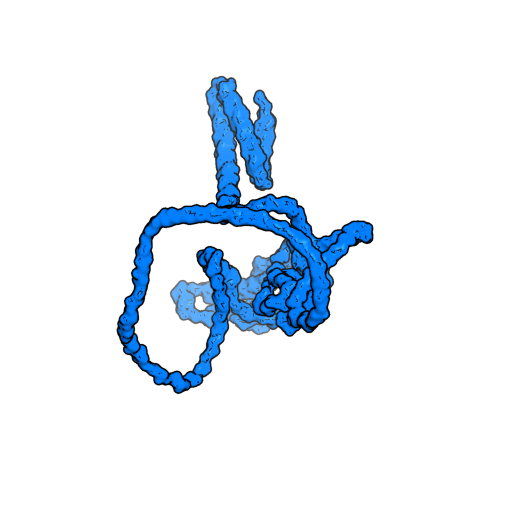520 1.00 85.50 345 SER A CA 1
ATOM 2750 C C . SER A 1 345 ? -16.897 10.710 29.375 1.00 85.50 345 SER A C 1
ATOM 2752 O O . SER A 1 345 ? -16.601 9.513 29.439 1.00 85.50 345 SER A O 1
ATOM 2754 N N . PRO A 1 346 ? -15.931 11.644 29.248 1.00 83.62 346 PRO A N 1
ATOM 2755 C CA . PRO A 1 346 ? -14.503 11.312 29.192 1.00 83.62 346 PRO A CA 1
ATOM 2756 C C . PRO A 1 346 ? -13.956 10.557 30.412 1.00 83.62 346 PRO A C 1
ATOM 2758 O O . PRO A 1 346 ? -12.900 9.936 30.302 1.00 83.62 346 PRO A O 1
ATOM 2761 N N . GLU A 1 347 ? -14.629 10.623 31.563 1.00 84.56 347 GLU A N 1
ATOM 2762 C CA . GLU A 1 347 ? -14.237 9.892 32.774 1.00 84.56 347 GLU A CA 1
ATOM 2763 C C . GLU A 1 347 ? -14.739 8.444 32.732 1.00 84.56 347 GLU A C 1
ATOM 2765 O O . GLU A 1 347 ? -13.958 7.525 32.969 1.00 84.56 347 GLU A O 1
ATOM 2770 N N . GLU A 1 348 ? -15.987 8.222 32.310 1.00 81.94 348 GLU A N 1
ATOM 2771 C CA . GLU A 1 348 ? -16.544 6.878 32.102 1.00 81.94 348 GLU A CA 1
ATOM 2772 C C . GLU A 1 348 ? -15.776 6.111 31.014 1.00 81.94 348 GLU A C 1
ATOM 2774 O O . GLU A 1 348 ? -15.444 4.944 31.200 1.00 81.94 348 GLU A O 1
ATOM 2779 N N . ILE A 1 349 ? -15.393 6.777 29.916 1.00 82.00 349 ILE A N 1
ATOM 2780 C CA . ILE A 1 349 ? -14.592 6.168 28.835 1.00 82.00 349 ILE A CA 1
ATOM 2781 C C . ILE A 1 349 ? -13.221 5.681 29.341 1.00 82.00 349 ILE A C 1
ATOM 2783 O O . ILE A 1 349 ? -12.705 4.690 28.832 1.00 82.00 349 ILE A O 1
ATOM 2787 N N . ARG A 1 350 ? -12.624 6.347 30.342 1.00 82.81 350 ARG A N 1
ATOM 2788 C CA . ARG A 1 350 ? -11.357 5.915 30.967 1.00 82.81 350 ARG A CA 1
ATOM 2789 C C . ARG A 1 350 ? -11.536 4.802 31.999 1.00 82.81 350 ARG A C 1
ATOM 2791 O O . ARG A 1 350 ? -10.559 4.129 32.310 1.00 82.81 350 ARG A O 1
ATOM 2798 N N . ALA A 1 351 ? -12.734 4.658 32.561 1.00 82.75 351 ALA A N 1
ATOM 2799 C CA . ALA A 1 351 ? -13.050 3.635 33.553 1.00 82.75 351 ALA A CA 1
ATOM 2800 C C . ALA A 1 351 ? -13.411 2.280 32.919 1.00 82.75 351 ALA A C 1
ATOM 2802 O O . ALA A 1 351 ? -13.276 1.254 33.582 1.00 82.75 351 ALA A O 1
ATOM 2803 N N . LEU A 1 352 ? -13.853 2.268 31.656 1.00 80.06 352 LEU A N 1
ATOM 2804 C CA . LEU A 1 352 ? -14.168 1.045 30.916 1.00 80.06 352 LEU A CA 1
ATOM 2805 C C . LEU A 1 352 ? -12.912 0.245 30.547 1.00 80.06 352 LEU A C 1
ATOM 2807 O O . LEU A 1 352 ? -11.904 0.798 30.101 1.00 80.06 352 LEU A O 1
ATOM 2811 N N . SER A 1 353 ? -13.003 -1.080 30.662 1.00 80.69 353 SER A N 1
ATOM 2812 C CA . SER A 1 353 ? -11.983 -1.986 30.133 1.00 80.69 353 SER A CA 1
ATOM 2813 C C . SER A 1 353 ? -12.016 -2.059 28.598 1.00 80.69 353 SER A C 1
ATOM 2815 O O . SER A 1 353 ? -13.003 -1.707 27.946 1.00 80.69 353 SER A O 1
ATOM 2817 N N . LYS A 1 354 ? -10.927 -2.564 27.996 1.00 76.12 354 LYS A N 1
ATOM 2818 C CA . LYS A 1 354 ? -10.840 -2.785 26.539 1.00 76.12 354 LYS A CA 1
ATOM 2819 C C . LYS A 1 354 ? -11.936 -3.739 26.038 1.00 76.12 354 LYS A C 1
ATOM 2821 O O . LYS A 1 354 ? -12.434 -3.555 24.933 1.00 76.12 354 LYS A O 1
ATOM 2826 N N . GLU A 1 355 ? -12.312 -4.719 26.855 1.00 76.19 355 GLU A N 1
ATOM 2827 C CA . GLU A 1 355 ? -13.331 -5.727 26.545 1.00 76.19 355 GLU A CA 1
ATOM 2828 C C . GLU A 1 355 ? -14.747 -5.121 26.595 1.00 76.19 355 GLU A C 1
ATOM 2830 O O . GLU A 1 355 ? -15.529 -5.315 25.673 1.00 76.19 355 GLU A O 1
ATOM 2835 N N . GLU A 1 356 ? -15.064 -4.266 27.575 1.00 73.75 356 GLU A N 1
ATOM 2836 C CA . GLU A 1 356 ? -16.386 -3.607 27.687 1.00 73.75 356 GLU A CA 1
ATOM 2837 C C . GLU A 1 356 ? -16.639 -2.486 26.655 1.00 73.75 356 GLU A C 1
ATOM 2839 O O . GLU A 1 356 ? -17.776 -2.009 26.497 1.00 73.75 356 GLU A O 1
ATOM 2844 N N . LEU A 1 357 ? -15.581 -2.045 25.967 1.00 73.25 357 LEU A N 1
ATOM 2845 C CA . LEU A 1 357 ? -15.634 -1.148 24.808 1.00 73.25 357 LEU A CA 1
ATOM 2846 C C . LEU A 1 357 ? -15.881 -1.900 23.488 1.00 73.25 357 LEU A C 1
ATOM 2848 O O . LEU A 1 357 ? -16.326 -1.284 22.516 1.00 73.25 357 LEU A O 1
ATOM 2852 N N . GLN A 1 358 ? -15.617 -3.209 23.454 1.00 73.31 358 GLN A N 1
ATOM 2853 C CA . GLN A 1 358 ? -15.758 -4.064 22.279 1.00 73.31 358 GLN A CA 1
ATOM 2854 C C . GLN A 1 358 ? -17.228 -4.497 22.127 1.00 73.31 358 GLN A C 1
ATOM 2856 O O . GLN A 1 358 ? -17.640 -5.557 22.582 1.00 73.31 358 GLN A O 1
ATOM 2861 N N . MET A 1 359 ? -18.056 -3.658 21.498 1.00 80.06 359 MET A N 1
ATOM 2862 C CA . MET A 1 359 ? -19.381 -4.102 21.043 1.00 80.06 359 MET A CA 1
ATOM 2863 C C . MET A 1 359 ? -19.260 -4.971 19.783 1.00 80.06 359 MET A C 1
ATOM 2865 O O . MET A 1 359 ? -18.392 -4.682 18.952 1.00 80.06 359 MET A O 1
ATOM 2869 N N . PRO A 1 360 ? -20.161 -5.951 19.573 1.00 88.38 360 PRO A N 1
ATOM 2870 C CA . PRO A 1 360 ? -20.206 -6.697 18.325 1.00 88.38 360 PRO A CA 1
ATOM 2871 C C . PRO A 1 360 ? -20.460 -5.755 17.143 1.00 88.38 360 PRO A C 1
ATOM 2873 O O . PRO A 1 360 ? -21.255 -4.806 17.217 1.00 88.38 360 PRO A O 1
ATOM 2876 N N . VAL A 1 361 ? -19.760 -6.015 16.042 1.00 91.19 361 VAL A N 1
ATOM 2877 C CA . VAL A 1 361 ? -19.958 -5.303 14.777 1.00 91.19 361 VAL A CA 1
ATOM 2878 C C . VAL A 1 361 ? -21.237 -5.813 14.133 1.00 91.19 361 VAL A C 1
ATOM 2880 O O . VAL A 1 361 ? -21.447 -7.022 14.054 1.00 91.19 361 VAL A O 1
ATOM 2883 N N . THR A 1 362 ? -22.083 -4.896 13.662 1.00 91.06 362 THR A N 1
ATOM 2884 C CA . THR A 1 362 ? -23.379 -5.217 13.054 1.00 91.06 362 THR A CA 1
ATOM 2885 C C . THR A 1 362 ? -23.336 -5.031 11.539 1.00 91.06 362 THR A C 1
ATOM 2887 O O . THR A 1 362 ? -22.493 -4.311 10.996 1.00 91.06 362 THR A O 1
ATOM 2890 N N . LYS A 1 363 ? -24.292 -5.633 10.820 1.00 89.25 363 LYS A N 1
ATOM 2891 C CA . LYS A 1 363 ? -24.413 -5.484 9.357 1.00 89.25 363 LYS A CA 1
ATOM 2892 C C . LYS A 1 363 ? -24.486 -4.013 8.912 1.00 89.25 363 LYS A C 1
ATOM 2894 O O . LYS A 1 363 ? -23.932 -3.650 7.875 1.00 89.25 363 LYS A O 1
ATOM 2899 N N . GLY A 1 364 ? -25.108 -3.153 9.724 1.00 89.75 364 GLY A N 1
ATOM 2900 C CA . GLY A 1 364 ? -25.193 -1.712 9.471 1.00 89.75 364 GLY A CA 1
ATOM 2901 C C . GLY A 1 364 ? -23.839 -0.991 9.492 1.00 89.75 364 GLY A C 1
ATOM 2902 O O . GLY A 1 364 ? -23.650 -0.058 8.71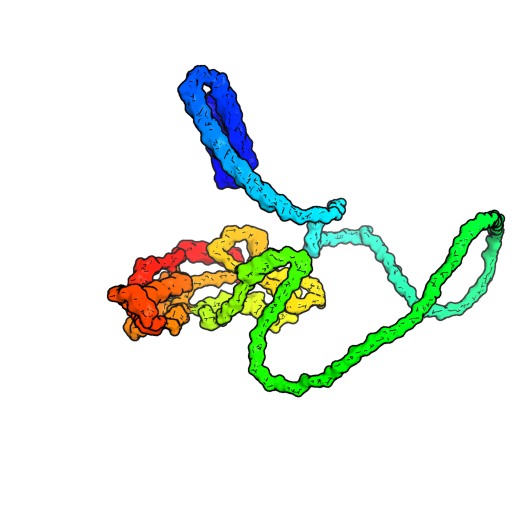3 1.00 89.75 364 GLY A O 1
ATOM 2903 N N . ASP A 1 365 ? -22.882 -1.438 10.313 1.00 91.88 365 ASP A N 1
ATOM 2904 C CA . ASP A 1 365 ? -21.523 -0.876 10.331 1.00 91.88 365 ASP A CA 1
ATOM 2905 C C . ASP A 1 365 ? -20.785 -1.193 9.031 1.00 91.88 365 ASP A C 1
ATOM 2907 O O . ASP A 1 365 ? -20.212 -0.300 8.409 1.00 91.88 365 ASP A O 1
ATOM 2911 N N . PHE A 1 366 ? -20.864 -2.445 8.566 1.00 90.94 366 PHE A N 1
ATOM 2912 C CA . PHE A 1 366 ? -20.296 -2.839 7.277 1.00 90.94 366 PHE A CA 1
ATOM 2913 C C . PHE A 1 366 ? -20.925 -2.064 6.116 1.00 90.94 366 PHE A C 1
ATOM 2915 O O . PHE A 1 366 ? -20.204 -1.558 5.260 1.00 90.94 366 PHE A O 1
ATOM 2922 N N . GLU A 1 367 ? -22.249 -1.890 6.085 1.00 91.38 367 GLU A N 1
ATOM 2923 C CA . GLU A 1 367 ? -22.895 -1.100 5.029 1.00 91.38 367 GLU A CA 1
ATOM 2924 C C . GLU A 1 367 ? -22.506 0.386 5.040 1.00 91.38 367 GLU A C 1
ATOM 2926 O O . GLU A 1 367 ? -22.482 1.016 3.980 1.00 91.38 367 GLU A O 1
ATOM 2931 N N . LEU A 1 368 ? -22.196 0.960 6.205 1.00 91.69 368 LEU A N 1
ATOM 2932 C CA . LEU A 1 368 ? -21.690 2.328 6.323 1.00 91.69 368 LEU A CA 1
ATOM 2933 C C . LEU A 1 368 ? -20.205 2.427 5.941 1.00 91.69 368 LEU A C 1
ATOM 2935 O O . LEU A 1 368 ? -19.831 3.364 5.234 1.00 91.69 368 LEU A O 1
ATOM 2939 N N . ALA A 1 369 ? -19.377 1.462 6.344 1.00 93.50 369 ALA A N 1
ATOM 2940 C CA . ALA A 1 369 ? -17.964 1.387 5.972 1.00 93.50 369 ALA A CA 1
ATOM 2941 C C . ALA A 1 369 ? -17.793 1.229 4.450 1.00 93.50 369 ALA A C 1
ATOM 2943 O O . ALA A 1 369 ? -17.052 1.990 3.828 1.00 93.50 369 ALA A O 1
ATOM 2944 N N . LEU A 1 370 ? -18.569 0.337 3.822 1.00 91.94 370 LEU A N 1
ATOM 2945 C CA . LEU A 1 370 ? -18.584 0.118 2.367 1.00 91.94 370 LEU A CA 1
ATOM 2946 C C . LEU A 1 370 ? -19.072 1.331 1.559 1.00 91.94 370 LEU A C 1
ATOM 2948 O O . LEU A 1 370 ? -18.701 1.487 0.400 1.00 91.94 370 LEU A O 1
ATOM 2952 N N . LYS A 1 371 ? -19.897 2.209 2.143 1.00 92.44 371 LYS A N 1
ATOM 2953 C CA . LYS A 1 371 ? -20.289 3.482 1.504 1.00 92.44 371 LYS A CA 1
ATOM 2954 C C . LYS A 1 371 ? -19.191 4.545 1.574 1.00 92.44 371 LYS A C 1
ATOM 2956 O O . LYS A 1 371 ? -19.221 5.485 0.785 1.00 92.44 371 LYS A O 1
ATOM 2961 N N . LYS A 1 372 ? -18.261 4.433 2.528 1.00 92.62 372 LYS A N 1
ATOM 2962 C CA . LYS A 1 372 ? -17.169 5.395 2.746 1.00 92.62 372 LYS A CA 1
ATOM 2963 C C . LYS A 1 372 ? -15.871 4.989 2.052 1.00 92.62 372 LYS A C 1
ATOM 2965 O O . LYS A 1 372 ? -15.133 5.863 1.608 1.00 92.62 372 LYS A O 1
ATOM 2970 N N . ILE A 1 373 ? -15.580 3.693 1.995 1.00 92.31 373 ILE A N 1
ATOM 2971 C CA . ILE A 1 373 ? -14.346 3.142 1.434 1.00 92.31 373 ILE A CA 1
ATOM 2972 C C . ILE A 1 373 ? -14.678 2.561 0.065 1.00 92.31 373 ILE A C 1
ATOM 2974 O O . ILE A 1 373 ? -15.306 1.514 -0.021 1.00 92.31 373 ILE A O 1
ATOM 2978 N N . ALA A 1 374 ? -14.268 3.254 -0.996 1.00 91.31 374 ALA A N 1
ATOM 2979 C CA . ALA A 1 374 ? -14.315 2.732 -2.357 1.00 91.31 374 ALA A CA 1
ATOM 2980 C C . ALA A 1 374 ? -13.072 1.876 -2.655 1.00 91.31 374 ALA A C 1
ATOM 2982 O O . ALA A 1 374 ? -12.036 2.032 -2.009 1.00 91.31 374 ALA A O 1
ATOM 2983 N N . LYS A 1 375 ? -13.157 1.012 -3.673 1.00 93.06 375 LYS A N 1
ATOM 2984 C CA . LYS A 1 375 ? -11.998 0.260 -4.174 1.00 93.06 375 LYS A CA 1
ATOM 2985 C C . LYS A 1 375 ? -10.898 1.195 -4.685 1.00 93.06 375 LYS A C 1
ATOM 2987 O O . LYS A 1 375 ? -11.182 2.156 -5.399 1.00 93.06 375 LYS A O 1
ATOM 2992 N N . SER A 1 376 ? -9.651 0.875 -4.348 1.00 91.00 376 SER A N 1
ATOM 2993 C CA . SER A 1 376 ? -8.469 1.660 -4.733 1.00 91.00 376 SER A CA 1
ATOM 2994 C C . SER A 1 376 ? -7.995 1.429 -6.176 1.00 91.00 376 SER A C 1
ATOM 2996 O O . SER A 1 376 ? -7.294 2.278 -6.721 1.00 91.00 376 SER A O 1
ATOM 2998 N N . VAL A 1 377 ? -8.384 0.312 -6.803 1.00 91.50 377 VAL A N 1
ATOM 2999 C CA . VAL A 1 377 ? -7.915 -0.113 -8.136 1.00 91.50 377 VAL A CA 1
ATOM 3000 C C . VAL A 1 377 ? -9.063 -0.093 -9.152 1.00 91.50 377 VAL A C 1
ATOM 3002 O O . VAL A 1 377 ? -10.164 -0.583 -8.876 1.00 91.50 377 VAL A O 1
ATOM 3005 N N . SER A 1 378 ? -8.817 0.459 -10.344 1.00 91.56 378 SER A N 1
ATOM 3006 C CA . SER A 1 378 ? -9.771 0.440 -11.459 1.00 91.56 378 SER A CA 1
ATOM 3007 C C . SER A 1 378 ? -9.529 -0.741 -12.409 1.00 91.56 378 SER A C 1
ATOM 3009 O O . SER A 1 378 ? -8.448 -1.325 -12.445 1.00 91.56 378 SER A O 1
ATOM 3011 N N . ALA A 1 379 ? -10.529 -1.090 -13.224 1.00 90.31 379 ALA A N 1
ATOM 3012 C CA . ALA A 1 379 ? -10.377 -2.147 -14.231 1.00 90.31 379 ALA A CA 1
ATOM 3013 C C . ALA A 1 379 ? -9.318 -1.799 -15.299 1.00 90.31 379 ALA A C 1
ATOM 3015 O O . ALA A 1 379 ? -8.583 -2.676 -15.739 1.00 90.31 379 ALA A O 1
ATOM 3016 N N . ALA A 1 380 ? -9.180 -0.514 -15.650 1.00 91.62 380 ALA A N 1
ATOM 3017 C CA . ALA A 1 380 ? -8.170 -0.048 -16.600 1.00 91.62 380 ALA A CA 1
ATOM 3018 C C . ALA A 1 380 ? -6.734 -0.207 -16.062 1.00 91.62 380 ALA A C 1
ATOM 3020 O O . ALA A 1 380 ? -5.804 -0.438 -16.836 1.00 91.62 380 ALA A O 1
ATOM 3021 N N . ASP A 1 381 ? -6.544 -0.129 -14.740 1.00 90.69 381 ASP A N 1
ATOM 3022 C CA . ASP A 1 381 ? -5.246 -0.409 -14.119 1.00 90.69 381 ASP A CA 1
ATOM 3023 C C . ASP A 1 381 ? -4.896 -1.899 -14.243 1.00 90.69 381 ASP A C 1
ATOM 3025 O O . ASP A 1 381 ? -3.758 -2.234 -14.567 1.00 90.69 381 ASP A O 1
ATOM 3029 N N . LEU A 1 382 ? -5.876 -2.796 -14.057 1.00 90.62 382 LEU A N 1
ATOM 3030 C CA . LEU A 1 382 ? -5.691 -4.244 -14.222 1.00 90.62 382 LEU A CA 1
ATOM 3031 C C . LEU A 1 382 ? -5.286 -4.607 -15.656 1.00 90.62 382 LEU A C 1
ATOM 3033 O O . LEU A 1 382 ? -4.276 -5.283 -15.832 1.00 90.62 382 LEU A O 1
ATOM 3037 N N . GLU A 1 383 ? -5.977 -4.076 -16.673 1.00 92.62 383 GLU A N 1
ATOM 3038 C CA . GLU A 1 383 ? -5.595 -4.259 -18.086 1.00 92.62 383 GLU A CA 1
ATOM 3039 C C . GLU A 1 383 ? -4.151 -3.799 -18.362 1.00 92.62 383 GLU A C 1
ATOM 3041 O O . GLU A 1 383 ? -3.413 -4.427 -19.129 1.00 92.62 383 GLU A O 1
ATOM 3046 N N . LYS A 1 384 ? -3.710 -2.714 -17.710 1.00 93.38 384 LYS A N 1
ATOM 3047 C CA . LYS A 1 384 ? -2.340 -2.199 -17.829 1.00 93.38 384 LYS A CA 1
ATOM 3048 C C . LYS A 1 384 ? -1.311 -3.154 -17.211 1.00 93.38 384 LYS A C 1
ATOM 3050 O O . LYS A 1 384 ? -0.248 -3.345 -17.807 1.00 93.38 384 LYS A O 1
ATOM 3055 N N . TYR A 1 385 ? -1.612 -3.767 -16.063 1.00 91.75 385 TYR A N 1
ATOM 3056 C CA . TYR A 1 385 ? -0.755 -4.797 -15.465 1.00 91.75 385 TYR A CA 1
ATOM 3057 C C . TYR A 1 385 ? -0.725 -6.078 -16.302 1.00 91.75 385 TYR A C 1
ATOM 3059 O O . TYR A 1 385 ? 0.363 -6.586 -16.561 1.00 91.75 385 TYR A O 1
ATOM 3067 N N . GLU A 1 386 ? -1.874 -6.579 -16.765 1.00 90.44 386 GLU A N 1
ATOM 3068 C CA . GLU A 1 386 ? -1.942 -7.778 -17.612 1.00 90.44 386 GLU A CA 1
ATOM 3069 C C . GLU A 1 386 ? -1.114 -7.602 -18.885 1.00 90.44 386 GLU A C 1
ATOM 3071 O O . GLU A 1 386 ? -0.264 -8.437 -19.194 1.00 90.44 386 GLU A O 1
ATOM 3076 N N . LYS A 1 387 ? -1.275 -6.469 -19.580 1.00 93.50 387 LYS A N 1
ATOM 3077 C CA . LYS A 1 387 ? -0.486 -6.153 -20.775 1.00 93.50 387 LYS A CA 1
ATOM 3078 C C . LYS A 1 387 ? 1.018 -6.122 -20.488 1.00 93.50 387 LYS A C 1
ATOM 3080 O O . LYS A 1 387 ? 1.793 -6.672 -21.268 1.00 93.50 387 LYS A O 1
ATOM 3085 N N . TRP A 1 388 ? 1.435 -5.510 -19.377 1.00 91.75 388 TRP A N 1
ATOM 3086 C CA . TRP A 1 388 ? 2.846 -5.470 -18.981 1.00 91.75 388 TRP A CA 1
ATOM 3087 C C . TRP A 1 388 ? 3.384 -6.865 -18.623 1.00 91.75 388 TRP A C 1
ATOM 3089 O O . TRP A 1 388 ? 4.505 -7.205 -18.994 1.00 91.75 388 TRP A O 1
ATOM 3099 N N . MET A 1 389 ? 2.579 -7.703 -17.963 1.00 88.50 389 MET A N 1
ATOM 3100 C CA . MET A 1 389 ? 2.942 -9.081 -17.620 1.00 88.50 389 MET A CA 1
ATOM 3101 C C . MET A 1 389 ? 3.021 -10.004 -18.842 1.00 88.50 389 MET A C 1
ATOM 3103 O O . MET A 1 389 ? 3.854 -10.904 -18.848 1.00 88.50 389 MET A O 1
ATOM 3107 N N . VAL A 1 390 ? 2.228 -9.774 -19.892 1.00 90.00 390 VAL A N 1
ATOM 3108 C CA . VAL A 1 390 ? 2.365 -10.499 -21.170 1.00 90.00 390 VAL A CA 1
ATOM 3109 C C . VAL A 1 390 ? 3.676 -10.142 -21.887 1.00 90.00 390 VAL A C 1
ATOM 3111 O O . VAL A 1 390 ? 4.254 -10.995 -22.556 1.00 90.00 390 VAL A O 1
ATOM 3114 N N . GLU A 1 391 ? 4.162 -8.905 -21.747 1.00 89.12 391 GLU A N 1
ATOM 3115 C CA . GLU A 1 391 ? 5.381 -8.425 -22.418 1.00 89.12 391 GLU A CA 1
ATOM 3116 C C . GLU A 1 391 ? 6.673 -8.727 -21.631 1.00 89.12 391 GLU A C 1
ATOM 3118 O O . GLU A 1 391 ? 7.681 -9.110 -22.225 1.00 89.12 391 GLU A O 1
ATOM 3123 N N . PHE A 1 392 ? 6.654 -8.581 -20.300 1.00 85.44 392 PHE A N 1
ATOM 3124 C CA . PHE A 1 392 ? 7.848 -8.665 -19.441 1.00 85.44 392 PHE A CA 1
ATOM 3125 C C . PHE A 1 392 ? 7.785 -9.734 -18.341 1.00 85.44 392 PHE A C 1
ATOM 3127 O O . PHE A 1 392 ? 8.783 -9.940 -17.639 1.00 85.44 392 PHE A O 1
ATOM 3134 N N . GLY A 1 393 ? 6.645 -10.410 -18.169 1.00 76.69 393 GLY A N 1
ATOM 3135 C CA . GLY A 1 393 ? 6.460 -11.441 -17.151 1.00 76.69 393 GLY A CA 1
ATOM 3136 C C . GLY A 1 393 ? 7.450 -12.592 -17.304 1.00 76.69 393 GLY A C 1
ATOM 3137 O O . GLY A 1 393 ? 7.721 -13.066 -18.406 1.00 76.69 393 GLY A O 1
ATOM 3138 N N . SER A 1 394 ? 8.011 -13.048 -16.185 1.00 69.38 394 SER A N 1
ATOM 3139 C CA . SER A 1 394 ? 8.874 -14.230 -16.184 1.00 69.38 394 SER A CA 1
ATOM 3140 C C . SER A 1 394 ? 8.031 -15.504 -16.198 1.00 69.38 394 SER A C 1
ATOM 3142 O O . SER A 1 394 ? 7.179 -15.659 -15.319 1.00 69.38 394 SER A O 1
ATOM 3144 N N . ALA A 1 395 ? 8.331 -16.416 -17.126 1.00 51.78 395 ALA A N 1
ATOM 3145 C CA . ALA A 1 395 ? 7.915 -17.819 -17.047 1.00 51.78 395 ALA A CA 1
ATOM 3146 C C . ALA A 1 395 ? 8.458 -18.489 -15.770 1.00 51.78 395 ALA A C 1
ATOM 3148 O O . ALA A 1 395 ? 9.536 -18.060 -15.290 1.00 51.78 395 ALA A O 1
#

pLDDT: mean 71.73, std 24.12, range [24.2, 95.56]

Secondary structure (DSSP, 8-state):
--HHHHHHHHHHHHHHHHTT-HHHHHHHHHHHHHHHHHHHHH---HHHHHHHHHHHHHHHHHHHHHHHHHHHHHHHHH-PPPPP-----------TT-PPPPPPGGG-PPP---PPP------------------------------------------------------------------TTS-HHHHHHHHHHT--------TTSS-S-HHHHHHHIIIIIHHHH-TTTS-GGGPPT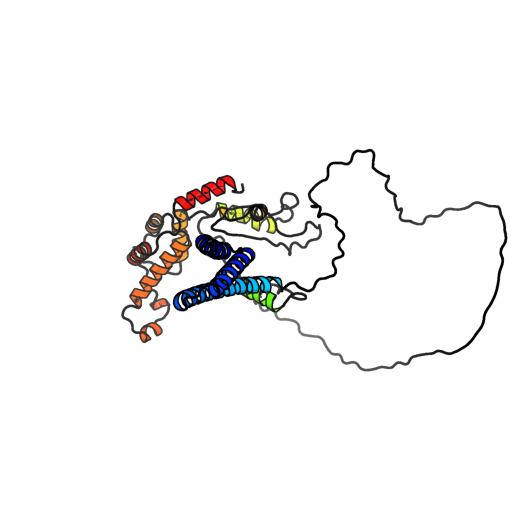T------TT--GGG--------S-GGGS-HHHHHH-------PPPPHHHHHHHHHHHTTTS-B-TT--HHHHHHHTTT--HHHHHHHHHHHHHHHHHHHHTT--HHHHHHS-TTTT-PPB-HHHHHHHHHH---S--HHHHHHHHHHHHHH---

Sequence (395 aa):
MNLAEICDNAKKGREYALLGNYDSSMVYYQGVIQQIHRHCQSVRDPAVKGKWQQVRQELLEEYEQVKSIVSTLESFKIDKPPDFPVSYQDEPFRDPAVWPPPVPAEHRAPPQIRRLNRDVRPLRKEIPGGAARGPVGRAHPIAKSEKPSASRDKDHRARGRDDKGRKNMQDGASDGEIPKFDGAGYDRDLVEALERDIVSRNPSIHWDDIADLEEAKKLLREAVVLPMWMPDFFKGIRRPCEGVGGALENDDPSKMVMVLAATNFPWDIDEALRRRLEKRIYIPLPTAKGRAELLKINLREVELDPDIQLEDIAEKIEGYSGADITNVCRDASLMAMRRRINGLSPEEIRALSKEELQMPVTKGDFELALKKIAKSVSAADLEKYEKWMVEFGSA

Radius of gyration: 40.04 Å; chains: 1; bounding box: 123×99×80 Å